Protein AF-A0A3B0Q110-F1 (afdb_monomer)

pLDDT: mean 79.8, std 17.05, range [29.5, 98.0]

Secondary structure (DSSP, 8-state):
--EEEE-SS-EEETTEEESEEEE-SSTT--EEEE-HHHHS-EEESS---B-TTS-B--SEEESSSS-EEHHHHHHHHHHHHHHHHHHHHHT-TT--S-S--BTTBS-GGGGTT-EEEEE--PPP--TT-TTSPPEEES-EEEETT--HHHHHHHHHH-GGGTT--GGGEEEEEEEEEEEEPPBTTBSS-EEEEEEE-TT---EEEEEEESTT--HHHHHHHHHHHHHHHTT---BBTB-SGGGGTT-EEEEEE-TT--EEEESSHHHHHHH-HHHHT-SSHHHHHHHEEEEEEEEEEEEE-SSEEEEEEEEEEE-TTS-EEEEEEEEEEEEGGGTT--TTHHHHHHHTT------EEEEEEPPP-TT-B-TTSPBP-GGGGSEEEEEEESSTTHHHHHHHH-GGGSEEEEEEEEEEEE-TTSBEEEEEEEEEEEE--TT-EEEHHHHHHHHSTT-----HHHHHHHHHHHHIIIIIIHHHH----TT-EEE-SPPBTTTB--GGGEEEHHHHHHHHHHH-SEEEEEE-TTS-B-TT-SEEEEEEEEE-TTS-EEEEEEPPTTT--

Mean predicted aligned error: 15.16 Å

Sequence (565 aa):
MDSFRLVPGVEQNGNAITLGSHSTLHKEVSEIKFFPDAFFGSLPIHSTIAGPGNEVDSLTYSVFSNETSKKDLDQFLKNIPLTSALKNDIQREGNSDSTVGFGEIYRASKLVNKTFKIAIGSPTTDQQNRNAPPVYRSPIIVNENFTQTDLDELKTQYPVLNSQTLDLFKTYQIKSVKVTAPTQNNTEPALDLTVAEPGSETTLNLNVDLNSLNNSRYVSYKTLLSAYQDNISNYLNFYDMDSYLNNEFYLYQDDNKLNHFYNLFVEAINENPDLKALSSLEEQQARVKKYKVVSFEKTNNAQEYSLKVNLQEVLENLQEGASSSLEFVANKANDYSPEGFDDFLEAINYQGGIDPVSLFYTPTDNQARDEQGNPLTGLDSRSYQLYVSVYNNLIKKVVKKYPHLLRQLDGPNVQRTVDSNGVFQYQVVEGPFKGFTPSDRIGLPTVLAALVPGFDGLPIDFLKYVATHEYGHHYTLDQGQAFIDRDNPVIVGGLSTRNGASEASFFSYRALINYLDARSNLEVVRVNANNQITPSGKFIRFRFGILDENGNVLRYETEPLEDIW

Structure (mmCIF, N/CA/C/O backbone):
data_AF-A0A3B0Q110-F1
#
_entry.id   AF-A0A3B0Q110-F1
#
loop_
_atom_site.group_PDB
_atom_site.id
_atom_site.type_symbol
_atom_site.label_atom_id
_atom_site.label_alt_id
_atom_site.label_comp_id
_atom_site.label_asym_id
_atom_site.label_entity_id
_atom_site.label_seq_id
_atom_site.pdbx_PDB_ins_code
_atom_site.Cartn_x
_atom_site.Cartn_y
_atom_site.Cartn_z
_atom_site.occupancy
_atom_site.B_iso_or_equiv
_atom_site.auth_seq_id
_atom_site.auth_comp_id
_atom_site.auth_asym_id
_atom_site.auth_atom_id
_atom_site.pdbx_PDB_model_num
ATOM 1 N N . MET A 1 1 ? 27.718 -12.818 -47.121 1.00 38.34 1 MET A N 1
ATOM 2 C CA . MET A 1 1 ? 26.928 -12.408 -45.941 1.00 38.34 1 MET A CA 1
ATOM 3 C C . MET A 1 1 ? 25.680 -11.823 -46.537 1.00 38.34 1 MET A C 1
ATOM 5 O O . MET A 1 1 ? 25.740 -10.728 -47.081 1.00 38.34 1 MET A O 1
ATOM 9 N N . ASP A 1 2 ? 24.626 -12.627 -46.590 1.00 32.34 2 ASP A N 1
ATOM 10 C CA . ASP A 1 2 ? 23.620 -12.436 -47.639 1.00 32.34 2 ASP A CA 1
ATOM 11 C C . ASP A 1 2 ? 22.364 -11.748 -47.095 1.00 32.34 2 ASP A C 1
ATOM 13 O O . ASP A 1 2 ? 21.588 -11.190 -47.863 1.00 32.34 2 ASP A O 1
ATOM 17 N N . SER A 1 3 ? 22.203 -11.692 -45.765 1.00 39.00 3 SER A N 1
ATOM 18 C CA . SER A 1 3 ? 21.250 -10.792 -45.111 1.00 39.00 3 SER A CA 1
ATOM 19 C C . SER A 1 3 ? 21.588 -10.550 -43.632 1.00 39.00 3 SER A C 1
ATOM 21 O O . SER A 1 3 ? 22.091 -11.432 -42.934 1.00 39.00 3 SER A O 1
ATOM 23 N N . PHE A 1 4 ? 21.303 -9.334 -43.162 1.00 39.47 4 PHE A N 1
ATOM 24 C CA . PHE A 1 4 ? 21.243 -8.953 -41.749 1.00 39.47 4 PHE A CA 1
ATOM 25 C C . PHE A 1 4 ? 19.795 -8.573 -41.446 1.00 39.47 4 PHE A C 1
ATOM 27 O O . PHE A 1 4 ? 19.209 -7.785 -42.196 1.00 39.47 4 PHE A O 1
ATOM 34 N N . ARG A 1 5 ? 19.207 -9.128 -40.381 1.00 42.12 5 ARG A N 1
ATOM 35 C CA . ARG A 1 5 ? 17.801 -8.880 -40.050 1.00 42.12 5 ARG A CA 1
ATOM 36 C C . ARG A 1 5 ? 17.628 -8.555 -38.571 1.00 42.12 5 ARG A C 1
ATOM 38 O O . ARG A 1 5 ? 17.983 -9.341 -37.697 1.00 42.12 5 ARG A O 1
ATOM 45 N N . LEU A 1 6 ? 17.027 -7.395 -38.315 1.00 43.53 6 LEU A N 1
ATOM 46 C CA . LEU A 1 6 ? 16.483 -7.033 -37.009 1.00 43.53 6 LEU A CA 1
ATOM 47 C C . LEU A 1 6 ? 15.138 -7.743 -36.849 1.00 43.53 6 LEU A C 1
ATOM 49 O O . LEU A 1 6 ? 14.261 -7.594 -37.707 1.00 43.53 6 LEU A O 1
ATOM 53 N N . VAL A 1 7 ? 14.987 -8.533 -35.790 1.00 44.44 7 VAL A N 1
ATOM 54 C CA . VAL A 1 7 ? 13.765 -9.303 -35.530 1.00 44.44 7 VAL A CA 1
ATOM 55 C C . VAL A 1 7 ? 13.169 -8.837 -34.197 1.00 44.44 7 VAL A C 1
ATOM 57 O O . VAL A 1 7 ? 13.902 -8.792 -33.212 1.00 44.44 7 VAL A O 1
ATOM 60 N N . PRO A 1 8 ? 11.875 -8.467 -34.144 1.00 35.56 8 PRO A N 1
ATOM 61 C CA . PRO A 1 8 ? 11.211 -8.139 -32.882 1.00 35.56 8 PRO A CA 1
ATOM 62 C C . PRO A 1 8 ? 11.037 -9.389 -32.000 1.00 35.56 8 PRO A C 1
ATOM 64 O O . PRO A 1 8 ? 10.719 -10.465 -32.515 1.00 35.56 8 PRO A O 1
ATOM 67 N N . GLY A 1 9 ? 11.197 -9.241 -30.681 1.00 41.88 9 GLY A N 1
ATOM 68 C CA . GLY A 1 9 ? 11.061 -10.313 -29.686 1.00 41.88 9 GLY A CA 1
ATOM 69 C C . GLY A 1 9 ? 12.387 -10.927 -29.214 1.00 41.88 9 GLY A C 1
ATOM 70 O O . GLY A 1 9 ? 13.456 -10.355 -29.403 1.00 41.88 9 GLY A O 1
ATOM 71 N N . VAL A 1 10 ? 12.314 -12.098 -28.571 1.00 42.78 10 VAL A N 1
ATOM 72 C CA . VAL A 1 10 ? 13.470 -12.876 -28.086 1.00 42.78 10 VAL A CA 1
ATOM 73 C C . VAL A 1 10 ? 13.273 -14.364 -28.387 1.00 42.78 10 VAL A C 1
ATOM 75 O O . VAL A 1 10 ? 12.163 -14.876 -28.249 1.00 42.78 10 VAL A O 1
ATOM 78 N N . GLU A 1 11 ? 14.332 -15.075 -28.782 1.00 41.97 11 GLU A N 1
ATOM 79 C CA . GLU A 1 11 ? 14.301 -16.536 -28.937 1.00 41.97 11 GLU A CA 1
ATOM 80 C C . GLU A 1 11 ? 14.795 -17.178 -27.628 1.00 41.97 11 GLU A C 1
ATOM 82 O O . GLU A 1 11 ? 15.939 -16.977 -27.205 1.00 41.97 11 GLU A O 1
ATOM 87 N N . GLN A 1 12 ? 13.900 -17.891 -26.938 1.00 36.50 12 GLN A N 1
ATOM 88 C CA . GLN A 1 12 ? 14.179 -18.536 -25.652 1.00 36.50 12 GLN A CA 1
ATOM 89 C C . GLN A 1 12 ? 14.374 -20.037 -25.834 1.00 36.50 12 GLN A C 1
ATOM 91 O O . GLN A 1 12 ? 13.547 -20.709 -26.449 1.00 36.50 12 GLN A O 1
ATOM 96 N N . ASN A 1 13 ? 15.440 -20.566 -25.236 1.00 37.16 13 ASN A N 1
ATOM 97 C CA . ASN A 1 13 ? 15.672 -22.003 -25.131 1.00 37.16 13 ASN A CA 1
ATOM 98 C C . ASN A 1 13 ? 16.018 -22.335 -23.670 1.00 37.16 13 ASN A C 1
ATOM 100 O O . ASN A 1 13 ? 17.176 -22.292 -23.252 1.00 37.16 13 ASN A O 1
ATOM 104 N N . GLY A 1 14 ? 14.988 -22.574 -22.853 1.00 42.09 14 GLY A N 1
ATOM 105 C CA . GLY A 1 14 ? 15.144 -22.694 -21.399 1.00 42.09 14 GLY A CA 1
ATOM 106 C C . GLY A 1 14 ? 15.610 -21.379 -20.754 1.00 42.09 14 GLY A C 1
ATOM 107 O O . GLY A 1 14 ? 14.970 -20.348 -20.933 1.00 42.09 14 GLY A O 1
ATOM 108 N N . ASN A 1 15 ? 16.729 -21.414 -20.021 1.00 32.69 15 ASN A N 1
ATOM 109 C CA . ASN A 1 15 ? 17.283 -20.278 -19.259 1.00 32.69 15 ASN A CA 1
ATOM 110 C C . ASN A 1 15 ? 18.146 -19.309 -20.091 1.00 32.69 15 ASN A C 1
ATOM 112 O O . ASN A 1 15 ? 18.667 -18.336 -19.551 1.00 32.69 15 ASN A O 1
ATOM 116 N N . ALA A 1 16 ? 18.343 -19.581 -21.381 1.00 29.50 16 ALA A N 1
ATOM 117 C CA . ALA A 1 16 ? 19.149 -18.742 -22.255 1.00 29.50 16 ALA A CA 1
ATOM 118 C C . ALA A 1 16 ? 18.245 -17.865 -23.128 1.00 29.50 16 ALA A C 1
ATOM 120 O O . ALA A 1 16 ? 17.445 -18.368 -23.924 1.00 29.50 16 ALA A O 1
ATOM 121 N N . ILE A 1 17 ? 18.397 -16.546 -22.987 1.00 35.81 17 ILE A N 1
ATOM 122 C CA . ILE A 1 17 ? 17.924 -15.586 -23.983 1.00 35.81 17 ILE A CA 1
ATOM 123 C C . ILE A 1 17 ? 18.993 -15.545 -25.065 1.00 35.81 17 ILE A C 1
ATOM 125 O O . ILE A 1 17 ? 20.139 -15.188 -24.801 1.00 35.81 17 ILE A O 1
ATOM 129 N N . THR A 1 18 ? 18.630 -15.955 -26.273 1.00 41.66 18 THR A N 1
ATOM 130 C CA . THR A 1 18 ? 19.571 -15.944 -27.388 1.00 41.66 18 THR A CA 1
ATOM 131 C C . THR A 1 18 ? 19.655 -14.519 -27.925 1.00 41.66 18 THR A C 1
ATOM 133 O O . THR A 1 18 ? 18.689 -14.004 -28.479 1.00 41.66 18 THR A O 1
ATOM 136 N N . LEU A 1 19 ? 20.799 -13.870 -27.696 1.00 38.00 19 LEU A N 1
ATOM 137 C CA . LEU A 1 19 ? 21.075 -12.468 -28.053 1.00 38.00 19 LEU A CA 1
ATOM 138 C C . LEU A 1 19 ? 21.273 -12.281 -29.569 1.00 38.00 19 LEU A C 1
ATOM 140 O O . LEU A 1 19 ? 20.959 -11.231 -30.135 1.00 38.00 19 LEU A O 1
ATOM 144 N N . GLY A 1 20 ? 21.693 -13.361 -30.227 1.00 42.28 20 GLY A N 1
ATOM 145 C CA . GLY A 1 20 ? 21.667 -13.573 -31.663 1.00 42.28 20 GLY A CA 1
ATOM 146 C C . GLY A 1 20 ? 21.909 -15.048 -31.975 1.00 42.28 20 GLY A C 1
ATOM 147 O O . GLY A 1 20 ? 22.571 -15.747 -31.207 1.00 42.28 20 GLY A O 1
ATOM 148 N N . SER A 1 21 ? 21.326 -15.561 -33.060 1.00 40.88 21 SER A N 1
ATOM 149 C CA . SER A 1 21 ? 21.500 -16.959 -33.474 1.00 40.88 21 SER A CA 1
ATOM 150 C C . SER A 1 21 ? 22.111 -17.055 -34.868 1.00 40.88 21 SER A C 1
ATOM 152 O O . SER A 1 21 ? 21.729 -16.334 -35.792 1.00 40.88 21 SER A O 1
ATOM 154 N N . HIS A 1 22 ? 23.070 -17.972 -35.015 1.00 41.34 22 HIS A N 1
ATOM 155 C CA . HIS A 1 22 ? 23.606 -18.393 -36.304 1.00 41.34 22 HIS A CA 1
ATOM 156 C C . HIS A 1 22 ? 22.912 -19.691 -36.715 1.00 41.34 22 HIS A C 1
ATOM 158 O O . HIS A 1 22 ? 23.216 -20.765 -36.199 1.00 41.34 22 HIS A O 1
ATOM 164 N N . SER A 1 23 ? 21.979 -19.607 -37.661 1.00 40.62 23 SER A N 1
ATOM 165 C CA . SER A 1 23 ? 21.396 -20.791 -38.293 1.00 40.62 23 SER A CA 1
ATOM 166 C C . SER A 1 23 ? 22.113 -21.063 -39.609 1.00 40.62 23 SER A C 1
ATOM 168 O O . SER A 1 23 ? 21.885 -20.375 -40.601 1.00 40.62 23 SER A O 1
ATOM 170 N N . THR A 1 24 ? 22.940 -22.104 -39.642 1.00 40.69 24 THR A N 1
ATOM 171 C CA . THR A 1 24 ? 23.527 -22.658 -40.871 1.00 40.69 24 THR A CA 1
ATOM 172 C C . THR A 1 24 ? 22.772 -23.916 -41.292 1.00 40.69 24 THR A C 1
ATOM 174 O O . THR A 1 24 ? 23.362 -24.966 -41.540 1.00 40.69 24 THR A O 1
ATOM 177 N N . LEU A 1 25 ? 21.436 -23.846 -41.364 1.00 39.69 25 LEU A N 1
ATOM 178 C CA . LEU A 1 25 ? 20.650 -25.017 -41.760 1.00 39.69 25 LEU A CA 1
ATOM 179 C C . LEU A 1 25 ? 20.989 -25.465 -43.192 1.00 39.69 25 LEU A C 1
ATOM 181 O O . LEU A 1 25 ? 20.862 -26.643 -43.508 1.00 39.69 25 LEU A O 1
ATOM 185 N N . HIS A 1 26 ? 21.400 -24.543 -44.069 1.00 35.72 26 HIS A N 1
ATOM 186 C CA . HIS A 1 26 ? 21.893 -24.820 -45.420 1.00 35.72 26 HIS A CA 1
ATOM 187 C C . HIS A 1 26 ? 23.204 -24.044 -45.601 1.00 35.72 26 HIS A C 1
ATOM 189 O O . HIS A 1 26 ? 23.242 -22.837 -45.379 1.00 35.72 26 HIS A O 1
ATOM 195 N N . LYS A 1 27 ? 24.283 -24.741 -45.977 1.00 36.38 27 LYS A N 1
ATOM 196 C CA . LYS A 1 27 ? 25.689 -24.276 -45.998 1.00 36.38 27 LYS A CA 1
ATOM 197 C C . LYS A 1 27 ? 25.999 -23.061 -46.898 1.00 36.38 27 LYS A C 1
ATOM 199 O O . LYS A 1 27 ? 27.166 -22.730 -47.068 1.00 36.38 27 LYS A O 1
ATOM 204 N N . GLU A 1 28 ? 24.989 -22.409 -47.462 1.00 33.91 28 GLU A N 1
ATOM 205 C CA . GLU A 1 28 ? 25.131 -21.305 -48.416 1.00 33.91 28 GLU A CA 1
ATOM 206 C C . GLU A 1 28 ? 24.454 -20.006 -47.957 1.00 33.91 28 GLU A C 1
ATOM 208 O O . GLU A 1 28 ? 24.601 -18.995 -48.629 1.00 33.91 28 GLU A O 1
ATOM 213 N N . VAL A 1 29 ? 23.766 -19.981 -46.805 1.00 35.56 29 VAL A N 1
ATOM 214 C CA . VAL A 1 29 ? 23.141 -18.753 -46.283 1.00 35.56 29 VAL A CA 1
ATOM 215 C C . VAL A 1 29 ? 23.544 -18.535 -44.826 1.00 35.56 29 VAL A C 1
ATOM 217 O O . VAL A 1 29 ? 23.170 -19.306 -43.945 1.00 35.56 29 VAL A O 1
ATOM 220 N N . SER A 1 30 ? 24.299 -17.464 -44.575 1.00 38.00 30 SER A N 1
ATOM 221 C CA . SER A 1 30 ? 24.587 -16.967 -43.224 1.00 38.00 30 SER A CA 1
ATOM 222 C C . SER A 1 30 ? 23.619 -15.832 -42.891 1.00 38.00 30 SER A C 1
ATOM 224 O O . SER A 1 30 ? 23.738 -14.747 -43.465 1.00 38.00 30 SER A O 1
ATOM 226 N N . GLU A 1 31 ? 22.681 -16.075 -41.974 1.00 43.25 31 GLU A N 1
ATOM 227 C CA . GLU A 1 31 ? 21.799 -15.055 -41.388 1.00 43.25 31 GLU A CA 1
ATOM 228 C C . GLU A 1 31 ? 22.266 -14.754 -39.956 1.00 43.25 31 GLU A C 1
ATOM 230 O O . GLU A 1 31 ? 22.486 -15.678 -39.170 1.00 43.25 31 GLU A O 1
ATOM 235 N N . ILE A 1 32 ? 22.427 -13.467 -39.630 1.00 45.69 32 ILE A N 1
ATOM 236 C CA . ILE A 1 32 ? 22.568 -12.991 -38.248 1.00 45.69 32 ILE A CA 1
ATOM 237 C C . ILE A 1 32 ? 21.232 -12.372 -37.855 1.00 45.69 32 ILE A C 1
ATOM 239 O O . ILE A 1 32 ? 20.818 -11.362 -38.437 1.00 45.69 32 ILE A O 1
ATOM 243 N N . LYS A 1 33 ? 20.568 -12.986 -36.875 1.00 47.91 33 LYS A N 1
ATOM 244 C CA . LYS A 1 33 ? 19.373 -12.432 -36.238 1.00 47.91 33 LYS A CA 1
ATOM 245 C C . LYS A 1 33 ? 19.798 -11.673 -34.996 1.00 47.91 33 LYS A C 1
ATOM 247 O O . LYS A 1 33 ? 20.457 -12.248 -34.138 1.00 47.91 33 LYS A O 1
ATOM 252 N N . PHE A 1 34 ? 19.427 -10.403 -34.919 1.00 51.66 34 PHE A N 1
ATOM 253 C CA . PHE A 1 34 ? 19.678 -9.565 -33.751 1.00 51.66 34 PHE A CA 1
ATOM 254 C C . PHE A 1 34 ? 18.354 -9.264 -33.051 1.00 51.66 34 PHE A C 1
ATOM 256 O O . PHE A 1 34 ? 17.400 -8.830 -33.708 1.00 51.66 34 PHE A O 1
ATOM 263 N N . PHE A 1 35 ? 18.316 -9.494 -31.736 1.00 50.50 35 PHE A N 1
ATOM 264 C CA . PHE A 1 35 ? 17.151 -9.286 -30.875 1.00 50.50 35 PHE A CA 1
ATOM 265 C C . PHE A 1 35 ? 17.385 -8.055 -29.984 1.00 50.50 35 PHE A C 1
ATOM 267 O O . PHE A 1 35 ? 17.817 -8.198 -28.839 1.00 50.50 35 PHE A O 1
ATOM 274 N N . PRO A 1 36 ? 17.144 -6.828 -30.482 1.00 46.72 36 PRO A N 1
ATOM 275 C CA . PRO A 1 36 ? 17.393 -5.604 -29.717 1.00 46.72 36 PRO A CA 1
ATOM 276 C C . PRO A 1 36 ? 16.626 -5.585 -28.383 1.00 46.72 36 PRO A C 1
ATOM 278 O O . PRO A 1 36 ? 17.144 -5.090 -27.387 1.00 46.72 36 PRO A O 1
ATOM 281 N N . ASP A 1 37 ? 15.451 -6.216 -28.326 1.00 43.53 37 ASP A N 1
ATOM 282 C CA . ASP A 1 37 ? 14.613 -6.310 -27.124 1.00 43.53 37 ASP A CA 1
ATOM 283 C C . ASP A 1 37 ? 15.270 -7.114 -25.982 1.00 43.53 37 ASP A C 1
ATOM 285 O O . ASP A 1 37 ? 14.963 -6.887 -24.811 1.00 43.53 37 ASP A O 1
ATOM 289 N N . ALA A 1 38 ? 16.210 -8.017 -26.294 1.00 46.50 38 ALA A N 1
ATOM 290 C CA . ALA A 1 38 ? 16.980 -8.761 -25.296 1.00 46.50 38 ALA A CA 1
ATOM 291 C C . ALA A 1 38 ? 18.017 -7.886 -24.568 1.00 46.50 38 ALA A C 1
ATOM 293 O O . ALA A 1 38 ? 18.334 -8.154 -23.411 1.00 46.50 38 ALA A O 1
ATOM 294 N N . PHE A 1 39 ? 18.520 -6.832 -25.224 1.00 49.47 39 PHE A N 1
ATOM 295 C CA . PHE A 1 39 ? 19.547 -5.936 -24.675 1.00 49.47 39 PHE A CA 1
ATOM 296 C C . PHE A 1 39 ? 19.005 -4.921 -23.690 1.00 49.47 39 PHE A C 1
ATOM 298 O O . PHE A 1 39 ? 19.709 -4.500 -22.775 1.00 49.47 39 PHE A O 1
ATOM 305 N N . PHE A 1 40 ? 17.762 -4.502 -23.889 1.00 56.25 40 PHE A N 1
ATOM 306 C CA . PHE A 1 40 ? 17.166 -3.462 -23.064 1.00 56.25 40 PHE A CA 1
ATOM 307 C C . PHE A 1 40 ? 16.648 -3.992 -21.732 1.00 56.25 40 PHE A C 1
ATOM 309 O O . PHE A 1 40 ? 16.362 -3.199 -20.844 1.00 56.25 40 PHE A O 1
ATOM 316 N N . GLY A 1 41 ? 16.569 -5.313 -21.572 1.00 62.19 41 GLY A N 1
ATOM 317 C CA . GLY A 1 41 ? 15.997 -5.938 -20.392 1.00 62.19 41 GLY A CA 1
ATOM 318 C C . GLY A 1 41 ? 14.472 -5.822 -20.372 1.00 62.19 41 GLY A C 1
ATOM 319 O O . GLY A 1 41 ? 13.854 -4.872 -20.860 1.00 62.19 41 GLY A O 1
ATOM 320 N N . SER A 1 42 ? 13.836 -6.831 -19.793 1.00 72.44 42 SER A N 1
ATOM 321 C CA . SER A 1 42 ? 12.411 -6.792 -19.487 1.00 72.44 42 SER A CA 1
ATOM 322 C C . SER A 1 42 ? 12.214 -7.268 -18.063 1.00 72.44 42 SER A C 1
ATOM 324 O O . SER A 1 42 ? 12.743 -8.309 -17.668 1.00 72.44 42 SER A O 1
ATOM 326 N N . LEU A 1 43 ? 11.445 -6.499 -17.309 1.00 80.94 43 LEU A N 1
ATOM 327 C CA . LEU A 1 43 ? 11.136 -6.781 -15.922 1.00 80.94 43 LEU A CA 1
ATOM 328 C C . LEU A 1 43 ? 9.945 -7.746 -15.908 1.00 80.94 43 LEU A C 1
ATOM 330 O O . LEU A 1 43 ? 8.886 -7.411 -16.454 1.00 80.94 43 LEU A O 1
ATOM 334 N N . PRO A 1 44 ? 10.106 -8.974 -15.393 1.00 84.62 44 PRO A N 1
ATOM 335 C CA . PRO A 1 44 ? 9.004 -9.916 -15.327 1.00 84.62 44 PRO A CA 1
ATOM 336 C C . PRO A 1 44 ? 7.974 -9.458 -14.295 1.00 84.62 44 PRO A C 1
ATOM 338 O O . PRO A 1 44 ? 8.321 -8.867 -13.272 1.00 84.62 44 PRO A O 1
ATOM 341 N N . ILE A 1 45 ? 6.696 -9.747 -14.556 1.00 88.12 45 ILE A N 1
ATOM 342 C CA . ILE A 1 45 ? 5.640 -9.556 -13.559 1.00 88.12 45 ILE A CA 1
ATOM 343 C C . ILE A 1 45 ? 5.988 -10.390 -12.333 1.00 88.12 45 ILE A C 1
ATOM 345 O O . ILE A 1 45 ? 6.058 -9.833 -11.242 1.00 88.12 45 ILE A O 1
ATOM 349 N N . HIS A 1 46 ? 6.296 -11.674 -12.518 1.00 88.12 46 HIS A N 1
ATOM 350 C CA . HIS A 1 46 ? 6.878 -12.515 -11.485 1.00 88.12 46 HIS A CA 1
ATOM 351 C C . HIS A 1 46 ? 8.017 -13.393 -12.020 1.00 88.12 46 HIS A C 1
ATOM 353 O O . HIS A 1 46 ? 7.944 -13.940 -13.119 1.00 88.12 46 HIS A O 1
ATOM 359 N N . SER A 1 47 ? 9.062 -13.564 -11.215 1.00 81.25 47 SER A N 1
ATOM 360 C CA . SER A 1 47 ? 10.143 -14.522 -11.449 1.00 81.25 47 SER A CA 1
ATOM 361 C C . SER A 1 47 ? 10.683 -15.008 -10.109 1.00 81.25 47 SER A C 1
ATOM 363 O O . SER A 1 47 ? 10.678 -14.264 -9.136 1.00 81.25 47 SER A O 1
ATOM 365 N N . THR A 1 48 ? 11.165 -16.247 -10.063 1.00 72.81 48 THR A N 1
ATOM 366 C CA . THR A 1 48 ? 11.981 -16.787 -8.959 1.00 72.81 48 THR A CA 1
ATOM 367 C C . THR A 1 48 ? 13.450 -16.941 -9.361 1.00 72.81 48 THR A C 1
ATOM 369 O O . THR A 1 48 ? 14.280 -17.380 -8.568 1.00 72.81 48 THR A O 1
ATOM 372 N N . ILE A 1 49 ? 13.778 -16.592 -10.608 1.00 66.00 49 ILE A N 1
ATOM 373 C CA . ILE A 1 49 ? 15.117 -16.696 -11.177 1.00 66.00 49 ILE A CA 1
ATOM 374 C C . ILE A 1 49 ? 15.896 -15.441 -10.780 1.00 66.00 49 ILE A C 1
ATOM 376 O O . ILE A 1 49 ? 15.511 -14.330 -11.147 1.00 66.00 49 ILE A O 1
ATOM 380 N N . ALA A 1 50 ? 16.988 -15.632 -10.042 1.00 57.03 50 ALA A N 1
ATOM 381 C CA . ALA A 1 50 ? 17.903 -14.561 -9.674 1.00 57.03 50 ALA A CA 1
ATOM 382 C C . ALA A 1 50 ? 18.875 -14.235 -10.820 1.00 57.03 50 ALA A C 1
ATOM 384 O O . ALA A 1 50 ? 19.356 -15.133 -11.517 1.00 57.03 50 ALA A O 1
ATOM 385 N N . GLY A 1 51 ? 19.159 -12.946 -11.016 1.00 53.78 51 GLY A N 1
ATOM 386 C CA . GLY A 1 51 ? 20.164 -12.487 -11.977 1.00 53.78 51 GLY A CA 1
ATOM 387 C C . GLY A 1 51 ? 21.604 -12.702 -11.480 1.00 53.78 51 GLY A C 1
ATOM 388 O O . GLY A 1 51 ? 21.812 -13.195 -10.373 1.00 53.78 51 GLY A O 1
ATOM 389 N N . PRO A 1 52 ? 22.630 -12.272 -12.240 1.00 41.03 52 PRO A N 1
ATOM 390 C CA . PRO A 1 52 ? 24.044 -12.365 -11.839 1.00 41.03 52 PRO A CA 1
ATOM 391 C C . PRO A 1 52 ? 24.384 -11.670 -10.507 1.00 41.03 52 PRO A C 1
ATOM 393 O O . PRO A 1 52 ? 25.412 -11.968 -9.905 1.00 41.03 52 PRO A O 1
ATOM 396 N N . GLY A 1 53 ? 23.526 -10.753 -10.043 1.00 48.06 53 GLY A N 1
ATOM 397 C CA . GLY A 1 53 ? 23.607 -10.118 -8.724 1.00 48.06 53 GLY A CA 1
ATOM 398 C C . GLY A 1 53 ? 22.995 -10.931 -7.575 1.00 48.06 53 GLY A C 1
ATOM 399 O O . GLY A 1 53 ? 22.971 -10.437 -6.457 1.00 48.06 53 GLY A O 1
ATOM 400 N N . ASN A 1 54 ? 22.499 -12.147 -7.834 1.00 50.69 54 ASN A N 1
ATOM 401 C CA . ASN A 1 54 ? 21.792 -13.033 -6.896 1.00 50.69 54 ASN A CA 1
ATOM 402 C C . ASN A 1 54 ? 20.487 -12.479 -6.293 1.00 50.69 54 ASN A C 1
ATOM 404 O O . ASN A 1 54 ? 19.900 -13.132 -5.435 1.00 50.69 54 ASN A O 1
ATOM 408 N N . GLU A 1 55 ? 19.993 -11.342 -6.780 1.00 55.34 55 GLU A N 1
ATOM 409 C CA . GLU A 1 55 ? 18.662 -10.832 -6.453 1.00 55.34 55 GLU A CA 1
ATOM 410 C C . GLU A 1 55 ? 17.636 -11.301 -7.489 1.00 55.34 55 GLU A C 1
ATOM 412 O O . GLU A 1 55 ? 17.924 -11.398 -8.691 1.00 55.34 55 GLU A O 1
ATOM 417 N N . VAL A 1 56 ? 16.436 -11.619 -7.008 1.00 63.09 56 VAL A N 1
ATOM 418 C CA . VAL A 1 56 ? 15.296 -11.993 -7.848 1.00 63.09 56 VAL A CA 1
ATOM 419 C C . VAL A 1 56 ? 14.738 -10.727 -8.491 1.00 63.09 56 VAL A C 1
ATOM 421 O O . VAL A 1 56 ? 14.266 -9.833 -7.796 1.00 63.09 56 VAL A O 1
ATOM 424 N N . ASP A 1 57 ? 14.784 -10.650 -9.819 1.00 69.69 57 ASP A N 1
ATOM 425 C CA . ASP A 1 57 ? 14.226 -9.519 -10.564 1.00 69.69 57 ASP A CA 1
ATOM 426 C C . ASP A 1 57 ? 12.730 -9.760 -10.804 1.00 69.69 57 ASP A C 1
ATOM 428 O O . ASP A 1 57 ? 12.359 -10.704 -11.506 1.00 69.69 57 ASP A O 1
ATOM 432 N N . SER A 1 58 ? 11.863 -8.970 -10.165 1.00 85.25 58 SER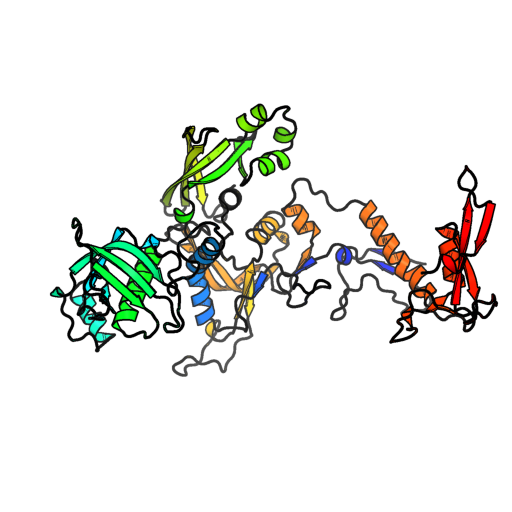 A N 1
ATOM 433 C CA . SER A 1 58 ? 10.408 -9.132 -10.224 1.00 85.25 58 SER A CA 1
ATOM 434 C C . SER A 1 58 ? 9.685 -7.821 -9.917 1.00 85.25 58 SER A C 1
ATOM 436 O O . SER A 1 58 ? 10.020 -7.123 -8.962 1.00 85.25 58 SER A O 1
ATOM 438 N N . LEU A 1 59 ? 8.642 -7.505 -10.689 1.00 89.25 59 LEU A N 1
ATOM 439 C CA . LEU A 1 59 ? 7.765 -6.359 -10.419 1.00 89.25 59 LEU A CA 1
ATOM 440 C C . LEU A 1 59 ? 6.720 -6.648 -9.333 1.00 89.25 59 LEU A C 1
ATOM 442 O O . LEU A 1 59 ? 6.083 -5.721 -8.826 1.00 89.25 59 LEU A O 1
ATOM 446 N N . THR A 1 60 ? 6.531 -7.922 -8.978 1.00 93.19 60 THR A N 1
ATOM 447 C CA . THR A 1 60 ? 5.575 -8.358 -7.956 1.00 93.19 60 THR A CA 1
ATOM 448 C C . THR A 1 60 ? 6.181 -9.331 -6.947 1.00 93.19 60 THR A C 1
ATOM 450 O O . THR A 1 60 ? 7.101 -10.092 -7.256 1.00 93.19 60 THR A O 1
ATOM 453 N N . TYR A 1 61 ? 5.628 -9.339 -5.736 1.00 90.38 61 TYR A N 1
ATOM 454 C CA . TYR A 1 61 ? 5.891 -10.358 -4.729 1.00 90.38 61 TYR A CA 1
ATOM 455 C C . TYR A 1 61 ? 4.792 -11.411 -4.739 1.00 90.38 61 TYR A C 1
ATOM 457 O O . TYR A 1 61 ? 3.605 -11.100 -4.852 1.00 90.38 61 TYR A O 1
ATOM 465 N N . SER A 1 62 ? 5.205 -12.660 -4.558 1.00 91.69 62 SER A N 1
ATOM 466 C CA . SER A 1 62 ? 4.308 -13.766 -4.248 1.00 91.69 62 SER A CA 1
ATOM 467 C C . SER A 1 62 ? 3.851 -13.643 -2.793 1.00 91.69 62 SER A C 1
ATOM 469 O O . SER A 1 62 ? 4.690 -13.617 -1.896 1.00 91.69 62 SER A O 1
ATOM 471 N N . VAL A 1 63 ? 2.541 -13.552 -2.548 1.00 92.94 63 VAL A N 1
ATOM 472 C CA . VAL A 1 63 ? 2.001 -13.354 -1.187 1.00 92.94 63 VAL A CA 1
ATOM 473 C C . VAL A 1 63 ? 2.162 -14.602 -0.320 1.00 92.94 63 VAL A C 1
ATOM 475 O O . VAL A 1 63 ? 2.548 -14.511 0.843 1.00 92.94 63 VAL A O 1
ATOM 478 N N . PHE A 1 64 ? 1.871 -15.771 -0.885 1.00 93.50 64 PHE A N 1
ATOM 479 C CA . PHE A 1 64 ? 1.962 -17.057 -0.194 1.00 93.50 64 PHE A CA 1
ATOM 480 C C . PHE A 1 64 ? 3.219 -17.818 -0.622 1.00 93.50 64 PHE A C 1
ATOM 482 O O . PHE A 1 64 ? 3.699 -17.651 -1.747 1.00 93.50 64 PHE A O 1
ATOM 489 N N . SER A 1 65 ? 3.742 -18.662 0.269 1.00 89.38 65 SER A N 1
ATOM 490 C CA . SER A 1 65 ? 4.879 -19.541 -0.030 1.00 89.38 65 SER A CA 1
ATOM 491 C C . SER A 1 65 ? 4.509 -20.692 -0.968 1.00 89.38 65 SER A C 1
ATOM 493 O O . SER A 1 65 ? 5.350 -21.123 -1.748 1.00 89.38 65 SER A O 1
ATOM 495 N N . ASN A 1 66 ? 3.261 -21.160 -0.898 1.00 91.50 66 ASN A N 1
ATOM 496 C CA . ASN A 1 66 ? 2.660 -22.159 -1.780 1.00 91.50 66 ASN A CA 1
ATOM 497 C C . ASN A 1 66 ? 1.237 -21.721 -2.142 1.00 91.50 66 ASN A C 1
ATOM 499 O O . ASN A 1 66 ? 0.664 -20.876 -1.445 1.00 91.50 66 ASN A O 1
ATOM 503 N N . GLU A 1 67 ? 0.649 -22.342 -3.170 1.00 94.44 67 GLU A N 1
ATOM 504 C CA . GLU A 1 67 ? -0.733 -22.049 -3.544 1.00 94.44 67 GLU A CA 1
ATOM 505 C C . GLU A 1 67 ? -1.683 -22.325 -2.370 1.00 94.44 67 GLU A C 1
ATOM 507 O O . GLU A 1 67 ? -1.538 -23.307 -1.638 1.00 94.44 67 GLU A O 1
ATOM 512 N N . THR A 1 68 ? -2.670 -21.452 -2.196 1.00 95.12 68 THR A N 1
ATOM 513 C CA . THR A 1 68 ? -3.570 -21.458 -1.044 1.00 95.12 68 THR A CA 1
ATOM 514 C C . THR A 1 68 ? -5.028 -21.660 -1.443 1.00 95.12 68 THR A C 1
ATOM 516 O O . THR A 1 68 ? -5.395 -21.520 -2.612 1.00 95.12 68 THR A O 1
ATOM 519 N N . SER A 1 69 ? -5.878 -21.984 -0.471 1.00 94.62 69 SER A N 1
ATOM 520 C CA . SER A 1 69 ? -7.318 -22.119 -0.687 1.00 94.62 69 SER A CA 1
ATOM 521 C C . SER A 1 69 ? -7.971 -20.760 -0.966 1.00 94.62 69 SER A C 1
ATOM 523 O O . SER A 1 69 ? -7.483 -19.712 -0.536 1.00 94.62 69 SER A O 1
ATOM 525 N N . LYS A 1 70 ? -9.135 -20.754 -1.628 1.00 94.62 70 LYS A N 1
ATOM 526 C CA . LYS A 1 70 ? -9.903 -19.512 -1.809 1.00 94.62 70 LYS A CA 1
ATOM 527 C C . LYS A 1 70 ? -10.280 -18.855 -0.476 1.00 94.62 70 LYS A C 1
ATOM 529 O O . LYS A 1 70 ? -10.253 -17.635 -0.383 1.00 94.62 70 LYS A O 1
ATOM 534 N N . LYS A 1 71 ? -10.595 -19.645 0.557 1.00 93.31 71 LYS A N 1
ATOM 535 C CA . LYS A 1 71 ? -10.934 -19.143 1.900 1.00 93.31 71 LYS A CA 1
ATOM 536 C C . LYS A 1 71 ? -9.801 -18.292 2.478 1.00 93.31 71 LYS A C 1
ATOM 538 O O . LYS A 1 71 ? -10.050 -17.190 2.961 1.00 93.31 71 LYS A O 1
ATOM 543 N N . ASP A 1 72 ? -8.570 -18.787 2.389 1.00 94.06 72 ASP A N 1
ATOM 544 C CA . ASP A 1 72 ? -7.392 -18.091 2.914 1.00 94.06 72 ASP A CA 1
ATOM 545 C C . ASP A 1 72 ? -7.030 -16.869 2.059 1.00 94.06 72 ASP A C 1
ATOM 547 O O . ASP A 1 72 ? -6.676 -15.817 2.594 1.00 94.06 72 ASP A O 1
ATOM 551 N N . LEU A 1 73 ? -7.178 -16.974 0.732 1.00 96.69 73 LEU A N 1
ATOM 552 C CA . LEU A 1 73 ? -7.018 -15.840 -0.177 1.00 96.69 73 LEU A CA 1
ATOM 553 C C . LEU A 1 73 ? -8.044 -14.735 0.114 1.00 96.69 73 LEU A C 1
ATOM 555 O O . LEU A 1 73 ? -7.656 -13.583 0.278 1.00 96.69 73 LEU A O 1
ATOM 559 N N . ASP A 1 74 ? -9.330 -15.066 0.231 1.00 95.88 74 ASP A N 1
ATOM 560 C CA . ASP A 1 74 ? -10.394 -14.107 0.551 1.00 95.88 74 ASP A CA 1
ATOM 561 C C . ASP A 1 74 ? -10.148 -13.447 1.920 1.00 95.88 74 ASP A C 1
ATOM 563 O O . ASP A 1 74 ? -10.355 -12.242 2.082 1.00 95.88 74 ASP A O 1
ATOM 567 N N . GLN A 1 75 ? -9.648 -14.208 2.902 1.00 93.88 75 GLN A N 1
ATOM 568 C CA . GLN A 1 75 ? -9.243 -13.663 4.197 1.00 93.88 75 GLN A CA 1
ATOM 569 C C . GLN A 1 75 ? -8.084 -12.666 4.061 1.00 93.88 75 GLN A C 1
ATOM 571 O O . GLN A 1 75 ? -8.129 -11.598 4.674 1.00 93.88 75 GLN A O 1
ATOM 576 N N . PHE A 1 76 ? -7.065 -12.978 3.255 1.00 95.12 76 PHE A N 1
ATOM 577 C CA . PHE A 1 76 ? -5.974 -12.045 2.973 1.00 95.12 76 PHE A CA 1
ATOM 578 C C . PHE A 1 76 ? -6.477 -10.781 2.262 1.00 95.12 76 PHE A C 1
ATOM 580 O O . PHE A 1 76 ? -6.179 -9.676 2.710 1.00 95.12 76 PHE A O 1
ATOM 587 N N . LEU A 1 77 ? -7.282 -10.929 1.203 1.00 95.94 77 LEU A N 1
ATOM 588 C CA . LEU A 1 77 ? -7.837 -9.811 0.431 1.00 95.94 77 LEU A CA 1
ATOM 589 C C . LEU A 1 77 ? -8.661 -8.865 1.314 1.00 95.94 77 LEU A C 1
ATOM 591 O O . LEU A 1 77 ? -8.506 -7.648 1.225 1.00 95.94 77 LEU A O 1
ATOM 595 N N . LYS A 1 78 ? -9.471 -9.415 2.226 1.00 93.00 78 LYS A N 1
ATOM 596 C CA . LYS A 1 78 ? -10.231 -8.636 3.214 1.00 93.00 78 LYS A CA 1
ATOM 597 C C . LYS A 1 78 ? -9.329 -7.867 4.188 1.00 93.00 78 LYS A C 1
ATOM 599 O O . LYS A 1 78 ? -9.707 -6.797 4.659 1.00 93.00 78 LYS A O 1
ATOM 604 N N . ASN A 1 79 ? -8.146 -8.398 4.484 1.00 90.19 79 ASN A N 1
ATOM 605 C CA . ASN A 1 79 ? -7.188 -7.799 5.410 1.00 90.19 79 ASN A CA 1
ATOM 606 C C . ASN A 1 79 ? -6.218 -6.808 4.745 1.00 90.19 79 ASN A C 1
ATOM 608 O O . ASN A 1 79 ? -5.468 -6.151 5.468 1.00 90.19 79 ASN A O 1
ATOM 612 N N . ILE A 1 80 ? -6.256 -6.632 3.415 1.00 92.50 80 ILE A N 1
ATOM 613 C CA . ILE A 1 80 ? -5.397 -5.680 2.686 1.00 92.50 80 ILE A CA 1
ATOM 614 C C . ILE A 1 80 ? -5.351 -4.287 3.337 1.00 92.50 80 ILE A C 1
ATOM 616 O O . ILE A 1 80 ? -4.236 -3.783 3.494 1.00 92.50 80 ILE A O 1
ATOM 620 N N . PRO A 1 81 ? -6.470 -3.659 3.763 1.00 90.00 81 PRO A N 1
ATOM 621 C CA . PRO A 1 81 ? -6.419 -2.355 4.425 1.00 90.00 81 PRO A CA 1
ATOM 622 C C . PRO A 1 81 ? -5.528 -2.346 5.673 1.00 90.00 81 PRO A C 1
ATOM 624 O O . PRO A 1 81 ? -4.658 -1.488 5.819 1.00 90.00 81 PRO A O 1
ATOM 627 N N . LEU A 1 82 ? -5.690 -3.346 6.544 1.00 84.88 82 LEU A N 1
ATOM 628 C CA . LEU A 1 82 ? -4.917 -3.475 7.778 1.00 84.88 82 LEU A CA 1
ATOM 629 C C . LEU A 1 82 ? -3.446 -3.793 7.490 1.00 84.88 82 LEU A C 1
ATOM 631 O O . LEU A 1 82 ? -2.558 -3.155 8.047 1.00 84.88 82 LEU A O 1
ATOM 635 N N . THR A 1 83 ? -3.172 -4.753 6.605 1.00 85.81 83 THR A N 1
ATOM 636 C CA . THR A 1 83 ? -1.800 -5.138 6.243 1.00 85.81 83 THR A CA 1
ATOM 637 C C . THR A 1 83 ? -1.061 -3.999 5.535 1.00 85.81 83 THR A C 1
ATOM 639 O O . THR A 1 83 ? 0.139 -3.812 5.733 1.00 85.81 83 THR A O 1
ATOM 642 N N . SER A 1 84 ? -1.771 -3.182 4.758 1.00 89.56 84 SER A N 1
ATOM 643 C CA . SER A 1 84 ? -1.213 -1.980 4.136 1.00 89.56 84 SER A CA 1
ATOM 644 C C . SER A 1 84 ? -0.881 -0.909 5.168 1.00 89.56 84 SER A C 1
ATOM 646 O O . SER A 1 84 ? 0.201 -0.327 5.118 1.00 89.56 84 SER A O 1
ATOM 648 N N . ALA A 1 85 ? -1.780 -0.659 6.120 1.00 85.69 85 ALA A N 1
ATOM 649 C CA . ALA A 1 85 ? -1.531 0.279 7.208 1.00 85.69 85 ALA A CA 1
ATOM 650 C C . ALA A 1 85 ? -0.331 -0.159 8.076 1.00 85.69 85 ALA A C 1
ATOM 652 O O . ALA A 1 85 ? 0.521 0.662 8.407 1.00 85.69 85 ALA A O 1
ATOM 653 N N . LEU A 1 86 ? -0.204 -1.464 8.342 1.00 80.12 86 LEU A N 1
ATOM 654 C CA . LEU A 1 86 ? 0.955 -2.096 8.987 1.00 80.12 86 LEU A CA 1
ATOM 655 C C . LEU A 1 86 ? 2.267 -1.838 8.234 1.00 80.12 86 LEU A C 1
ATOM 657 O O . LEU A 1 86 ? 3.235 -1.352 8.817 1.00 80.12 86 LEU A O 1
ATOM 661 N N . LYS A 1 87 ? 2.293 -2.152 6.930 1.00 83.88 87 LYS A N 1
ATOM 662 C CA . LYS A 1 87 ? 3.457 -1.947 6.050 1.00 83.88 87 LYS A CA 1
ATOM 663 C C . LYS A 1 87 ? 3.962 -0.504 6.128 1.00 83.88 87 LYS A C 1
ATOM 665 O O . LYS A 1 87 ? 5.164 -0.271 6.204 1.00 83.88 87 LYS A O 1
ATOM 670 N N . ASN A 1 88 ? 3.033 0.445 6.096 1.00 85.19 88 ASN A N 1
ATOM 671 C CA . ASN A 1 88 ? 3.315 1.875 6.101 1.00 85.19 88 ASN A CA 1
ATOM 672 C C . ASN A 1 88 ? 3.785 2.403 7.463 1.00 85.19 88 ASN A C 1
ATOM 674 O O . ASN A 1 88 ? 4.536 3.372 7.520 1.00 85.19 88 ASN A O 1
ATOM 678 N N . ASP A 1 89 ? 3.365 1.772 8.556 1.00 76.25 89 ASP A N 1
ATOM 679 C CA . ASP A 1 89 ? 3.783 2.159 9.898 1.00 76.25 89 ASP A CA 1
ATOM 680 C C . ASP A 1 89 ? 5.213 1.723 10.224 1.00 76.25 89 ASP A C 1
ATOM 682 O O . ASP A 1 89 ? 6.025 2.541 10.647 1.00 76.25 89 ASP A O 1
ATOM 686 N N . ILE A 1 90 ? 5.544 0.454 9.961 1.00 62.88 90 ILE A N 1
ATOM 687 C CA . ILE A 1 90 ? 6.862 -0.132 10.272 1.00 62.88 90 ILE A CA 1
ATOM 688 C C . ILE A 1 90 ? 8.009 0.663 9.628 1.00 62.88 90 ILE A C 1
ATOM 690 O O . ILE A 1 90 ? 9.098 0.749 10.188 1.00 62.88 90 ILE A O 1
ATOM 694 N N . GLN A 1 91 ? 7.764 1.244 8.455 1.00 59.31 91 GLN A N 1
ATOM 695 C CA . GLN A 1 91 ? 8.756 1.992 7.680 1.00 59.31 91 GLN A CA 1
ATOM 696 C C . GLN A 1 91 ? 8.936 3.446 8.143 1.00 59.31 91 GLN A C 1
ATOM 698 O O . GLN A 1 91 ? 9.769 4.165 7.597 1.00 59.31 91 GLN A O 1
ATOM 703 N N . ARG A 1 92 ? 8.162 3.916 9.127 1.00 66.00 92 ARG A N 1
ATOM 704 C CA . ARG A 1 92 ? 8.208 5.309 9.562 1.00 66.00 92 ARG A CA 1
ATOM 705 C C . ARG A 1 92 ? 9.196 5.491 10.716 1.00 66.00 92 ARG A C 1
ATOM 707 O O . ARG A 1 92 ? 8.894 5.170 11.865 1.00 66.00 92 ARG A O 1
ATOM 714 N N . GLU A 1 93 ? 10.381 6.015 10.406 1.00 45.72 93 GLU A N 1
ATOM 715 C CA . GLU A 1 93 ? 11.426 6.319 11.392 1.00 45.72 93 GLU A CA 1
ATOM 716 C C . GLU A 1 93 ? 10.929 7.283 12.490 1.00 45.72 93 GLU A C 1
ATOM 718 O O . GLU A 1 93 ? 10.209 8.245 12.221 1.00 45.72 93 GLU A O 1
ATOM 723 N N . GLY A 1 94 ? 11.336 7.041 13.744 1.00 49.03 94 GLY A N 1
ATOM 724 C CA . GLY A 1 94 ? 11.186 8.001 14.850 1.00 49.03 94 GLY A CA 1
ATOM 725 C C . GLY A 1 94 ? 10.110 7.701 15.899 1.00 49.03 94 GLY A C 1
ATOM 726 O O . GLY A 1 94 ? 10.047 8.412 16.902 1.00 49.03 94 GLY A O 1
ATOM 727 N N . ASN A 1 95 ? 9.308 6.644 15.749 1.00 48.84 95 ASN A N 1
ATOM 728 C CA . ASN A 1 95 ? 8.363 6.249 16.796 1.00 48.84 95 ASN A CA 1
ATOM 729 C C . ASN A 1 95 ? 9.029 5.330 17.834 1.00 48.84 95 ASN A C 1
ATOM 731 O O . ASN A 1 95 ? 9.437 4.210 17.546 1.00 48.84 95 ASN A O 1
ATOM 735 N N . SER A 1 96 ? 9.130 5.829 19.067 1.00 43.97 96 SER A N 1
ATOM 736 C CA . SER A 1 96 ? 9.592 5.102 20.257 1.00 43.97 96 SER A CA 1
ATOM 737 C C . SER A 1 96 ? 8.538 4.156 20.849 1.00 43.97 96 SER A C 1
ATOM 739 O O . SER A 1 96 ? 8.851 3.408 21.779 1.00 43.97 96 SER A O 1
ATOM 741 N N . ASP A 1 97 ? 7.317 4.153 20.299 1.00 49.00 97 ASP A N 1
ATOM 742 C CA . ASP A 1 97 ? 6.377 3.041 20.443 1.00 49.00 97 ASP A CA 1
ATOM 743 C C . ASP A 1 97 ? 7.020 1.847 19.736 1.00 49.00 97 ASP A C 1
ATOM 745 O O . ASP A 1 97 ? 7.060 1.784 18.512 1.00 49.00 97 ASP A O 1
ATOM 749 N N . SER A 1 98 ? 7.640 0.983 20.542 1.00 47.59 98 SER A N 1
ATOM 750 C CA . SER A 1 98 ? 8.467 -0.157 20.153 1.00 47.59 98 SER A CA 1
ATOM 751 C C . SER A 1 98 ? 8.077 -0.773 18.811 1.00 47.59 98 SER A C 1
ATOM 753 O O . SER A 1 98 ? 6.910 -1.088 18.599 1.00 47.59 98 SER A O 1
ATOM 755 N N . THR A 1 99 ? 9.076 -1.119 17.997 1.00 55.31 99 THR A N 1
ATOM 756 C CA . THR A 1 99 ? 9.002 -2.001 16.809 1.00 55.31 99 THR A CA 1
ATOM 757 C C . THR A 1 99 ? 8.362 -3.382 17.061 1.00 55.31 99 THR A C 1
ATOM 759 O O . THR A 1 99 ? 8.382 -4.262 16.205 1.00 55.31 99 THR A O 1
ATOM 762 N N . VAL A 1 100 ? 7.810 -3.590 18.254 1.00 64.19 100 VAL A N 1
ATOM 763 C CA . VAL A 1 100 ? 7.144 -4.779 18.746 1.00 64.19 100 VAL A CA 1
ATOM 764 C C . VAL A 1 100 ? 5.652 -4.464 18.848 1.00 64.19 100 VAL A C 1
ATOM 766 O O . VAL A 1 100 ? 5.227 -3.732 19.740 1.00 64.19 100 VAL A O 1
ATOM 769 N N . GLY A 1 101 ? 4.858 -5.008 17.926 1.00 71.94 101 GLY A N 1
ATOM 770 C CA . GLY A 1 101 ? 3.397 -4.976 18.016 1.00 71.94 101 GLY A CA 1
ATOM 771 C C . GLY A 1 101 ? 2.867 -5.940 19.081 1.00 71.94 101 GLY A C 1
ATOM 772 O O . GLY A 1 101 ? 3.549 -6.881 19.474 1.00 71.94 101 GLY A O 1
ATOM 773 N N . PHE A 1 102 ? 1.638 -5.723 19.543 1.00 80.75 102 PHE A N 1
ATOM 774 C CA . PHE A 1 102 ? 0.889 -6.651 20.389 1.00 80.75 102 PHE A CA 1
ATOM 775 C C . PHE A 1 102 ? -0.130 -7.415 19.531 1.00 80.75 102 PHE A C 1
ATOM 777 O O . PHE A 1 102 ? -1.226 -6.919 19.262 1.00 80.75 102 PHE A O 1
ATOM 784 N N . GLY A 1 103 ? 0.246 -8.607 19.057 1.00 79.81 103 GLY A N 1
ATOM 785 C CA . GLY A 1 103 ? -0.525 -9.319 18.034 1.00 79.81 103 GLY A CA 1
ATOM 786 C C . GLY A 1 103 ? -0.664 -8.469 16.764 1.00 79.81 103 GLY A C 1
ATOM 787 O O . GLY A 1 103 ? 0.328 -7.982 16.229 1.00 79.81 103 GLY A O 1
ATOM 788 N N . GLU A 1 104 ? -1.896 -8.239 16.313 1.00 78.69 104 GLU A N 1
ATOM 789 C CA . GLU A 1 104 ? -2.234 -7.383 15.165 1.00 78.69 104 GLU A CA 1
ATOM 790 C C . GLU A 1 104 ? -2.380 -5.887 15.534 1.00 78.69 104 GLU A C 1
ATOM 792 O O . GLU A 1 104 ? -2.746 -5.073 14.685 1.00 78.69 104 GLU A O 1
ATOM 797 N N . ILE A 1 105 ? -2.090 -5.497 16.785 1.00 82.44 105 ILE A N 1
ATOM 798 C CA . ILE A 1 105 ? -2.106 -4.102 17.256 1.00 82.44 105 ILE A CA 1
ATOM 799 C C . ILE A 1 105 ? -0.676 -3.566 17.300 1.00 82.44 105 ILE A C 1
ATOM 801 O O . ILE A 1 105 ? 0.070 -3.787 18.250 1.00 82.44 105 ILE A O 1
ATOM 805 N N . TYR A 1 106 ? -0.296 -2.818 16.277 1.00 75.00 106 TYR A N 1
ATOM 806 C CA . TYR A 1 106 ? 1.074 -2.341 16.086 1.00 75.00 106 TYR A CA 1
ATOM 807 C C . TYR A 1 106 ? 1.272 -0.881 16.523 1.00 75.00 106 TYR A C 1
ATOM 809 O O . TYR A 1 106 ? 2.365 -0.501 16.925 1.00 75.00 106 TYR A O 1
ATOM 817 N N . ARG A 1 107 ? 0.189 -0.091 16.568 1.00 76.88 107 ARG A N 1
ATOM 818 C CA . ARG A 1 107 ? 0.166 1.280 17.107 1.00 76.88 107 ARG A CA 1
ATOM 819 C C . ARG A 1 107 ? -0.785 1.409 18.282 1.00 76.88 107 ARG A C 1
ATOM 821 O O . ARG A 1 107 ? -1.870 1.985 18.197 1.00 76.88 107 ARG A O 1
ATOM 828 N N . ALA A 1 108 ? -0.380 0.836 19.403 1.00 82.12 108 ALA A N 1
ATOM 829 C CA . ALA A 1 108 ? -1.231 0.748 20.578 1.00 82.12 108 ALA A CA 1
ATOM 830 C C . ALA A 1 108 ? -1.660 2.117 21.146 1.00 82.12 108 ALA A C 1
ATOM 832 O O . ALA A 1 108 ? -2.723 2.221 21.755 1.00 82.12 108 ALA A O 1
ATOM 833 N N . SER A 1 109 ? -0.903 3.185 20.875 1.00 80.19 109 SER A N 1
ATOM 834 C CA . SER A 1 109 ? -1.269 4.569 21.199 1.00 80.19 109 SER A CA 1
ATOM 835 C C . SER A 1 109 ? -2.606 5.018 20.591 1.00 80.19 109 SER A C 1
ATOM 837 O O . SER A 1 109 ? -3.270 5.884 21.156 1.00 80.19 109 SER A O 1
ATOM 839 N N . LYS A 1 110 ? -3.097 4.379 19.521 1.00 81.75 110 LYS A N 1
ATOM 840 C CA . LYS A 1 110 ? -4.437 4.645 18.959 1.00 81.75 110 LYS A CA 1
ATOM 841 C C . LYS A 1 110 ? -5.603 4.227 19.851 1.00 81.75 110 LYS A C 1
ATOM 843 O O . LYS A 1 110 ? -6.742 4.609 19.581 1.00 81.75 110 LYS A O 1
ATOM 848 N N . LEU A 1 111 ? -5.333 3.430 20.879 1.00 88.38 111 LEU A N 1
ATOM 849 C CA . LEU A 1 111 ? -6.316 3.052 21.888 1.00 88.38 111 LEU A CA 1
ATOM 850 C C . LEU A 1 111 ? -6.461 4.128 22.976 1.00 88.38 111 LEU A C 1
ATOM 852 O O . LEU A 1 111 ? -7.409 4.076 23.756 1.00 88.38 111 LEU A O 1
ATOM 856 N N . VAL A 1 112 ? -5.556 5.111 23.042 1.00 89.50 112 VAL A N 1
ATOM 857 C CA . VAL A 1 112 ? -5.628 6.210 24.015 1.00 89.50 112 VAL A CA 1
ATOM 858 C C . VAL A 1 112 ? -6.915 7.013 23.814 1.00 89.50 112 VAL A C 1
ATOM 860 O O . VAL A 1 112 ? -7.379 7.225 22.696 1.00 89.50 112 VAL A O 1
ATOM 863 N N . ASN A 1 113 ? -7.509 7.447 24.924 1.00 90.38 113 ASN A N 1
ATOM 864 C CA . ASN A 1 113 ? -8.795 8.136 25.037 1.00 90.38 113 ASN A CA 1
ATOM 865 C C . ASN A 1 113 ? -10.036 7.310 24.673 1.00 90.38 113 ASN A C 1
ATOM 867 O O . ASN A 1 113 ? -11.147 7.809 24.870 1.00 90.38 113 ASN A O 1
ATOM 871 N N . LYS A 1 114 ? -9.889 6.061 24.209 1.00 91.81 114 LYS A N 1
ATOM 872 C CA . LYS A 1 114 ? -11.026 5.156 24.003 1.00 91.81 114 LYS A CA 1
ATOM 873 C C . LYS A 1 114 ? -11.583 4.687 25.346 1.00 91.81 114 LYS A C 1
ATOM 875 O O . LYS A 1 114 ? -10.841 4.492 26.315 1.00 91.81 114 LYS A O 1
ATOM 880 N N . THR A 1 115 ? -12.895 4.498 25.373 1.00 95.06 115 THR A N 1
ATOM 881 C CA . THR A 1 115 ? -13.645 4.070 26.551 1.00 95.06 115 THR A CA 1
ATOM 882 C C . THR A 1 115 ? -14.114 2.632 26.372 1.00 95.06 115 THR A C 1
ATOM 884 O O . THR A 1 115 ? -14.573 2.247 25.301 1.00 95.06 115 THR A O 1
ATOM 887 N N . PHE A 1 116 ? -14.002 1.838 27.431 1.00 96.38 116 PHE A N 1
ATOM 888 C CA . PHE A 1 116 ? -14.394 0.435 27.459 1.00 96.38 116 PHE A CA 1
ATOM 889 C C . PHE A 1 116 ? -15.125 0.112 28.751 1.00 96.38 116 PHE A C 1
ATOM 891 O O . PHE A 1 116 ? -14.935 0.770 29.775 1.00 96.38 116 PHE A O 1
ATOM 898 N N . LYS A 1 117 ? -15.911 -0.960 28.720 1.00 96.12 117 LYS A N 1
ATOM 899 C CA . LYS A 1 117 ? -16.386 -1.616 29.932 1.00 96.12 117 LYS A CA 1
ATOM 900 C C . LYS A 1 117 ? -15.381 -2.692 30.324 1.00 96.12 117 LYS A C 1
ATOM 902 O O . LYS A 1 117 ? -15.014 -3.535 29.509 1.00 96.12 117 LYS A O 1
ATOM 907 N N . ILE A 1 118 ? -14.907 -2.647 31.564 1.00 95.12 118 ILE A N 1
ATOM 908 C CA . ILE A 1 118 ? -13.839 -3.521 32.047 1.00 95.12 118 ILE A CA 1
ATOM 909 C C . ILE A 1 118 ? -14.290 -4.205 33.331 1.00 95.12 118 ILE A C 1
ATOM 911 O O . ILE A 1 118 ? -14.597 -3.538 34.321 1.00 95.12 118 ILE A O 1
ATOM 915 N N . ALA A 1 119 ? -14.295 -5.538 33.314 1.00 92.19 119 ALA A N 1
ATOM 916 C CA . ALA A 1 119 ? -14.358 -6.340 34.526 1.00 92.19 119 ALA A CA 1
ATOM 917 C C . ALA A 1 119 ? -12.932 -6.611 35.007 1.00 92.19 119 ALA A C 1
ATOM 919 O O . ALA A 1 119 ? -12.133 -7.284 34.344 1.00 92.19 119 ALA A O 1
ATOM 920 N N . ILE A 1 120 ? -12.606 -6.031 36.158 1.00 86.56 120 ILE A N 1
ATOM 921 C CA . ILE A 1 120 ? -11.281 -6.113 36.763 1.00 86.56 120 ILE A CA 1
ATOM 922 C C . ILE A 1 120 ? -11.274 -7.292 37.742 1.00 86.56 120 ILE A C 1
ATOM 924 O O . ILE A 1 120 ? -12.102 -7.361 38.649 1.00 86.56 120 ILE A O 1
ATOM 928 N N . GLY A 1 121 ? -10.352 -8.237 37.538 1.00 75.12 121 GLY A N 1
ATOM 929 C CA . GLY A 1 121 ? -10.127 -9.345 38.468 1.00 75.12 121 GLY A CA 1
ATOM 930 C C . GLY A 1 121 ? -9.418 -8.903 39.754 1.00 75.12 121 GLY A C 1
ATOM 931 O O . GLY A 1 121 ? -9.237 -7.719 40.023 1.00 75.12 121 GLY A O 1
ATOM 932 N N . SER A 1 122 ? -8.956 -9.859 40.556 1.00 69.19 122 SER A N 1
ATOM 933 C CA . SER A 1 122 ? -8.109 -9.544 41.712 1.00 69.19 122 SER A CA 1
ATOM 934 C C . SER A 1 122 ? -6.713 -9.084 41.257 1.00 69.19 122 SER A C 1
ATOM 936 O O . SER A 1 122 ? -6.165 -9.662 40.314 1.00 69.19 122 SER A O 1
ATOM 938 N N . PRO A 1 123 ? -6.100 -8.082 41.913 1.00 71.31 123 PRO A N 1
ATOM 939 C CA . PRO A 1 123 ? -4.746 -7.656 41.577 1.00 71.31 123 PRO A CA 1
ATOM 940 C C . PRO A 1 123 ? -3.752 -8.777 41.896 1.00 71.31 123 PRO A C 1
ATOM 942 O O . PRO A 1 123 ? -3.917 -9.503 42.880 1.00 71.31 123 PRO A O 1
ATOM 945 N N . THR A 1 124 ? -2.692 -8.919 41.098 1.00 64.81 124 THR A N 1
ATOM 946 C CA . THR A 1 124 ? -1.641 -9.889 41.424 1.00 64.81 124 THR A CA 1
ATOM 947 C C . THR A 1 124 ? -0.769 -9.349 42.548 1.00 64.81 124 THR A C 1
ATOM 949 O O . THR A 1 124 ? -0.130 -8.310 42.398 1.00 64.81 124 THR A O 1
ATOM 952 N N . THR A 1 125 ? -0.710 -10.063 43.671 1.00 54.44 125 THR A N 1
ATOM 953 C CA . THR A 1 125 ? 0.192 -9.765 44.790 1.00 54.44 125 THR A CA 1
ATOM 954 C C . THR A 1 125 ? 1.598 -10.292 44.505 1.00 54.44 125 THR A C 1
ATOM 956 O O . THR A 1 125 ? 2.064 -11.194 45.195 1.00 54.44 125 THR A O 1
ATOM 959 N N . ASP A 1 126 ? 2.288 -9.755 43.500 1.00 51.91 126 ASP A N 1
ATOM 960 C CA . ASP A 1 126 ? 3.723 -10.020 43.337 1.00 51.91 126 ASP A CA 1
ATOM 961 C C . ASP A 1 126 ? 4.503 -9.039 44.236 1.00 51.91 126 ASP A C 1
ATOM 963 O O . ASP A 1 126 ? 4.973 -7.977 43.827 1.00 51.91 126 ASP A O 1
ATOM 967 N N . GLN A 1 127 ? 4.493 -9.325 45.544 1.00 48.22 127 GLN A N 1
ATOM 968 C CA . GLN A 1 127 ? 4.963 -8.427 46.607 1.00 48.22 127 GLN A CA 1
ATOM 969 C C . GLN A 1 127 ? 6.491 -8.410 46.776 1.00 48.22 127 GLN A C 1
ATOM 971 O O . GLN A 1 127 ? 6.992 -8.573 47.889 1.00 48.22 127 GLN A O 1
ATOM 976 N N . GLN A 1 128 ? 7.259 -8.164 45.716 1.00 52.69 128 GLN A N 1
ATOM 977 C CA . GLN A 1 128 ? 8.664 -7.771 45.910 1.00 52.69 128 GLN A CA 1
ATOM 978 C C . GLN A 1 128 ? 8.817 -6.268 46.183 1.00 52.69 128 GLN A C 1
ATOM 980 O O . GLN A 1 128 ? 9.805 -5.853 46.784 1.00 52.69 128 GLN A O 1
ATOM 985 N N . ASN A 1 129 ? 7.818 -5.448 45.837 1.00 53.28 129 ASN A N 1
ATOM 986 C CA . ASN A 1 129 ? 7.859 -4.006 46.064 1.00 53.28 129 ASN A CA 1
ATOM 987 C C . ASN A 1 129 ? 6.510 -3.485 46.593 1.00 53.28 129 ASN A C 1
ATOM 989 O O . ASN A 1 129 ? 5.576 -3.260 45.830 1.00 53.28 129 ASN A O 1
ATOM 993 N N . ARG A 1 130 ? 6.395 -3.294 47.918 1.00 56.38 130 ARG A N 1
ATOM 994 C CA . ARG A 1 130 ? 5.146 -2.870 48.597 1.00 56.38 130 ARG A CA 1
ATOM 995 C C . ARG A 1 130 ? 4.641 -1.474 48.201 1.00 56.38 130 ARG A C 1
ATOM 997 O O . ARG A 1 130 ? 3.517 -1.134 48.547 1.00 56.38 130 ARG A O 1
ATOM 1004 N N . ASN A 1 131 ? 5.453 -0.698 47.485 1.00 59.28 131 ASN A N 1
ATOM 1005 C CA . ASN A 1 131 ? 5.122 0.653 47.030 1.00 59.28 131 ASN A CA 1
ATOM 1006 C C . ASN A 1 131 ? 4.753 0.720 45.536 1.00 59.28 131 ASN A C 1
ATOM 1008 O O . ASN A 1 131 ? 4.473 1.807 45.035 1.00 59.28 131 ASN A O 1
ATOM 1012 N N . ALA A 1 132 ? 4.781 -0.401 44.807 1.00 59.59 132 ALA A N 1
ATOM 1013 C CA . ALA A 1 132 ? 4.377 -0.421 43.404 1.00 59.59 132 ALA A CA 1
ATOM 1014 C C . ALA A 1 132 ? 2.836 -0.386 43.277 1.00 59.59 132 ALA A C 1
ATOM 1016 O O . ALA A 1 132 ? 2.152 -1.041 44.070 1.00 59.59 132 ALA A O 1
ATOM 1017 N N . PRO A 1 133 ? 2.272 0.341 42.292 1.00 66.25 133 PRO A N 1
ATOM 1018 C CA . PRO A 1 133 ? 0.835 0.320 42.024 1.00 66.25 133 PRO A CA 1
ATOM 1019 C C . PRO A 1 133 ? 0.338 -1.110 41.743 1.00 66.25 133 PRO A C 1
ATOM 1021 O O . PRO A 1 133 ? 1.051 -1.871 41.083 1.00 66.25 133 PRO A O 1
ATOM 1024 N N . PRO A 1 134 ? -0.875 -1.490 42.191 1.00 72.88 134 PRO A N 1
ATOM 1025 C CA . PRO A 1 134 ? -1.431 -2.805 41.893 1.00 72.88 134 PRO A CA 1
ATOM 1026 C C . PRO A 1 134 ? -1.609 -2.979 40.380 1.00 72.88 134 PRO A C 1
ATOM 1028 O O . PRO A 1 134 ? -2.168 -2.110 39.709 1.00 72.88 134 PRO A O 1
ATOM 1031 N N . VAL A 1 135 ? -1.144 -4.117 39.860 1.00 73.94 135 VAL A N 1
ATOM 1032 C CA . VAL A 1 135 ? -1.332 -4.514 38.460 1.00 73.94 135 VAL A CA 1
ATOM 1033 C C . VAL A 1 135 ? -2.395 -5.601 38.396 1.00 73.94 135 VAL A C 1
ATOM 1035 O O . VAL A 1 135 ? -2.314 -6.621 39.090 1.00 73.94 135 VAL A O 1
ATOM 1038 N N . TYR A 1 136 ? -3.392 -5.383 37.547 1.00 80.75 136 TYR A N 1
ATOM 1039 C CA . TYR A 1 136 ? -4.471 -6.331 37.315 1.00 80.75 136 TYR A CA 1
ATOM 1040 C C . TYR A 1 136 ? -4.179 -7.128 36.051 1.00 80.75 136 TYR A C 1
ATOM 1042 O O . TYR A 1 136 ? -4.171 -6.589 34.943 1.00 80.75 136 TYR A O 1
ATOM 1050 N N . ARG A 1 137 ? -3.922 -8.426 36.225 1.00 75.25 137 ARG A N 1
ATOM 1051 C CA . ARG A 1 137 ? -3.687 -9.340 35.106 1.00 75.25 137 ARG A CA 1
ATOM 1052 C C . ARG A 1 137 ? -5.004 -9.936 34.625 1.00 75.25 137 ARG A C 1
ATOM 1054 O O . ARG A 1 137 ? -5.853 -10.296 35.434 1.00 75.25 137 ARG A O 1
ATOM 1061 N N . SER A 1 138 ? -5.123 -10.121 33.313 1.00 77.56 138 SER A N 1
ATOM 1062 C CA . SER A 1 138 ? -6.294 -10.737 32.663 1.00 77.56 138 SER A CA 1
ATOM 1063 C C . SER A 1 138 ? -7.628 -10.004 32.900 1.00 77.56 138 SER A C 1
ATOM 1065 O O . SER A 1 138 ? -8.612 -10.658 33.257 1.00 77.56 138 SER A O 1
ATOM 1067 N N . PRO A 1 139 ? -7.704 -8.670 32.709 1.00 89.69 139 PRO A N 1
ATOM 1068 C CA . PRO A 1 139 ? -9.003 -7.998 32.677 1.00 89.69 139 PRO A CA 1
ATOM 1069 C C . PRO A 1 139 ? -9.867 -8.574 31.545 1.00 89.69 139 PRO A C 1
ATOM 1071 O O . PRO A 1 139 ? -9.327 -9.026 30.529 1.00 89.69 139 PRO A O 1
ATOM 1074 N N . ILE A 1 140 ? -11.193 -8.518 31.693 1.00 91.88 140 ILE A N 1
ATOM 1075 C CA . ILE A 1 140 ? -12.125 -8.733 30.577 1.00 91.88 140 ILE A CA 1
ATOM 1076 C C . ILE A 1 140 ? -12.548 -7.356 30.074 1.00 91.88 140 ILE A C 1
ATOM 1078 O O . ILE A 1 140 ? -13.237 -6.621 30.781 1.00 91.88 140 ILE A O 1
ATOM 1082 N N . ILE A 1 141 ? -12.100 -7.007 28.873 1.00 94.00 141 ILE A N 1
ATOM 1083 C CA . ILE A 1 141 ? -12.352 -5.727 28.216 1.00 94.00 141 ILE A CA 1
ATOM 1084 C C . ILE A 1 141 ? -13.380 -5.966 27.113 1.00 94.00 141 ILE A C 1
ATOM 1086 O O . ILE A 1 141 ? -13.182 -6.805 26.233 1.00 94.00 141 ILE A O 1
ATOM 1090 N N . VAL A 1 142 ? -14.475 -5.218 27.170 1.00 94.81 142 VAL A N 1
ATOM 1091 C CA . VAL A 1 142 ? -15.584 -5.265 26.211 1.00 94.81 142 VAL A CA 1
ATOM 1092 C C . VAL A 1 142 ? -15.968 -3.846 25.790 1.00 94.81 142 VAL A C 1
ATOM 1094 O O . VAL A 1 142 ? -15.570 -2.862 26.423 1.00 94.81 142 VAL A O 1
ATOM 1097 N N . ASN A 1 143 ? -16.723 -3.732 24.699 1.00 93.62 143 ASN A N 1
ATOM 1098 C CA . ASN A 1 143 ? -17.144 -2.442 24.154 1.00 93.62 143 ASN A CA 1
ATOM 1099 C C . ASN A 1 143 ? -17.920 -1.603 25.186 1.00 93.62 143 ASN A C 1
ATOM 1101 O O . ASN A 1 143 ? -18.594 -2.131 26.070 1.00 93.62 143 ASN A O 1
ATOM 1105 N N . GLU A 1 144 ? -17.855 -0.277 25.072 1.00 92.69 144 GLU A N 1
ATOM 1106 C CA . GLU A 1 144 ? -18.530 0.650 25.996 1.00 92.69 144 GLU A CA 1
ATOM 1107 C C . GLU A 1 144 ? -20.048 0.407 26.090 1.00 92.69 144 GLU A C 1
ATOM 1109 O O . GLU A 1 144 ? -20.639 0.490 27.169 1.00 92.69 144 GLU A O 1
ATOM 1114 N N . ASN A 1 145 ? -20.674 0.041 24.972 1.00 92.31 145 ASN A N 1
ATOM 1115 C CA . ASN A 1 145 ? -22.104 -0.236 24.864 1.00 92.31 145 ASN A CA 1
ATOM 1116 C C . ASN A 1 145 ? -22.512 -1.657 25.298 1.00 92.31 145 ASN A C 1
ATOM 1118 O O . ASN A 1 145 ? -23.676 -2.002 25.133 1.00 92.31 145 ASN A O 1
ATOM 1122 N N . PHE A 1 146 ? -21.605 -2.456 25.875 1.00 94.38 146 PHE A N 1
ATOM 1123 C CA . PHE A 1 146 ? -21.863 -3.846 26.269 1.00 94.38 146 PHE A CA 1
ATOM 1124 C C . PHE A 1 146 ? -23.088 -3.991 27.187 1.00 94.38 146 PHE A C 1
ATOM 1126 O O . PHE A 1 146 ? -23.217 -3.292 28.204 1.00 94.38 146 PHE A O 1
ATOM 1133 N N . THR A 1 147 ? -23.985 -4.901 26.817 1.00 94.81 147 THR A N 1
ATOM 1134 C CA . THR A 1 147 ? -25.306 -5.130 27.416 1.00 94.81 147 THR A CA 1
ATOM 1135 C C . THR A 1 147 ? -25.407 -6.499 28.098 1.00 94.81 147 THR A C 1
ATOM 1137 O O . THR A 1 147 ? -24.492 -7.318 28.042 1.00 94.81 147 THR A O 1
ATOM 1140 N N . GLN A 1 148 ? -26.543 -6.769 28.756 1.00 94.44 148 GLN A N 1
ATOM 1141 C CA . GLN A 1 148 ? -26.809 -8.091 29.335 1.00 94.44 148 GLN A CA 1
ATOM 1142 C C . GLN A 1 148 ? -26.918 -9.177 28.254 1.00 94.44 148 GLN A C 1
ATOM 1144 O O . GLN A 1 148 ? -26.404 -10.272 28.456 1.00 94.44 148 GLN A O 1
ATOM 1149 N N . THR A 1 149 ? -27.524 -8.862 27.105 1.00 94.75 149 THR A N 1
ATOM 1150 C CA . THR A 1 149 ? -27.621 -9.787 25.968 1.00 94.75 149 THR A CA 1
ATOM 1151 C C . THR A 1 149 ? -26.234 -10.184 25.470 1.00 94.75 149 THR A C 1
ATOM 1153 O O . THR A 1 149 ? -25.957 -11.372 25.334 1.00 94.75 149 THR A O 1
ATOM 1156 N N . ASP A 1 150 ? -25.332 -9.209 25.306 1.00 93.75 150 ASP A N 1
ATOM 1157 C CA . ASP A 1 150 ? -23.953 -9.471 24.872 1.00 93.75 150 ASP A CA 1
ATOM 1158 C C . ASP A 1 150 ? -23.206 -10.366 25.876 1.00 93.75 150 ASP A C 1
ATOM 1160 O O . ASP A 1 150 ? -22.434 -11.241 25.489 1.00 93.75 150 ASP A O 1
ATOM 1164 N N . LEU A 1 151 ? -23.446 -10.182 27.181 1.00 92.94 151 LEU A N 1
ATOM 1165 C CA . LEU A 1 151 ? -22.865 -11.028 28.225 1.00 92.94 151 LEU A CA 1
ATOM 1166 C C . LEU A 1 151 ? -23.375 -12.472 28.15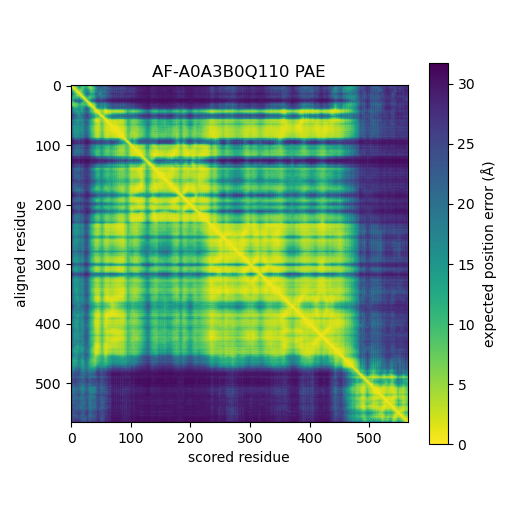4 1.00 92.94 151 LEU A C 1
ATOM 1168 O O . LEU A 1 151 ? -22.592 -13.404 28.346 1.00 92.94 151 LEU A O 1
ATOM 1172 N N . ASP A 1 152 ? -24.663 -12.671 27.889 1.00 93.38 152 ASP A N 1
ATOM 1173 C CA . ASP A 1 152 ? -25.260 -14.003 27.780 1.00 93.38 152 ASP A CA 1
ATOM 1174 C C . ASP A 1 152 ? -24.757 -14.742 26.523 1.00 93.38 152 ASP A C 1
ATOM 1176 O O . ASP A 1 152 ? -24.445 -15.939 26.578 1.00 93.38 152 ASP A O 1
ATOM 1180 N N . GLU A 1 153 ? -24.568 -14.025 25.411 1.00 93.25 153 GLU A N 1
ATOM 1181 C CA . GLU A 1 153 ? -23.910 -14.542 24.203 1.00 93.25 153 GLU A CA 1
ATOM 1182 C C . GLU A 1 153 ? -22.445 -14.906 24.470 1.00 93.25 153 GLU A C 1
ATOM 1184 O O . GLU A 1 153 ? -22.005 -16.015 24.148 1.00 93.25 153 GLU A O 1
ATOM 1189 N N . LEU A 1 154 ? -21.700 -14.023 25.142 1.00 90.50 154 LEU A N 1
ATOM 1190 C CA . LEU A 1 154 ? -20.301 -14.254 25.498 1.00 90.50 154 LEU A CA 1
ATOM 1191 C C . LEU A 1 154 ? -20.139 -15.492 26.391 1.00 90.50 154 LEU A C 1
ATOM 1193 O O . LEU A 1 154 ? -19.207 -16.270 26.206 1.00 90.50 154 LEU A O 1
ATOM 1197 N N . LYS A 1 155 ? -21.054 -15.706 27.344 1.00 91.81 155 LYS A N 1
ATOM 1198 C CA . LYS A 1 155 ? -21.091 -16.903 28.204 1.00 91.81 155 LYS A CA 1
ATOM 1199 C C . LYS A 1 155 ? -21.415 -18.172 27.428 1.00 91.81 155 LYS A C 1
ATOM 1201 O O . LYS A 1 155 ? -20.849 -19.224 27.717 1.00 91.81 155 LYS A O 1
ATOM 1206 N N . THR A 1 156 ? -22.294 -18.071 26.435 1.00 91.94 156 THR A N 1
ATOM 1207 C CA . THR A 1 156 ? -22.621 -19.188 25.543 1.00 91.94 156 THR A CA 1
ATOM 1208 C C . THR A 1 156 ? -21.403 -19.587 24.712 1.00 91.94 156 THR A C 1
ATOM 1210 O O . THR A 1 156 ? -21.091 -20.771 24.601 1.00 91.94 156 THR A O 1
ATOM 1213 N N . GLN A 1 157 ? -20.674 -18.602 24.182 1.00 90.19 157 GLN A N 1
ATOM 1214 C CA . GLN A 1 157 ? -19.451 -18.829 23.414 1.00 90.19 157 GLN A CA 1
ATOM 1215 C C . GLN A 1 157 ? -18.285 -19.307 24.297 1.00 90.19 157 GLN A C 1
ATOM 1217 O O . GLN A 1 157 ? -17.508 -20.171 23.890 1.00 90.19 157 GLN A O 1
ATOM 1222 N N . TYR A 1 158 ? -18.178 -18.780 25.520 1.00 88.38 158 TYR A N 1
ATOM 1223 C CA . TYR A 1 158 ? -17.104 -19.072 26.469 1.00 88.38 158 TYR A CA 1
ATOM 1224 C C . TYR A 1 158 ? -17.665 -19.435 27.856 1.00 88.38 158 TYR A C 1
ATOM 1226 O O . TYR A 1 158 ? -17.650 -18.603 28.769 1.00 88.38 158 TYR A O 1
ATOM 1234 N N . PRO A 1 159 ? -18.062 -20.704 28.086 1.00 84.94 159 PRO A N 1
ATOM 1235 C CA . PRO A 1 159 ? -18.694 -21.142 29.340 1.00 84.94 159 PRO A CA 1
ATOM 1236 C C . PRO A 1 159 ? -17.885 -20.868 30.619 1.00 84.94 159 PRO A C 1
ATOM 1238 O O . PRO A 1 159 ? -18.434 -20.801 31.718 1.00 84.94 159 PRO A O 1
ATOM 1241 N N . VAL A 1 160 ? -16.568 -20.670 30.499 1.00 80.81 160 VAL A N 1
ATOM 1242 C CA . VAL A 1 160 ? -15.681 -20.310 31.621 1.00 80.81 160 VAL A CA 1
ATOM 1243 C C . VAL A 1 160 ? -16.020 -18.943 32.237 1.00 80.81 160 VAL A C 1
ATOM 1245 O O . VAL A 1 160 ? -15.600 -18.656 33.355 1.00 80.81 160 VAL A O 1
ATOM 1248 N N . LEU A 1 161 ? -16.779 -18.103 31.523 1.00 83.81 161 LEU A N 1
ATOM 1249 C CA . LEU A 1 161 ? -17.194 -16.763 3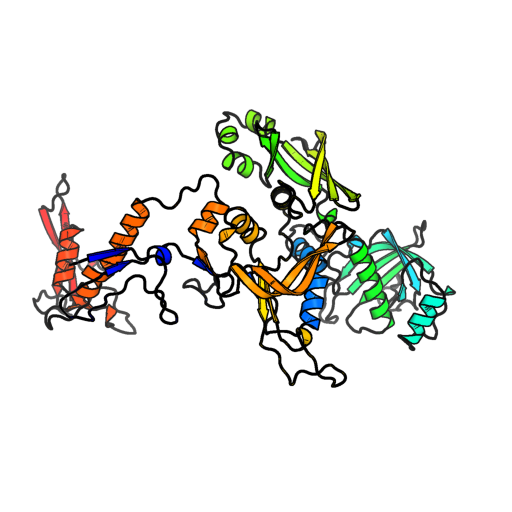1.943 1.00 83.81 161 LEU A CA 1
ATOM 1250 C C . LEU A 1 161 ? -18.554 -16.749 32.663 1.00 83.81 161 LEU A C 1
ATOM 1252 O O . LEU A 1 161 ? -19.070 -15.680 32.982 1.00 83.81 161 LEU A O 1
ATOM 1256 N N . ASN A 1 162 ? -19.143 -17.913 32.963 1.00 84.69 162 ASN A N 1
ATOM 1257 C CA . ASN A 1 162 ? -20.470 -18.017 33.584 1.00 84.69 162 ASN A CA 1
ATOM 1258 C C . ASN A 1 162 ? -20.605 -17.284 34.931 1.00 84.69 162 ASN A C 1
ATOM 1260 O O . ASN A 1 162 ? -21.701 -16.840 35.268 1.00 84.69 162 ASN A O 1
ATOM 1264 N N . SER A 1 163 ? -19.507 -17.127 35.678 1.00 85.38 163 SER A N 1
ATOM 1265 C CA . SER A 1 163 ? -19.478 -16.397 36.953 1.00 85.38 163 SER A CA 1
ATOM 1266 C C . SER A 1 163 ? -19.514 -14.872 36.811 1.00 85.38 163 SER A C 1
ATOM 1268 O O . SER A 1 163 ? -19.676 -14.184 37.814 1.00 85.38 163 SER A O 1
ATOM 1270 N N . GLN A 1 164 ? -19.355 -14.334 35.599 1.00 88.75 164 GLN A N 1
ATOM 1271 C CA . GLN A 1 164 ? -19.360 -12.893 35.360 1.00 88.75 164 GLN A CA 1
ATOM 1272 C C . GLN A 1 164 ? -20.783 -12.331 35.410 1.00 88.75 164 GLN A C 1
ATOM 1274 O O . GLN A 1 164 ? -21.725 -12.932 34.889 1.00 88.75 164 GLN A O 1
ATOM 1279 N N . THR A 1 165 ? -20.946 -11.148 35.985 1.00 91.50 165 THR A N 1
A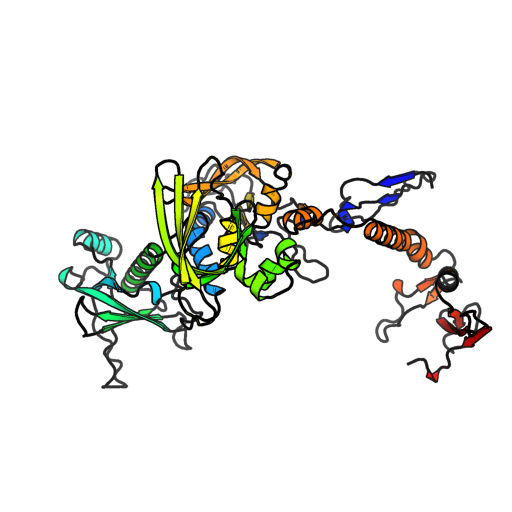TOM 1280 C CA . THR A 1 165 ? -22.211 -10.407 36.026 1.00 91.50 165 THR A CA 1
ATOM 1281 C C . THR A 1 165 ? -21.985 -8.990 35.502 1.00 91.50 165 THR A C 1
ATOM 1283 O O . THR A 1 165 ? -20.870 -8.471 35.564 1.00 91.50 165 THR A O 1
ATOM 1286 N N . LEU A 1 166 ? -23.015 -8.374 34.913 1.00 91.44 166 LEU A N 1
ATOM 1287 C CA . LEU A 1 166 ? -22.863 -7.098 34.202 1.00 91.44 166 LEU A CA 1
ATOM 1288 C C . LEU A 1 166 ? -22.406 -5.950 35.123 1.00 91.44 166 LEU A C 1
ATOM 1290 O O . LEU A 1 166 ? -21.715 -5.044 34.672 1.00 91.44 166 LEU A O 1
ATOM 1294 N N . ASP A 1 167 ? -22.732 -6.006 36.413 1.00 92.38 167 ASP A N 1
ATOM 1295 C CA . ASP A 1 167 ? -22.311 -5.053 37.447 1.00 92.38 167 ASP A CA 1
ATOM 1296 C C . ASP A 1 167 ? -20.800 -5.064 37.734 1.00 92.38 167 ASP A C 1
ATOM 1298 O O . ASP A 1 167 ? -20.267 -4.075 38.241 1.00 92.38 167 ASP A O 1
ATOM 1302 N N . LEU A 1 168 ? -20.090 -6.139 37.371 1.00 91.31 168 LEU A N 1
ATOM 1303 C CA . LEU A 1 168 ? -18.627 -6.192 37.462 1.00 91.31 168 LEU A CA 1
ATOM 1304 C C . LEU A 1 168 ? -17.946 -5.334 36.388 1.00 91.31 168 LEU A C 1
ATOM 1306 O O . LEU A 1 168 ? -16.787 -4.955 36.557 1.00 91.31 168 LEU A O 1
ATOM 1310 N N . PHE A 1 169 ? -18.647 -5.021 35.296 1.00 94.06 169 PHE A N 1
ATOM 1311 C CA . PHE A 1 169 ? -18.114 -4.252 34.179 1.00 94.06 169 PHE A CA 1
ATOM 1312 C C . PHE A 1 169 ? -18.336 -2.757 34.395 1.00 94.06 169 PHE A C 1
ATOM 1314 O O . PHE A 1 169 ? -19.435 -2.236 34.201 1.00 94.06 169 PHE A O 1
ATOM 1321 N N . LYS A 1 170 ? -17.265 -2.047 34.750 1.00 94.44 170 LYS A N 1
ATOM 1322 C CA . LYS A 1 170 ? -17.287 -0.590 34.921 1.00 94.44 170 LYS A CA 1
ATOM 1323 C C . LYS A 1 170 ? -16.667 0.116 33.727 1.00 94.44 170 LYS A C 1
ATOM 1325 O O . LYS A 1 170 ? -15.806 -0.437 33.049 1.00 94.44 170 LYS A O 1
ATOM 1330 N N . THR A 1 171 ? -17.104 1.342 33.478 1.00 96.38 171 THR A N 1
ATOM 1331 C CA . THR A 1 171 ? -16.604 2.156 32.372 1.00 96.38 171 THR A CA 1
ATOM 1332 C C . THR A 1 171 ? -15.251 2.771 32.719 1.00 96.38 171 THR A C 1
ATOM 1334 O O . THR A 1 171 ? -15.125 3.475 33.718 1.00 96.38 171 THR A O 1
ATOM 1337 N N . TYR A 1 172 ? -14.258 2.554 31.861 1.00 96.25 172 TYR A N 1
ATOM 1338 C CA . TYR A 1 172 ? -12.919 3.120 31.975 1.00 96.25 172 TYR A CA 1
ATOM 1339 C C . TYR A 1 172 ? -12.453 3.696 30.641 1.00 96.25 172 TYR A C 1
ATOM 1341 O O . TYR A 1 172 ? -12.674 3.105 29.588 1.00 96.25 172 TYR A O 1
ATOM 1349 N N . GLN A 1 173 ? -11.749 4.820 30.701 1.00 95.88 173 GLN A N 1
ATOM 1350 C CA . GLN A 1 173 ? -11.030 5.417 29.586 1.00 95.88 173 GLN A CA 1
ATOM 1351 C C . GLN A 1 173 ? -9.545 5.053 29.658 1.00 95.88 173 GLN A C 1
ATOM 1353 O O . GLN A 1 173 ? -8.923 5.172 30.717 1.00 95.88 173 GLN A O 1
ATOM 1358 N N . ILE A 1 174 ? -8.957 4.666 28.527 1.00 94.56 174 ILE A N 1
ATOM 1359 C CA . ILE A 1 174 ? -7.512 4.450 28.404 1.00 94.56 174 ILE A CA 1
ATOM 1360 C C . ILE A 1 174 ? -6.795 5.804 28.406 1.00 94.56 174 ILE A C 1
ATOM 1362 O O . ILE A 1 174 ? -7.057 6.656 27.562 1.00 94.56 174 ILE A O 1
ATOM 1366 N N . LYS A 1 175 ? -5.873 6.003 29.348 1.00 94.19 175 LYS A N 1
ATOM 1367 C CA . LYS A 1 175 ? -5.059 7.220 29.491 1.00 94.19 175 LYS A CA 1
ATOM 1368 C C . LYS A 1 175 ? -3.701 7.094 28.819 1.00 94.19 175 LYS A C 1
ATOM 1370 O O . LYS A 1 175 ? -3.225 8.048 28.216 1.00 94.19 175 LYS A O 1
ATOM 1375 N N . SER A 1 176 ? -3.089 5.921 28.901 1.00 91.62 176 SER A N 1
ATOM 1376 C CA . SER A 1 176 ? -1.854 5.615 28.189 1.00 91.62 176 SER A CA 1
ATOM 1377 C C . SER A 1 176 ? -1.765 4.125 27.903 1.00 91.62 176 SER A C 1
ATOM 1379 O O . SER A 1 176 ? -2.420 3.302 28.552 1.00 91.62 176 SER A O 1
ATOM 1381 N N . VAL A 1 177 ? -0.955 3.797 26.902 1.00 89.38 177 VAL A N 1
ATOM 1382 C CA . VAL A 1 177 ? -0.675 2.426 26.500 1.00 89.38 177 VAL A CA 1
ATOM 1383 C C . VAL A 1 177 ? 0.819 2.268 26.314 1.00 89.38 177 VAL A C 1
ATOM 1385 O O . VAL A 1 177 ? 1.477 3.163 25.790 1.00 89.38 177 VAL A O 1
ATOM 1388 N N . LYS A 1 178 ? 1.345 1.125 26.737 1.00 87.88 178 LYS A N 1
ATOM 1389 C CA . LYS A 1 178 ? 2.721 0.724 26.494 1.00 87.88 178 LYS A CA 1
ATOM 1390 C C . LYS A 1 178 ? 2.743 -0.730 26.047 1.00 87.88 178 LYS A C 1
ATOM 1392 O O . LYS A 1 178 ? 2.104 -1.576 26.666 1.00 87.88 178 LYS A O 1
ATOM 1397 N N . VAL A 1 179 ? 3.500 -1.024 24.995 1.00 85.88 179 VAL A N 1
ATOM 1398 C CA . VAL A 1 179 ? 3.810 -2.406 24.625 1.00 85.88 179 VAL A CA 1
ATOM 1399 C C . VAL A 1 179 ? 5.122 -2.799 25.295 1.00 85.88 179 VAL A C 1
ATOM 1401 O O . VAL A 1 179 ? 6.138 -2.112 25.176 1.00 85.88 179 VAL A O 1
ATOM 1404 N N . THR A 1 180 ? 5.092 -3.892 26.046 1.00 81.94 180 THR A N 1
ATOM 1405 C CA . THR A 1 180 ? 6.269 -4.486 26.674 1.00 81.94 180 THR A CA 1
ATOM 1406 C C . THR A 1 180 ? 6.735 -5.656 25.815 1.00 81.94 180 THR A C 1
ATOM 1408 O O . THR A 1 180 ? 5.990 -6.612 25.592 1.00 81.94 180 THR A O 1
ATOM 1411 N N . ALA A 1 181 ? 7.971 -5.562 25.322 1.00 76.19 181 ALA A N 1
ATOM 1412 C CA . ALA A 1 181 ? 8.572 -6.562 24.449 1.00 76.19 181 ALA A CA 1
ATOM 1413 C C . ALA A 1 181 ? 8.734 -7.936 25.137 1.00 76.19 181 ALA A C 1
ATOM 1415 O O . ALA A 1 181 ? 8.834 -7.996 26.370 1.00 76.19 181 ALA A O 1
ATOM 1416 N N . PRO A 1 182 ? 8.811 -9.032 24.355 1.00 75.00 182 PRO A N 1
ATOM 1417 C CA . PRO A 1 182 ? 9.166 -10.349 24.868 1.00 75.00 182 PRO A CA 1
ATOM 1418 C C . PRO A 1 182 ? 10.451 -10.306 25.707 1.00 75.00 182 PRO A C 1
ATOM 1420 O O . PRO A 1 182 ? 11.406 -9.596 25.390 1.00 75.00 182 PRO A O 1
ATOM 1423 N N . THR A 1 183 ? 10.491 -11.092 26.780 1.00 72.75 183 THR A N 1
ATOM 1424 C CA . THR A 1 183 ? 11.683 -11.281 27.627 1.00 72.75 183 THR A CA 1
ATOM 1425 C C . THR A 1 183 ? 12.007 -12.770 27.714 1.00 72.75 183 THR A C 1
ATOM 1427 O O . THR A 1 183 ? 11.223 -13.595 27.259 1.00 72.75 183 THR A O 1
ATOM 1430 N N . GLN A 1 184 ? 13.120 -13.166 28.342 1.00 62.75 184 GLN A N 1
ATOM 1431 C CA . GLN A 1 184 ? 13.458 -14.595 28.489 1.00 62.75 184 GLN A CA 1
ATOM 1432 C C . GLN A 1 184 ? 12.341 -15.444 29.135 1.00 62.75 184 GLN A C 1
ATOM 1434 O O . GLN A 1 184 ? 12.275 -16.641 28.877 1.00 62.75 184 GLN A O 1
ATOM 1439 N N . ASN A 1 185 ? 11.451 -14.829 29.927 1.00 64.69 185 ASN A N 1
ATOM 1440 C CA . ASN A 1 185 ? 10.330 -15.500 30.597 1.00 64.69 185 ASN A CA 1
ATOM 1441 C C . ASN A 1 185 ? 8.956 -15.252 29.934 1.00 64.69 185 ASN A C 1
ATOM 1443 O O . ASN A 1 185 ? 7.973 -15.845 30.367 1.00 64.69 185 ASN A O 1
ATOM 1447 N N . ASN A 1 186 ? 8.874 -14.379 28.923 1.00 63.53 186 ASN A N 1
ATOM 1448 C CA . ASN A 1 186 ? 7.649 -14.043 28.184 1.00 63.53 186 ASN A CA 1
ATOM 1449 C C . ASN A 1 186 ? 7.949 -14.128 26.684 1.00 63.53 186 ASN A C 1
ATOM 1451 O O . ASN A 1 186 ? 8.629 -13.252 26.157 1.00 63.53 186 ASN A O 1
ATOM 1455 N N . THR A 1 187 ? 7.436 -15.153 26.007 1.00 67.62 187 THR A N 1
ATOM 1456 C CA . THR A 1 187 ? 7.658 -15.390 24.570 1.00 67.62 187 THR A CA 1
ATOM 1457 C C . THR A 1 187 ? 6.882 -14.436 23.659 1.00 67.62 187 THR A C 1
ATOM 1459 O O . THR A 1 187 ? 7.291 -14.208 22.530 1.00 67.62 187 THR A O 1
ATOM 1462 N N . GLU A 1 188 ? 5.810 -13.838 24.171 1.00 75.38 188 GLU A N 1
ATOM 1463 C CA . GLU A 1 188 ? 4.919 -12.901 23.492 1.00 75.38 188 GLU A CA 1
ATOM 1464 C C . GLU A 1 188 ? 4.947 -11.521 24.170 1.00 75.38 188 GLU A C 1
ATOM 1466 O O . GLU A 1 188 ? 5.121 -11.442 25.399 1.00 75.38 188 GLU A O 1
ATOM 1471 N N . PRO A 1 189 ? 4.732 -10.438 23.401 1.00 80.69 189 PRO A N 1
ATOM 1472 C CA . PRO A 1 189 ? 4.586 -9.092 23.934 1.00 80.69 189 PRO A CA 1
ATOM 1473 C C . PRO A 1 189 ? 3.341 -8.963 24.819 1.00 80.69 189 PRO A C 1
ATOM 1475 O O . PRO A 1 189 ? 2.359 -9.700 24.687 1.00 80.69 189 PRO A O 1
ATOM 1478 N N . ALA A 1 190 ? 3.379 -7.992 25.728 1.00 85.00 190 ALA A N 1
ATOM 1479 C CA . ALA A 1 190 ? 2.258 -7.644 26.592 1.00 85.00 190 ALA A CA 1
ATOM 1480 C C . ALA A 1 190 ? 1.852 -6.183 26.398 1.00 85.00 190 ALA A C 1
ATOM 1482 O O . ALA A 1 190 ? 2.687 -5.321 26.135 1.00 85.00 190 ALA A O 1
ATOM 1483 N N . LEU A 1 191 ? 0.564 -5.913 26.559 1.00 88.62 191 LEU A N 1
ATOM 1484 C CA . LEU A 1 191 ? -0.031 -4.594 26.502 1.00 88.62 191 LEU A CA 1
ATOM 1485 C C . LEU A 1 191 ? -0.320 -4.097 27.919 1.00 88.62 191 LEU A C 1
ATOM 1487 O O . LEU A 1 191 ? -1.197 -4.620 28.612 1.00 88.62 191 LEU A O 1
ATOM 1491 N N . ASP A 1 192 ? 0.417 -3.076 28.334 1.00 89.62 192 ASP A N 1
ATOM 1492 C CA . ASP A 1 192 ? 0.225 -2.374 29.595 1.00 89.62 192 ASP A CA 1
ATOM 1493 C C . ASP A 1 192 ? -0.676 -1.159 29.360 1.00 89.62 192 ASP A C 1
ATOM 1495 O O . ASP A 1 192 ? -0.331 -0.238 28.616 1.00 89.62 192 ASP A O 1
ATOM 1499 N N . LEU A 1 193 ? -1.850 -1.164 29.986 1.00 92.56 193 LEU A N 1
ATOM 1500 C CA . LEU A 1 193 ? -2.851 -0.109 29.877 1.00 92.56 193 LEU A CA 1
ATOM 1501 C C . LEU A 1 193 ? -2.948 0.638 31.200 1.00 92.56 193 LEU A C 1
ATOM 1503 O O . LEU A 1 193 ? -3.221 0.033 32.237 1.00 92.56 193 LEU A O 1
ATOM 1507 N N . THR A 1 194 ? -2.822 1.959 31.161 1.00 94.00 194 THR A N 1
ATOM 1508 C CA . THR A 1 194 ? -3.238 2.810 32.276 1.00 94.00 194 THR A CA 1
ATOM 1509 C C . THR A 1 194 ? -4.631 3.335 31.973 1.00 94.00 194 THR A C 1
ATOM 1511 O O . THR A 1 194 ? -4.842 4.000 30.959 1.00 94.00 194 THR A O 1
ATOM 1514 N N . VAL A 1 195 ? -5.593 3.039 32.843 1.00 95.12 195 VAL A N 1
ATOM 1515 C CA . VAL A 1 195 ? -7.006 3.393 32.656 1.00 95.12 195 VAL A CA 1
ATOM 1516 C C . VAL A 1 195 ? -7.541 4.194 33.838 1.00 95.12 195 VAL A C 1
ATOM 1518 O O . VAL A 1 195 ? -7.039 4.056 34.949 1.00 95.12 195 VAL A O 1
ATOM 1521 N N . ALA A 1 196 ? -8.572 5.008 33.628 1.00 95.12 196 ALA A N 1
ATOM 1522 C CA . ALA A 1 196 ? -9.280 5.722 34.694 1.00 95.12 196 ALA A CA 1
ATOM 1523 C C . ALA A 1 196 ? -10.778 5.795 34.388 1.00 95.12 196 ALA A C 1
ATOM 1525 O O . ALA A 1 196 ? -11.167 5.795 33.221 1.00 95.12 196 ALA A O 1
ATOM 1526 N N . GLU A 1 197 ? -11.629 5.862 35.412 1.00 93.94 197 GLU A N 1
ATOM 1527 C CA . GLU A 1 197 ? -13.051 6.159 35.191 1.00 93.94 197 GLU A CA 1
ATOM 1528 C C . GLU A 1 197 ? -13.185 7.538 34.504 1.00 93.94 197 GLU A C 1
ATOM 1530 O O . GLU A 1 197 ? -12.379 8.434 34.787 1.00 93.94 197 GLU A O 1
ATOM 1535 N N . PRO A 1 198 ? -14.150 7.746 33.587 1.00 90.12 198 PRO A N 1
ATOM 1536 C CA . PRO A 1 198 ? -14.316 9.032 32.912 1.00 90.12 198 PRO A CA 1
ATOM 1537 C C . PRO A 1 198 ? -14.416 10.203 33.904 1.00 90.12 198 PRO A C 1
ATOM 1539 O O . PRO A 1 198 ? -15.265 10.208 34.791 1.00 90.12 198 PRO A O 1
ATOM 1542 N N . GLY A 1 199 ? -13.533 11.197 33.761 1.00 86.06 199 GLY A N 1
ATOM 1543 C CA . GLY A 1 199 ? -13.452 12.356 34.662 1.00 86.06 199 GLY A CA 1
ATOM 1544 C C . GLY A 1 199 ? -12.689 12.127 35.977 1.00 86.06 199 GLY A C 1
ATOM 1545 O O . GLY A 1 199 ? -12.601 13.051 36.781 1.00 86.06 199 GLY A O 1
ATOM 1546 N N . SER A 1 200 ? -12.124 10.937 36.202 1.00 89.69 200 SER A N 1
ATOM 1547 C CA . SER A 1 200 ? -11.286 10.628 37.366 1.00 89.69 200 SER A CA 1
ATOM 1548 C C . SER A 1 200 ? -9.792 10.764 37.055 1.00 89.69 200 SER A C 1
ATOM 1550 O O . SER A 1 200 ? -9.327 10.365 35.987 1.00 89.69 200 SER A O 1
ATOM 1552 N N . GLU A 1 201 ? -9.033 11.262 38.034 1.00 87.44 201 GLU A N 1
ATOM 1553 C CA . GLU A 1 201 ? -7.559 11.271 38.037 1.00 87.44 201 GLU A CA 1
ATOM 1554 C C . GLU A 1 201 ? -6.967 9.973 38.618 1.00 87.44 201 GLU A C 1
ATOM 1556 O O . GLU A 1 201 ? -5.766 9.721 38.526 1.00 87.44 201 GLU A O 1
ATOM 1561 N N . THR A 1 202 ? -7.795 9.130 39.247 1.00 88.88 202 THR A N 1
ATOM 1562 C CA . THR A 1 202 ? -7.326 7.867 39.833 1.00 88.88 202 THR A CA 1
ATOM 1563 C C . THR A 1 202 ? -7.162 6.826 38.738 1.00 88.88 202 THR A C 1
ATOM 1565 O O . THR A 1 202 ? -8.140 6.418 38.109 1.00 88.88 202 THR A O 1
ATOM 1568 N N . THR A 1 203 ? -5.926 6.377 38.536 1.00 91.44 203 THR A N 1
ATOM 1569 C CA . THR A 1 203 ? -5.583 5.415 37.492 1.00 91.44 203 THR A CA 1
ATOM 1570 C C . THR A 1 203 ? -5.414 3.995 38.028 1.00 91.44 203 THR A C 1
ATOM 1572 O O . THR A 1 203 ? -5.038 3.766 39.179 1.00 91.44 203 THR A O 1
ATOM 1575 N N . LEU A 1 204 ? -5.687 3.025 37.161 1.00 90.50 204 LEU A N 1
ATOM 1576 C CA . LEU A 1 204 ? -5.447 1.602 37.360 1.00 90.50 204 LEU A CA 1
ATOM 1577 C C . LEU A 1 204 ? -4.538 1.098 36.242 1.00 90.50 204 LEU A C 1
ATOM 1579 O O . LEU A 1 204 ? -4.680 1.514 35.093 1.00 90.50 204 LEU A O 1
ATOM 1583 N N . ASN A 1 205 ? -3.635 0.178 36.574 1.00 90.75 205 ASN A N 1
ATOM 1584 C CA . ASN A 1 205 ? -2.759 -0.455 35.595 1.00 90.75 205 ASN A CA 1
ATOM 1585 C C . ASN A 1 205 ? -3.255 -1.867 35.291 1.00 90.75 205 ASN A C 1
ATOM 1587 O O . ASN A 1 205 ? -3.348 -2.719 36.180 1.00 90.75 205 ASN A O 1
ATOM 1591 N N . LEU A 1 206 ? -3.576 -2.103 34.026 1.00 89.94 206 LEU A N 1
ATOM 1592 C CA . LEU A 1 206 ? -4.020 -3.384 33.504 1.00 89.94 206 LEU A CA 1
ATOM 1593 C C . LEU A 1 206 ? -2.932 -3.964 32.607 1.00 89.94 206 LEU A C 1
ATOM 1595 O O . LEU A 1 206 ? -2.268 -3.231 31.881 1.00 89.94 206 LEU A O 1
ATOM 1599 N N . ASN A 1 207 ? -2.785 -5.283 32.629 1.00 88.12 207 ASN A N 1
ATOM 1600 C CA . ASN A 1 207 ? -1.859 -5.991 31.755 1.00 88.12 207 ASN A CA 1
ATOM 1601 C C . ASN A 1 207 ? -2.611 -7.070 30.965 1.00 88.12 207 ASN A C 1
ATOM 1603 O O . ASN A 1 207 ? -3.305 -7.916 31.547 1.00 88.12 207 ASN A O 1
ATOM 1607 N N . VAL A 1 208 ? -2.475 -7.020 29.639 1.00 86.69 208 VAL A N 1
ATOM 1608 C CA . VAL A 1 208 ? -3.014 -8.006 28.696 1.00 86.69 208 VAL A CA 1
ATOM 1609 C C . VAL A 1 208 ? -1.834 -8.663 27.984 1.00 86.69 208 VAL A C 1
ATOM 1611 O O . VAL A 1 208 ? -1.077 -7.989 27.304 1.00 86.69 208 VAL A O 1
ATOM 1614 N N . ASP A 1 209 ? -1.653 -9.973 28.133 1.00 82.94 209 ASP A N 1
ATOM 1615 C CA . ASP A 1 209 ? -0.558 -10.720 27.501 1.00 82.94 209 ASP A CA 1
ATOM 1616 C C . ASP A 1 209 ? -1.090 -11.918 26.698 1.00 82.94 209 ASP A C 1
ATOM 1618 O O . ASP A 1 209 ? -2.148 -12.465 27.025 1.00 82.94 209 ASP A O 1
ATOM 1622 N N . LEU A 1 210 ? -0.360 -12.320 25.648 1.00 76.69 210 LEU A N 1
ATOM 1623 C CA . LEU A 1 210 ? -0.741 -13.437 24.766 1.00 76.69 210 LEU A CA 1
ATOM 1624 C C . LEU A 1 210 ? -0.053 -14.770 25.118 1.00 76.69 210 LEU A C 1
ATOM 1626 O O . LEU A 1 210 ? -0.440 -15.807 24.586 1.00 76.69 210 LEU A O 1
ATOM 1630 N N . ASN A 1 211 ? 0.896 -14.779 26.067 1.00 70.31 211 ASN A N 1
ATOM 1631 C CA . ASN A 1 211 ? 1.708 -15.955 26.439 1.00 70.31 211 ASN A CA 1
ATOM 1632 C C . ASN A 1 211 ? 0.889 -17.167 26.911 1.00 70.31 211 ASN A C 1
ATOM 1634 O O . ASN A 1 211 ? 1.338 -18.306 26.834 1.00 70.31 211 ASN A O 1
ATOM 1638 N N . SER A 1 212 ? -0.317 -16.928 27.425 1.00 68.06 212 SER A N 1
ATOM 1639 C CA . SER A 1 212 ? -1.308 -17.973 27.693 1.00 68.06 212 SER A CA 1
ATOM 1640 C C . SER A 1 212 ? -2.702 -17.421 27.431 1.00 68.06 212 SER A C 1
ATOM 1642 O O . SER A 1 212 ? -3.396 -16.953 28.338 1.00 68.06 212 SER A O 1
ATOM 1644 N N . LEU A 1 213 ? -3.079 -17.408 26.152 1.00 67.50 213 LEU A N 1
ATOM 1645 C CA . LEU A 1 213 ? -4.413 -17.039 25.686 1.00 67.50 213 LEU A CA 1
ATOM 1646 C C . LEU A 1 213 ? -5.471 -17.926 26.361 1.00 67.50 213 LEU A C 1
ATOM 1648 O O . LEU A 1 213 ? -5.702 -19.070 25.981 1.00 67.50 213 LEU A O 1
ATOM 1652 N N . ASN A 1 214 ? -6.107 -17.383 27.396 1.00 78.06 214 ASN A N 1
ATOM 1653 C CA . ASN A 1 214 ? -7.353 -17.897 27.951 1.00 78.06 214 ASN A CA 1
ATOM 1654 C C . ASN A 1 214 ? -8.529 -17.096 27.372 1.00 78.06 214 ASN A C 1
ATOM 1656 O O . ASN A 1 214 ? -8.329 -16.031 26.787 1.00 78.06 214 ASN A O 1
ATOM 1660 N N . ASN A 1 215 ? -9.759 -17.584 27.549 1.00 83.94 215 ASN A N 1
ATOM 1661 C CA . ASN A 1 215 ? -10.941 -16.955 26.948 1.00 83.94 215 ASN A CA 1
ATOM 1662 C C . ASN A 1 215 ? -11.079 -15.468 27.324 1.00 83.94 215 ASN A C 1
ATOM 1664 O O . ASN A 1 215 ? -11.369 -14.656 26.455 1.00 83.94 215 ASN A O 1
ATOM 1668 N N . SER A 1 216 ? -10.797 -15.086 28.575 1.00 82.19 216 SER A N 1
ATOM 1669 C CA . SER A 1 216 ? -10.830 -13.682 29.017 1.00 82.19 216 SER A CA 1
ATOM 1670 C C . SER A 1 216 ? -9.842 -12.806 28.247 1.00 82.19 216 SER A C 1
ATOM 1672 O O . SER A 1 216 ? -10.200 -11.734 27.766 1.00 82.19 216 SER A O 1
ATOM 1674 N N . ARG A 1 217 ? -8.599 -13.274 28.096 1.00 84.88 217 ARG A N 1
ATOM 1675 C CA . ARG A 1 217 ? -7.548 -12.570 27.350 1.00 84.88 217 ARG A CA 1
ATOM 1676 C C . ARG A 1 217 ? -7.858 -12.508 25.862 1.00 84.88 217 ARG A C 1
ATOM 1678 O O . ARG A 1 217 ? -7.628 -11.469 25.258 1.00 84.88 217 ARG A O 1
ATOM 1685 N N . TYR A 1 218 ? -8.411 -13.578 25.292 1.00 86.88 218 TYR A N 1
ATOM 1686 C CA . TYR A 1 218 ? -8.835 -13.602 23.894 1.00 86.88 218 TYR A CA 1
ATOM 1687 C C . TYR A 1 218 ? -9.963 -12.600 23.632 1.00 86.88 218 TYR A C 1
ATOM 1689 O O . TYR A 1 218 ? -9.875 -11.828 22.684 1.00 86.88 218 TYR A O 1
ATOM 1697 N N . VAL A 1 219 ? -10.978 -12.547 24.500 1.00 90.19 219 VAL A N 1
ATOM 1698 C CA . VAL A 1 219 ? -12.057 -11.550 24.410 1.00 90.19 219 VAL A CA 1
ATOM 1699 C C . VAL A 1 219 ? -11.482 -10.137 24.480 1.00 90.19 219 VAL A C 1
ATOM 1701 O O . VAL A 1 219 ? -11.722 -9.346 23.574 1.00 90.19 219 VAL A O 1
ATOM 1704 N N . SER A 1 220 ? -10.655 -9.841 25.486 1.00 91.81 220 SER A N 1
ATOM 1705 C CA . SER A 1 220 ? -10.005 -8.532 25.615 1.00 91.81 220 SER A CA 1
ATOM 1706 C C . SER A 1 220 ? -9.172 -8.175 24.388 1.00 91.81 220 SER A C 1
ATOM 1708 O O . SER A 1 220 ? -9.274 -7.063 23.881 1.00 91.81 220 SER A O 1
ATOM 1710 N N . TYR A 1 221 ? -8.386 -9.123 23.876 1.00 90.75 221 TYR A N 1
ATOM 1711 C CA . TYR A 1 221 ? -7.595 -8.944 22.666 1.00 90.75 221 TYR A CA 1
ATOM 1712 C C . TYR A 1 221 ? -8.467 -8.600 21.456 1.00 90.75 221 TYR A C 1
ATOM 1714 O O . TYR A 1 221 ? -8.207 -7.608 20.783 1.00 90.75 221 TYR A O 1
ATOM 1722 N N . LYS A 1 222 ? -9.530 -9.372 21.201 1.00 90.38 222 LYS A N 1
ATOM 1723 C CA . LYS A 1 222 ? -10.427 -9.148 20.059 1.00 90.38 222 LYS A CA 1
ATOM 1724 C C . LYS A 1 222 ? -11.184 -7.825 20.180 1.00 90.38 222 LYS A C 1
ATOM 1726 O O . LYS A 1 222 ? -11.311 -7.131 19.176 1.00 90.38 222 LYS A O 1
ATOM 1731 N N . THR A 1 223 ? -11.617 -7.443 21.383 1.00 92.88 223 THR A N 1
ATOM 1732 C CA . THR A 1 223 ? -12.229 -6.129 21.642 1.00 92.88 223 THR A CA 1
ATOM 1733 C C . THR A 1 223 ? -11.250 -4.998 21.337 1.00 92.88 223 THR A C 1
ATOM 1735 O O . THR A 1 223 ? -11.584 -4.075 20.597 1.00 92.88 223 THR A O 1
ATOM 1738 N N . LEU A 1 224 ? -10.029 -5.067 21.878 1.00 92.62 224 LEU A N 1
ATOM 1739 C CA . LEU A 1 224 ? -9.006 -4.044 21.655 1.00 92.62 224 LEU A CA 1
ATOM 1740 C C . LEU A 1 224 ? -8.603 -3.968 20.180 1.00 92.62 224 LEU A C 1
ATOM 1742 O O . LEU A 1 224 ? -8.451 -2.873 19.653 1.00 92.62 224 LEU A O 1
ATOM 1746 N N . LEU A 1 225 ? -8.483 -5.110 19.502 1.00 88.50 225 LEU A N 1
ATOM 1747 C CA . LEU A 1 225 ? -8.185 -5.169 18.075 1.00 88.50 225 LEU A CA 1
ATOM 1748 C C . LEU A 1 225 ? -9.307 -4.543 17.241 1.00 88.50 225 LEU A C 1
ATOM 1750 O O . LEU A 1 225 ? -9.018 -3.765 16.339 1.00 88.50 225 LEU A O 1
ATOM 1754 N N . SER A 1 226 ? -10.571 -4.834 17.560 1.00 87.81 226 SER A N 1
ATOM 1755 C CA . SER A 1 226 ? -11.716 -4.211 16.887 1.00 87.81 226 SER A CA 1
ATOM 1756 C C . SER A 1 226 ? -11.698 -2.697 17.082 1.00 87.81 226 SER A C 1
ATOM 1758 O O . SER A 1 226 ? -11.729 -1.955 16.111 1.00 87.81 226 SER A O 1
ATOM 1760 N N . ALA A 1 227 ? -11.540 -2.225 18.321 1.00 88.69 227 ALA A N 1
ATOM 1761 C CA . ALA A 1 227 ? -11.496 -0.795 18.617 1.00 88.69 227 ALA A CA 1
ATOM 176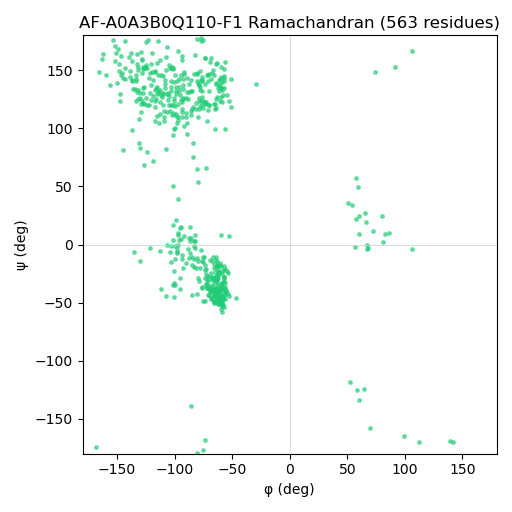2 C C . ALA A 1 227 ? -10.283 -0.084 17.990 1.00 88.69 227 ALA A C 1
ATOM 1764 O O . ALA A 1 227 ? -10.353 1.102 17.659 1.00 88.69 227 ALA A O 1
ATOM 1765 N N . TYR A 1 228 ? -9.170 -0.802 17.836 1.00 85.19 228 TYR A N 1
ATOM 1766 C CA . TYR A 1 228 ? -8.000 -0.348 17.099 1.00 85.19 228 TYR A CA 1
ATOM 1767 C C . TYR A 1 228 ? -8.309 -0.188 15.602 1.00 85.19 228 TYR A C 1
ATOM 1769 O O . TYR A 1 228 ? -8.038 0.872 15.038 1.00 85.19 228 TYR A O 1
ATOM 1777 N N . GLN A 1 229 ? -8.915 -1.206 14.983 1.00 80.25 229 GLN A N 1
ATOM 1778 C CA . GLN A 1 229 ? -9.295 -1.220 13.566 1.00 80.25 229 GLN A CA 1
ATOM 1779 C C . GLN A 1 229 ? -10.367 -0.174 13.233 1.00 80.25 229 GLN A C 1
ATOM 1781 O O . GLN A 1 229 ? -10.262 0.497 12.209 1.00 80.25 229 GLN A O 1
ATOM 1786 N N . ASP A 1 230 ? -11.336 0.040 14.127 1.00 77.44 230 ASP A N 1
ATOM 1787 C CA . ASP A 1 230 ? -12.376 1.070 13.996 1.00 77.44 230 ASP A CA 1
ATOM 1788 C C . ASP A 1 230 ? -11.797 2.496 13.990 1.00 77.44 230 ASP A C 1
ATOM 1790 O O . ASP A 1 230 ? -12.452 3.441 13.554 1.00 77.44 230 ASP A O 1
ATOM 1794 N N . ASN A 1 231 ? -10.562 2.670 14.474 1.00 74.25 231 ASN A N 1
ATOM 1795 C CA . ASN A 1 231 ? -9.852 3.948 14.493 1.00 74.25 231 ASN A CA 1
ATOM 1796 C C . ASN A 1 231 ? -8.914 4.135 13.289 1.00 74.25 231 ASN A C 1
ATOM 1798 O O . ASN A 1 231 ? -8.024 4.987 13.315 1.00 74.25 231 ASN A O 1
ATOM 1802 N N . ILE A 1 232 ? -9.057 3.303 12.257 1.00 81.06 232 ILE A N 1
ATOM 1803 C CA . ILE A 1 232 ? -8.309 3.424 11.012 1.00 81.06 232 ILE A CA 1
ATOM 1804 C C . ILE A 1 232 ? -9.209 4.111 9.984 1.00 81.06 232 ILE A C 1
ATOM 1806 O O . ILE A 1 232 ? -10.073 3.492 9.361 1.00 81.06 232 ILE A O 1
ATOM 1810 N N . SER A 1 233 ? -9.000 5.412 9.793 1.00 88.62 233 SER A N 1
ATOM 1811 C CA . SER A 1 233 ? -9.654 6.149 8.714 1.00 88.62 233 SER A CA 1
ATOM 1812 C C . SER A 1 233 ? -8.961 5.844 7.387 1.00 88.62 233 SER A C 1
ATOM 1814 O O . SER A 1 233 ? -7.757 6.040 7.254 1.00 88.62 233 SER A O 1
ATOM 1816 N N . ASN A 1 234 ? -9.725 5.365 6.405 1.00 93.19 234 ASN A N 1
ATOM 1817 C CA . ASN A 1 234 ? -9.238 5.018 5.066 1.00 93.19 234 ASN A CA 1
ATOM 1818 C C . ASN A 1 234 ? -9.952 5.845 3.986 1.00 93.19 234 ASN A C 1
ATOM 1820 O O . ASN A 1 234 ? -11.100 6.262 4.195 1.00 93.19 234 ASN A O 1
ATOM 1824 N N . TYR A 1 235 ? -9.301 6.015 2.837 1.00 95.12 235 TYR A N 1
ATOM 1825 C CA . TYR A 1 235 ? -9.879 6.522 1.588 1.00 95.12 235 TYR A CA 1
ATOM 1826 C C . TYR A 1 235 ? -9.172 5.861 0.400 1.00 95.12 235 TYR A C 1
ATOM 1828 O O . TYR A 1 235 ? -7.955 5.945 0.289 1.00 95.12 235 TYR A O 1
ATOM 1836 N N . LEU A 1 236 ? -9.908 5.195 -0.490 1.00 94.81 236 LEU A N 1
ATOM 1837 C CA . LEU A 1 236 ? -9.365 4.402 -1.600 1.00 94.81 236 LEU A CA 1
ATOM 1838 C C . LEU A 1 236 ? -8.311 3.381 -1.120 1.00 94.81 236 LEU A C 1
ATOM 1840 O O . LEU A 1 236 ? -8.643 2.495 -0.331 1.00 94.81 236 LEU A O 1
ATOM 1844 N N . ASN A 1 237 ? -7.067 3.499 -1.601 1.00 93.12 237 ASN A N 1
ATOM 1845 C CA . ASN A 1 237 ? -5.875 2.770 -1.154 1.00 93.12 237 ASN A CA 1
ATOM 1846 C C . ASN A 1 237 ? -5.024 3.556 -0.139 1.00 93.12 237 ASN A C 1
ATOM 1848 O O . ASN A 1 237 ? -3.957 3.075 0.231 1.00 93.12 237 ASN A O 1
ATOM 1852 N N . PHE A 1 238 ? -5.449 4.744 0.299 1.00 95.06 238 PHE A N 1
ATOM 1853 C CA . PHE A 1 238 ? -4.806 5.480 1.382 1.00 95.06 238 PHE A CA 1
ATOM 1854 C C . PHE A 1 238 ? -5.333 4.956 2.714 1.00 95.06 238 PHE A C 1
ATOM 1856 O O . PHE A 1 238 ? -6.350 5.407 3.253 1.00 95.06 238 PHE A O 1
ATOM 1863 N N . TYR A 1 239 ? -4.657 3.915 3.188 1.00 92.62 239 TYR A N 1
ATOM 1864 C CA . TYR A 1 239 ? -5.006 3.250 4.430 1.00 92.62 239 TYR A CA 1
ATOM 1865 C C . TYR A 1 239 ? -4.330 3.918 5.618 1.00 92.62 239 TYR A C 1
ATOM 1867 O O . TYR A 1 239 ? -3.144 4.238 5.558 1.00 92.62 239 TYR A O 1
ATOM 1875 N N . ASP A 1 240 ? -5.088 4.066 6.700 1.00 89.69 240 ASP A N 1
ATOM 1876 C CA . ASP A 1 240 ? -4.657 4.733 7.921 1.00 89.69 240 ASP A CA 1
ATOM 1877 C C . ASP A 1 240 ? -4.201 6.188 7.726 1.00 89.69 240 ASP A C 1
ATOM 1879 O O . ASP A 1 240 ? -3.086 6.579 8.064 1.00 89.69 240 ASP A O 1
ATOM 1883 N N . MET A 1 241 ? -5.087 7.010 7.174 1.00 91.88 241 MET A N 1
ATOM 1884 C CA . MET A 1 241 ? -4.774 8.389 6.801 1.00 91.88 241 MET A CA 1
ATOM 1885 C C . MET A 1 241 ? -4.368 9.255 7.992 1.00 91.88 241 MET A C 1
ATOM 1887 O O . MET A 1 241 ? -3.432 10.041 7.887 1.00 91.88 241 MET A O 1
ATOM 1891 N N . ASP A 1 242 ? -5.022 9.087 9.144 1.00 88.62 242 ASP A N 1
ATOM 1892 C CA . ASP A 1 242 ? -4.781 9.913 10.338 1.00 88.62 242 ASP A CA 1
ATOM 1893 C C . ASP A 1 242 ? -3.359 9.745 10.890 1.00 88.62 242 ASP A C 1
ATOM 1895 O O . ASP A 1 242 ? -2.842 10.604 11.605 1.00 88.62 242 ASP A O 1
ATOM 1899 N N . SER A 1 243 ? -2.682 8.660 10.518 1.00 85.69 243 SER A N 1
ATOM 1900 C CA . SER A 1 243 ? -1.263 8.489 10.796 1.00 85.69 243 SER A CA 1
ATOM 1901 C C . SER A 1 243 ? -0.389 9.542 10.114 1.00 85.69 243 SER A C 1
ATOM 1903 O O . SER A 1 243 ? 0.701 9.800 10.607 1.00 85.69 243 SER A O 1
ATOM 1905 N N . TYR A 1 244 ? -0.847 10.167 9.035 1.00 90.44 244 TYR A N 1
ATOM 1906 C CA . TYR A 1 244 ? -0.091 11.129 8.230 1.00 90.44 244 TYR A CA 1
ATOM 1907 C C . TYR A 1 244 ? -0.384 12.591 8.586 1.00 90.44 244 TYR A C 1
ATOM 1909 O O . TYR A 1 244 ? 0.049 13.507 7.886 1.00 90.44 244 TYR A O 1
ATOM 1917 N N . LEU A 1 245 ? -1.109 12.835 9.679 1.00 90.75 245 LEU A N 1
ATOM 1918 C CA . LEU A 1 245 ? -1.254 14.181 10.221 1.00 90.75 245 LEU A CA 1
ATOM 1919 C C . LEU A 1 245 ? 0.113 14.740 10.632 1.00 90.75 245 LEU A C 1
ATOM 1921 O O . LEU A 1 245 ? 0.946 14.035 11.197 1.00 90.75 245 LEU A O 1
ATOM 1925 N N . ASN A 1 246 ? 0.309 16.032 10.389 1.00 91.62 246 ASN A N 1
ATOM 1926 C CA . ASN A 1 246 ? 1.556 16.781 10.558 1.00 91.62 246 ASN A CA 1
ATOM 1927 C C . ASN A 1 246 ? 2.701 16.395 9.615 1.00 91.62 246 ASN A C 1
ATOM 1929 O O . ASN A 1 246 ? 3.749 17.036 9.693 1.00 91.62 246 ASN A O 1
ATOM 1933 N N . ASN A 1 247 ? 2.525 15.424 8.710 1.00 92.62 247 ASN A N 1
ATOM 1934 C CA . ASN A 1 247 ? 3.524 15.189 7.673 1.00 92.62 247 ASN A CA 1
ATOM 1935 C C . ASN A 1 247 ? 3.651 16.435 6.797 1.00 92.62 247 ASN A C 1
ATOM 1937 O O . ASN A 1 247 ? 2.652 17.063 6.424 1.00 92.62 247 ASN A O 1
ATOM 1941 N N . GLU A 1 248 ? 4.896 16.783 6.500 1.00 94.75 248 GLU A N 1
ATOM 1942 C CA . GLU A 1 248 ? 5.249 17.933 5.686 1.00 94.75 248 GLU A CA 1
ATOM 1943 C C . GLU A 1 248 ? 5.551 17.495 4.254 1.00 94.75 248 GLU A C 1
ATOM 1945 O O . GLU A 1 248 ? 6.096 16.416 4.037 1.00 94.75 248 GLU A O 1
ATOM 1950 N N . PHE A 1 249 ? 5.212 18.343 3.291 1.00 96.50 249 PHE A N 1
ATOM 1951 C CA . PHE A 1 249 ? 5.506 18.146 1.875 1.00 96.50 249 PHE A CA 1
ATOM 1952 C C . PHE A 1 249 ? 5.625 19.502 1.172 1.00 96.50 249 PHE A C 1
ATOM 1954 O O . PHE A 1 249 ? 5.302 20.552 1.740 1.00 96.50 249 PHE A O 1
ATOM 1961 N N . TYR A 1 250 ? 6.079 19.485 -0.074 1.00 96.94 250 TYR A N 1
ATOM 1962 C CA . TYR A 1 250 ? 6.210 20.660 -0.923 1.00 96.94 250 TYR A CA 1
ATOM 1963 C C . TYR A 1 250 ? 5.159 20.638 -2.032 1.00 96.94 250 TYR A C 1
ATOM 1965 O O . TYR A 1 250 ? 4.940 19.620 -2.685 1.00 96.94 250 TYR A O 1
ATOM 1973 N N . LEU A 1 251 ? 4.512 21.782 -2.240 1.00 96.25 251 LEU A N 1
ATOM 1974 C CA . LEU A 1 251 ? 3.519 22.010 -3.280 1.00 96.25 251 LEU A CA 1
ATOM 1975 C C . LEU A 1 251 ? 4.041 23.067 -4.247 1.00 96.25 251 LEU A C 1
ATOM 1977 O O . LEU A 1 251 ? 4.357 24.192 -3.847 1.00 96.25 251 LEU A O 1
ATOM 1981 N N . TYR A 1 252 ? 4.073 22.706 -5.522 1.00 95.00 252 TYR A N 1
ATOM 1982 C CA . TYR A 1 252 ? 4.299 23.617 -6.631 1.00 95.00 252 TYR A CA 1
ATOM 1983 C C . TYR A 1 252 ? 3.037 23.677 -7.490 1.00 95.00 252 TYR A C 1
ATOM 1985 O O . TYR A 1 252 ? 2.473 22.642 -7.834 1.00 95.00 252 TYR A O 1
ATOM 1993 N N . GLN A 1 253 ? 2.586 24.881 -7.831 1.00 91.69 253 GLN A N 1
ATOM 1994 C CA . GLN A 1 253 ? 1.502 25.068 -8.787 1.00 91.69 253 GLN A CA 1
ATOM 1995 C C . GLN A 1 253 ? 2.069 25.670 -10.070 1.00 91.69 253 GLN A C 1
ATOM 1997 O O . GLN A 1 253 ? 2.651 26.758 -10.039 1.00 91.69 253 GLN A O 1
ATOM 2002 N N . ASP A 1 254 ? 1.898 24.956 -11.179 1.00 88.25 254 ASP A N 1
ATOM 2003 C CA . ASP A 1 254 ? 2.396 25.408 -12.474 1.00 88.25 254 ASP A CA 1
ATOM 2004 C C . ASP A 1 254 ? 1.533 26.527 -13.078 1.00 88.25 254 ASP A C 1
ATOM 2006 O O . ASP A 1 254 ? 0.482 26.914 -12.553 1.00 88.25 254 ASP A O 1
ATOM 2010 N N . ASP A 1 255 ? 1.969 27.052 -14.223 1.00 86.62 255 ASP A N 1
ATOM 2011 C CA . ASP A 1 255 ? 1.274 28.134 -14.928 1.00 86.62 255 ASP A CA 1
ATOM 2012 C C . ASP A 1 255 ? -0.141 27.733 -15.401 1.00 86.62 255 ASP A C 1
ATOM 2014 O O . ASP A 1 255 ? -1.004 28.595 -15.595 1.00 86.62 255 ASP A O 1
ATOM 2018 N N . ASN A 1 256 ? -0.411 26.428 -15.538 1.00 87.19 256 ASN A N 1
ATOM 2019 C CA . ASN A 1 256 ? -1.729 25.872 -15.860 1.00 87.19 256 ASN A CA 1
ATOM 2020 C C . ASN A 1 256 ? -2.600 25.646 -14.617 1.00 87.19 256 ASN A C 1
ATOM 2022 O O . ASN A 1 256 ? -3.730 25.168 -14.738 1.00 87.19 256 ASN A O 1
ATOM 2026 N N . LYS A 1 257 ? -2.110 26.030 -13.434 1.00 86.62 257 LYS A N 1
ATOM 2027 C CA . LYS A 1 257 ? -2.738 25.815 -12.128 1.00 86.62 257 LYS A CA 1
ATOM 2028 C C . LYS A 1 257 ? -2.835 24.344 -11.719 1.00 86.62 257 LYS A C 1
ATOM 2030 O O . LYS A 1 257 ? -3.626 24.021 -10.830 1.00 86.62 257 LYS A O 1
ATOM 2035 N N . LEU A 1 258 ? -2.039 23.466 -12.325 1.00 89.56 258 LEU A N 1
ATOM 2036 C CA . LEU A 1 258 ? -1.932 22.079 -11.890 1.00 89.56 258 LEU A CA 1
ATOM 2037 C C . LEU A 1 258 ? -1.028 22.002 -10.665 1.00 89.56 258 LEU A C 1
ATOM 2039 O O . LEU A 1 258 ? 0.001 22.674 -10.583 1.00 89.56 258 LEU A O 1
ATOM 2043 N N . ASN A 1 259 ? -1.455 21.196 -9.700 1.00 93.69 259 ASN A N 1
ATOM 2044 C CA . ASN A 1 259 ? -0.717 20.967 -8.471 1.00 93.69 259 ASN A CA 1
ATOM 2045 C C . ASN A 1 259 ? 0.276 19.826 -8.674 1.00 93.69 259 ASN A C 1
ATOM 2047 O O . ASN A 1 259 ? -0.104 18.745 -9.119 1.00 93.69 259 ASN A O 1
ATOM 2051 N N . HIS A 1 260 ? 1.514 20.067 -8.270 1.00 94.12 260 HIS A N 1
ATOM 2052 C CA . HIS A 1 260 ? 2.605 19.108 -8.271 1.00 94.12 260 HIS A CA 1
ATOM 2053 C C . HIS A 1 260 ? 3.130 18.953 -6.845 1.00 94.12 260 HIS A C 1
ATOM 2055 O O . HIS A 1 260 ? 3.379 19.948 -6.155 1.00 94.12 260 HIS A O 1
ATOM 2061 N N . PHE A 1 261 ? 3.270 17.711 -6.395 1.00 96.12 261 PHE A N 1
ATOM 2062 C CA . PHE A 1 261 ? 3.566 17.373 -5.006 1.00 96.12 261 PHE A CA 1
ATOM 2063 C C . PHE A 1 261 ? 4.935 16.713 -4.905 1.00 96.12 261 PHE A C 1
ATOM 2065 O O . PHE A 1 261 ? 5.241 15.825 -5.692 1.00 96.12 261 PHE A O 1
ATOM 2072 N N . TYR A 1 262 ? 5.732 17.127 -3.921 1.00 95.56 262 TYR A N 1
ATOM 2073 C CA . TYR A 1 262 ? 7.093 16.630 -3.731 1.00 95.56 262 TYR A CA 1
ATOM 2074 C C . TYR A 1 262 ? 7.382 16.392 -2.257 1.00 95.56 262 TYR A C 1
ATOM 2076 O O . TYR A 1 262 ? 6.953 17.162 -1.394 1.00 95.56 262 TYR A O 1
ATOM 2084 N N . ASN A 1 263 ? 8.157 15.354 -1.963 1.00 94.31 263 ASN A N 1
ATOM 2085 C CA . ASN A 1 263 ? 8.626 15.096 -0.604 1.00 94.31 263 ASN A CA 1
ATOM 2086 C C . ASN A 1 263 ? 9.763 16.059 -0.238 1.00 94.31 263 ASN A C 1
ATOM 2088 O O . ASN A 1 263 ? 9.844 16.577 0.876 1.00 94.31 263 ASN A O 1
ATOM 2092 N N . LEU A 1 264 ? 10.629 16.355 -1.212 1.00 94.00 264 LEU A N 1
ATOM 2093 C CA . LEU A 1 264 ? 11.794 17.207 -1.022 1.00 94.00 264 LEU A CA 1
ATOM 2094 C C . LEU A 1 264 ? 11.732 18.447 -1.911 1.00 94.00 264 LEU A C 1
ATOM 2096 O O . LEU A 1 264 ? 11.403 18.382 -3.090 1.00 94.00 264 LEU A O 1
ATOM 2100 N N . PHE A 1 265 ? 12.170 19.585 -1.374 1.00 94.00 265 PHE A N 1
ATOM 2101 C CA . PHE A 1 265 ? 12.282 20.821 -2.151 1.00 94.00 265 PHE A CA 1
ATOM 2102 C C . PHE A 1 265 ? 13.164 20.647 -3.397 1.00 94.00 265 PHE A C 1
ATOM 2104 O O . PHE A 1 265 ? 12.815 21.103 -4.478 1.00 94.00 265 PHE A O 1
ATOM 2111 N N . VAL A 1 266 ? 14.300 19.954 -3.262 1.00 92.38 266 VAL A N 1
ATOM 2112 C CA . VAL A 1 266 ? 15.254 19.745 -4.366 1.00 92.38 266 VAL A CA 1
ATOM 2113 C C . VAL A 1 266 ? 14.667 18.909 -5.507 1.00 92.38 266 VAL A C 1
ATOM 2115 O O . VAL A 1 266 ? 15.031 19.113 -6.662 1.00 92.38 266 VAL A O 1
ATOM 2118 N N . GLU A 1 267 ? 13.749 17.995 -5.192 1.00 92.38 267 GLU A N 1
ATOM 2119 C CA . GLU A 1 267 ? 13.020 17.186 -6.171 1.00 92.38 267 GLU A CA 1
ATOM 2120 C C . GLU A 1 267 ? 12.138 18.092 -7.034 1.00 92.38 267 GLU A C 1
ATOM 2122 O O . GLU A 1 267 ? 12.291 18.104 -8.255 1.00 92.38 267 GLU A O 1
ATOM 2127 N N . ALA A 1 268 ? 11.359 18.977 -6.395 1.00 93.12 268 ALA A N 1
ATOM 2128 C CA . ALA A 1 268 ? 10.554 19.983 -7.085 1.00 93.12 268 ALA A CA 1
ATOM 2129 C C . ALA A 1 268 ? 11.395 20.829 -8.057 1.00 93.12 268 ALA A C 1
ATOM 2131 O O . ALA A 1 268 ? 10.989 21.066 -9.191 1.00 93.12 268 ALA A O 1
ATOM 2132 N N . ILE A 1 269 ? 12.597 21.256 -7.660 1.00 92.56 269 ILE A N 1
ATOM 2133 C CA . ILE A 1 269 ? 13.465 22.048 -8.546 1.00 92.56 269 ILE A CA 1
ATOM 2134 C C . ILE A 1 269 ? 14.012 21.214 -9.710 1.00 92.56 269 ILE A C 1
ATOM 2136 O O . ILE A 1 269 ? 14.094 21.703 -10.835 1.00 92.56 269 ILE A O 1
ATOM 2140 N N . ASN A 1 270 ? 14.413 19.968 -9.463 1.00 89.44 270 ASN A N 1
ATOM 2141 C CA . ASN A 1 270 ? 15.045 19.132 -10.482 1.00 89.44 270 ASN A CA 1
ATOM 2142 C C . ASN A 1 270 ? 14.071 18.664 -11.565 1.00 89.44 270 ASN A C 1
ATOM 2144 O O . ASN A 1 270 ? 14.480 18.551 -12.723 1.00 89.44 270 ASN A O 1
ATOM 2148 N N . GLU A 1 271 ? 12.819 18.405 -11.196 1.00 88.06 271 GLU A N 1
ATOM 2149 C CA . GLU A 1 271 ? 11.801 17.872 -12.105 1.00 88.06 271 GLU A CA 1
ATOM 2150 C C . GLU A 1 271 ? 11.086 18.950 -12.926 1.00 88.06 271 GLU A C 1
ATOM 2152 O O . GLU A 1 271 ? 10.520 18.641 -13.974 1.00 88.06 271 GLU A O 1
ATOM 2157 N N . ASN A 1 272 ? 11.167 20.221 -12.516 1.00 89.94 272 ASN A N 1
ATOM 2158 C CA . ASN A 1 272 ? 10.489 21.337 -13.180 1.00 89.94 272 ASN A CA 1
ATOM 2159 C C . ASN A 1 272 ? 11.511 22.294 -13.818 1.00 89.94 272 ASN A C 1
ATOM 2161 O O . ASN A 1 272 ? 12.162 23.076 -13.113 1.00 89.94 272 ASN A O 1
ATOM 2165 N N . PRO A 1 273 ? 11.677 22.271 -15.157 1.00 87.81 273 PRO A N 1
ATOM 2166 C CA . PRO A 1 273 ? 12.678 23.083 -15.850 1.00 87.81 273 PRO A CA 1
ATOM 2167 C C . PRO A 1 273 ? 12.544 24.590 -15.611 1.00 87.81 273 PRO A C 1
ATOM 2169 O O . PRO A 1 273 ? 13.546 25.302 -15.594 1.00 87.81 273 PRO A O 1
ATOM 2172 N N . ASP A 1 274 ? 11.323 25.081 -15.428 1.00 89.56 274 ASP A N 1
ATOM 2173 C CA . ASP A 1 274 ? 11.033 26.488 -15.180 1.00 89.56 274 ASP A CA 1
ATOM 2174 C C . ASP A 1 274 ? 11.443 26.927 -13.766 1.00 89.56 274 ASP A C 1
ATOM 2176 O O . ASP A 1 274 ? 11.962 28.029 -13.610 1.00 89.56 274 ASP A O 1
ATOM 2180 N N . LEU A 1 275 ? 11.318 26.056 -12.758 1.00 91.62 275 LEU A N 1
ATOM 2181 C CA . LEU A 1 275 ? 11.877 26.292 -11.421 1.00 91.62 275 LEU A CA 1
ATOM 2182 C C . LEU A 1 275 ? 13.408 26.254 -11.432 1.00 91.62 275 LEU A C 1
ATOM 2184 O O . LEU A 1 275 ? 14.064 27.081 -10.795 1.00 91.62 275 LEU A O 1
ATOM 2188 N N . LYS A 1 276 ? 13.987 25.324 -12.196 1.00 89.12 276 LYS A N 1
ATOM 2189 C CA . LYS A 1 276 ? 15.440 25.195 -12.363 1.00 89.12 276 LYS A CA 1
ATOM 2190 C C . LYS A 1 276 ? 16.076 26.395 -13.069 1.00 89.12 276 LYS A C 1
ATOM 2192 O O . LYS A 1 276 ? 17.246 26.684 -12.838 1.00 89.12 276 LYS A O 1
ATOM 2197 N N . ALA A 1 277 ? 15.322 27.071 -13.934 1.00 90.38 277 ALA A N 1
ATOM 2198 C CA . ALA A 1 277 ? 15.771 28.256 -14.660 1.00 90.38 277 ALA A CA 1
ATOM 2199 C C . ALA A 1 277 ? 15.801 29.533 -13.799 1.00 90.38 277 ALA A C 1
ATOM 2201 O O . ALA A 1 277 ? 16.392 30.528 -14.224 1.00 90.38 277 ALA A O 1
ATOM 2202 N N . LEU A 1 278 ? 15.176 29.523 -12.615 1.00 91.31 278 LEU A N 1
ATOM 2203 C CA . LEU A 1 278 ? 15.190 30.655 -11.687 1.00 91.31 278 LEU A CA 1
ATOM 2204 C C . LEU A 1 278 ? 16.591 30.893 -11.119 1.00 91.31 278 LEU A C 1
ATOM 2206 O O . LEU A 1 278 ? 17.382 29.967 -10.938 1.00 91.31 278 LEU A O 1
ATOM 2210 N N . SER A 1 279 ? 16.895 32.160 -10.847 1.00 86.75 279 SER A N 1
ATOM 2211 C CA . SER A 1 279 ? 18.263 32.614 -10.584 1.00 86.75 279 SER A CA 1
ATOM 2212 C C . SER A 1 279 ? 18.642 32.609 -9.103 1.00 86.75 279 SER A C 1
ATOM 2214 O O . SER A 1 279 ? 19.831 32.582 -8.775 1.00 86.75 279 SER A O 1
ATOM 2216 N N . SER A 1 280 ? 17.651 32.605 -8.208 1.00 90.94 280 SER A N 1
ATOM 2217 C CA . SER A 1 280 ? 17.853 32.618 -6.760 1.00 90.94 280 SER A CA 1
ATOM 2218 C C . SER A 1 280 ? 16.991 31.581 -6.035 1.00 90.94 280 SER A C 1
ATOM 2220 O O . SER A 1 280 ? 15.925 31.176 -6.503 1.00 90.94 280 SER A O 1
ATOM 2222 N N . LEU A 1 281 ? 17.449 31.176 -4.847 1.00 87.31 281 LEU A N 1
ATOM 2223 C CA . LEU A 1 281 ? 16.688 30.304 -3.949 1.00 87.31 281 LEU A CA 1
ATOM 2224 C C . LEU A 1 281 ? 15.380 30.970 -3.491 1.00 87.31 281 LEU A C 1
ATOM 2226 O O . LEU A 1 281 ? 14.359 30.301 -3.384 1.00 87.31 281 LEU A O 1
ATOM 2230 N N . GLU A 1 282 ? 15.395 32.287 -3.284 1.00 88.38 282 GLU A N 1
ATOM 2231 C CA . GLU A 1 282 ? 14.226 33.070 -2.866 1.00 88.38 282 GLU A CA 1
ATOM 2232 C C . GLU A 1 282 ? 13.111 33.025 -3.926 1.00 88.38 282 GLU A C 1
ATOM 2234 O O . GLU A 1 282 ? 11.942 32.836 -3.592 1.00 88.38 282 GLU A O 1
ATOM 2239 N N . GLU A 1 283 ? 13.464 33.126 -5.215 1.00 89.69 283 GLU A N 1
ATOM 2240 C CA . GLU A 1 283 ? 12.517 32.982 -6.330 1.00 89.69 283 GLU A CA 1
ATOM 2241 C C . GLU A 1 283 ? 11.910 31.572 -6.373 1.00 89.69 283 GLU A C 1
ATOM 2243 O O . GLU A 1 283 ? 10.710 31.411 -6.606 1.00 89.69 283 GLU A O 1
ATOM 2248 N N . GLN A 1 284 ? 12.724 30.547 -6.111 1.00 90.88 284 GLN A N 1
ATOM 2249 C CA . GLN A 1 284 ? 12.280 29.154 -6.069 1.00 90.88 284 GLN A CA 1
ATOM 2250 C C . GLN A 1 284 ? 11.346 28.890 -4.878 1.00 90.88 284 GLN A C 1
ATOM 2252 O O . GLN A 1 284 ? 10.268 28.323 -5.053 1.00 90.88 284 GLN A O 1
ATOM 2257 N N . GLN A 1 285 ? 11.709 29.355 -3.679 1.00 88.44 285 GLN A N 1
ATOM 2258 C CA . GLN A 1 285 ? 10.896 29.240 -2.462 1.00 88.44 285 GLN A CA 1
ATOM 2259 C C . GLN A 1 285 ? 9.583 30.030 -2.553 1.00 88.44 285 GLN A C 1
ATOM 2261 O O . GLN A 1 285 ? 8.585 29.642 -1.951 1.00 88.44 285 GLN A O 1
ATOM 2266 N N . ALA A 1 286 ? 9.541 31.114 -3.334 1.00 88.50 286 ALA A N 1
ATOM 2267 C CA . ALA A 1 286 ? 8.301 31.846 -3.581 1.00 88.50 286 ALA A CA 1
ATOM 2268 C C . ALA A 1 286 ? 7.285 31.039 -4.413 1.00 88.50 286 ALA A C 1
ATOM 2270 O O . ALA A 1 286 ? 6.077 31.249 -4.271 1.00 88.50 286 ALA A O 1
ATOM 2271 N N . ARG A 1 287 ? 7.754 30.122 -5.273 1.00 91.88 287 ARG A N 1
ATOM 2272 C CA . ARG A 1 287 ? 6.901 29.269 -6.122 1.00 91.88 287 ARG A CA 1
ATOM 2273 C C . ARG A 1 287 ? 6.621 27.894 -5.523 1.00 91.88 287 ARG A C 1
ATOM 2275 O O . ARG A 1 287 ? 5.564 27.331 -5.797 1.00 91.88 287 ARG A O 1
ATOM 2282 N N . VAL A 1 288 ? 7.535 27.366 -4.713 1.00 94.75 288 VAL A N 1
ATOM 2283 C CA . VAL A 1 288 ? 7.401 26.058 -4.063 1.00 94.75 288 VAL A CA 1
ATOM 2284 C C . VAL A 1 288 ? 7.175 26.253 -2.573 1.00 94.75 288 VAL A C 1
ATOM 2286 O O . VAL A 1 288 ? 8.080 26.630 -1.830 1.00 94.75 288 VAL A O 1
ATOM 2289 N N . LYS A 1 289 ? 5.957 25.961 -2.126 1.00 93.69 289 LYS A N 1
ATOM 2290 C CA . LYS A 1 289 ? 5.535 26.185 -0.743 1.00 93.69 289 LYS A CA 1
ATOM 2291 C C . LYS A 1 289 ? 5.568 24.897 0.057 1.00 93.69 289 LYS A C 1
ATOM 2293 O O . LYS A 1 289 ? 5.137 23.853 -0.424 1.00 93.69 289 LYS A O 1
ATOM 2298 N N . LYS A 1 290 ? 6.027 24.985 1.303 1.00 95.31 290 LYS A N 1
ATOM 2299 C CA . LYS A 1 290 ? 5.993 23.871 2.251 1.00 95.31 290 LYS A CA 1
ATOM 2300 C C . LYS A 1 290 ? 4.675 23.876 3.020 1.00 95.31 290 LYS A C 1
ATOM 2302 O O . LYS A 1 290 ? 4.284 24.903 3.574 1.00 95.31 290 LYS A O 1
ATOM 2307 N N . TYR A 1 291 ? 4.015 22.730 3.092 1.00 96.19 291 TYR A N 1
ATOM 2308 C CA . TYR A 1 291 ? 2.771 22.540 3.832 1.00 96.19 291 TYR A CA 1
ATOM 2309 C C . TYR A 1 291 ? 2.894 21.378 4.806 1.00 96.19 291 TYR A C 1
ATOM 2311 O O . TYR A 1 291 ? 3.616 20.424 4.539 1.00 96.19 291 TYR A O 1
ATOM 2319 N N . LYS A 1 292 ? 2.137 21.442 5.903 1.00 95.50 292 LYS A N 1
ATOM 2320 C CA . LYS A 1 292 ? 1.839 20.298 6.768 1.00 95.50 292 LYS A CA 1
ATOM 2321 C C . LYS A 1 292 ? 0.363 19.926 6.682 1.00 95.50 292 LYS A C 1
ATOM 2323 O O . LYS A 1 292 ? -0.497 20.803 6.550 1.00 95.50 292 LYS A O 1
ATOM 2328 N N . VAL A 1 293 ? 0.068 18.636 6.792 1.00 96.69 293 VAL A N 1
ATOM 2329 C CA . VAL A 1 293 ? -1.308 18.126 6.843 1.00 96.69 293 VAL A CA 1
ATOM 2330 C C . VAL A 1 293 ? -1.915 18.369 8.228 1.00 96.69 293 VAL A C 1
ATOM 2332 O O . VAL A 1 293 ? -1.342 17.960 9.233 1.00 96.69 293 VAL A O 1
ATOM 2335 N N . VAL A 1 294 ? -3.084 19.009 8.294 1.00 96.50 294 VAL A N 1
ATOM 2336 C CA . VAL A 1 294 ? -3.772 19.340 9.558 1.00 96.50 294 VAL A CA 1
ATOM 2337 C C . VAL A 1 294 ? -4.896 18.363 9.869 1.00 96.50 294 VAL A C 1
ATOM 2339 O O . VAL A 1 294 ? -5.036 17.927 11.010 1.00 96.50 294 VAL A O 1
ATOM 2342 N N . SER A 1 295 ? -5.721 18.042 8.875 1.00 96.12 295 SER A N 1
ATOM 2343 C CA . SER A 1 295 ? -6.843 17.119 9.034 1.00 96.12 295 SER A CA 1
ATOM 2344 C C . SER A 1 295 ? -7.342 16.592 7.692 1.00 96.12 295 SER A C 1
ATOM 2346 O O . SER A 1 295 ? -7.065 17.164 6.634 1.00 96.12 295 SER A O 1
ATOM 2348 N N . PHE A 1 296 ? -8.117 15.512 7.767 1.00 96.31 296 PHE A N 1
ATOM 2349 C CA . PHE A 1 296 ? -8.806 14.893 6.644 1.00 96.31 296 PHE A CA 1
ATOM 2350 C C . PHE A 1 296 ? -10.319 14.957 6.858 1.00 96.31 296 PHE A C 1
ATOM 2352 O O . PHE A 1 296 ? -10.821 14.594 7.921 1.00 96.31 296 PHE A O 1
ATOM 2359 N N . GLU A 1 297 ? -11.055 15.378 5.835 1.00 95.62 297 GLU A N 1
ATOM 2360 C CA . GLU A 1 297 ? -12.517 15.418 5.825 1.00 95.62 297 GLU A CA 1
ATOM 2361 C C . GLU A 1 297 ? -13.030 14.572 4.658 1.00 95.62 297 GLU A C 1
ATOM 2363 O O . GLU A 1 297 ? -12.720 14.842 3.498 1.00 95.62 297 GLU A O 1
ATOM 2368 N N . LYS A 1 298 ? -13.821 13.538 4.959 1.00 93.94 298 LYS A N 1
ATOM 2369 C CA . LYS A 1 298 ? -14.452 12.692 3.941 1.00 93.94 298 LYS A CA 1
ATOM 2370 C C . LYS A 1 298 ? -15.890 13.119 3.708 1.00 93.94 298 LYS A C 1
ATOM 2372 O O . LYS A 1 298 ? -16.658 13.240 4.661 1.00 93.94 298 LYS A O 1
ATOM 2377 N N . THR A 1 299 ? -16.262 13.262 2.443 1.00 93.00 299 THR A N 1
ATOM 2378 C CA . THR A 1 299 ? -17.650 13.478 2.031 1.00 93.00 299 THR A CA 1
ATOM 2379 C C . THR A 1 299 ? -18.042 12.404 1.033 1.00 93.00 299 THR A C 1
ATOM 2381 O O . THR A 1 299 ? -17.443 12.297 -0.034 1.00 93.00 299 THR A O 1
ATOM 2384 N N . ASN A 1 300 ? -19.066 11.623 1.372 1.00 89.25 300 ASN A N 1
ATOM 2385 C CA . ASN A 1 300 ? -19.546 10.531 0.532 1.00 89.25 300 ASN A CA 1
ATOM 2386 C C . ASN A 1 300 ? -20.949 10.856 0.028 1.00 89.25 300 ASN A C 1
ATOM 2388 O O . ASN A 1 300 ? -21.842 11.186 0.812 1.00 89.25 300 ASN A O 1
ATOM 2392 N N . ASN A 1 301 ? -21.154 10.720 -1.277 1.00 83.94 301 ASN A N 1
ATOM 2393 C CA . ASN A 1 301 ? -22.473 10.699 -1.892 1.00 83.94 301 ASN A CA 1
ATOM 2394 C C . ASN A 1 301 ? -22.643 9.383 -2.683 1.00 83.94 301 ASN A C 1
ATOM 2396 O O . ASN A 1 301 ? -21.733 8.560 -2.745 1.00 83.94 301 ASN A O 1
ATOM 2400 N N . ALA A 1 302 ? -23.823 9.128 -3.255 1.00 78.38 302 ALA A N 1
ATOM 2401 C CA . ALA A 1 302 ? -24.122 7.834 -3.882 1.00 78.38 302 ALA A CA 1
ATOM 2402 C C . ALA A 1 302 ? -23.256 7.491 -5.118 1.00 78.38 302 ALA A C 1
ATOM 2404 O O . ALA A 1 302 ? -23.305 6.354 -5.584 1.00 78.38 302 ALA A O 1
ATOM 2405 N N . GLN A 1 303 ? -22.521 8.453 -5.688 1.00 84.31 303 GLN A N 1
ATOM 2406 C CA . GLN A 1 303 ? -21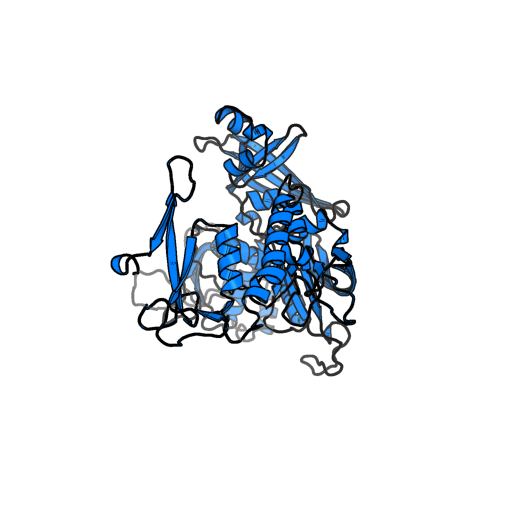.756 8.277 -6.932 1.00 84.31 303 GLN A CA 1
ATOM 2407 C C . GLN A 1 303 ? -20.297 8.742 -6.836 1.00 84.31 303 GLN A C 1
ATOM 2409 O O . GLN A 1 303 ? -19.493 8.401 -7.708 1.00 84.31 303 GLN A O 1
ATOM 2414 N N . GLU A 1 304 ? -19.954 9.495 -5.797 1.00 92.94 304 GLU A N 1
ATOM 2415 C CA . GLU A 1 304 ? -18.677 10.170 -5.634 1.00 92.94 304 GLU A CA 1
ATOM 2416 C C . GLU A 1 304 ? -18.236 10.142 -4.173 1.00 92.94 304 GLU A C 1
ATOM 2418 O O . GLU A 1 304 ? -19.026 10.308 -3.237 1.00 92.94 304 GLU A O 1
ATOM 2423 N N . TYR A 1 305 ? -16.933 9.980 -4.007 1.00 95.38 305 TYR A N 1
ATOM 2424 C CA . TYR A 1 305 ? -16.253 10.001 -2.726 1.00 95.38 305 TYR A CA 1
ATOM 2425 C C . TYR A 1 305 ? -15.232 11.128 -2.792 1.00 95.38 305 TYR A C 1
ATOM 2427 O O . TYR A 1 305 ? -14.431 11.166 -3.721 1.00 95.38 305 TYR A O 1
ATOM 2435 N N . SER A 1 306 ? -15.287 12.067 -1.855 1.00 95.62 306 SER A N 1
ATOM 2436 C CA . SER A 1 306 ? -14.358 13.193 -1.788 1.00 95.62 306 SER A CA 1
ATOM 2437 C C . SER A 1 306 ? -13.535 13.110 -0.511 1.00 95.62 306 SER A C 1
ATOM 2439 O O . SER A 1 306 ? -14.075 12.876 0.576 1.00 95.62 306 SER A O 1
ATOM 2441 N N . LEU A 1 307 ? -12.228 13.317 -0.654 1.00 97.25 307 LEU A N 1
ATOM 2442 C CA . LEU A 1 307 ? -11.304 13.551 0.444 1.00 97.25 307 LEU A CA 1
ATOM 2443 C C . LEU A 1 307 ? -10.793 14.985 0.353 1.00 97.25 307 LEU A C 1
ATOM 2445 O O . LEU A 1 307 ? -10.018 15.322 -0.546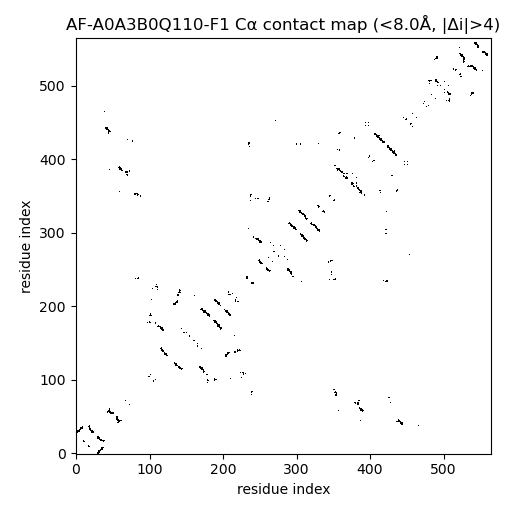 1.00 97.25 307 LEU A O 1
ATOM 2449 N N . LYS A 1 308 ? -11.180 15.808 1.323 1.00 97.44 308 LYS A N 1
ATOM 2450 C CA . LYS A 1 308 ? -10.604 17.129 1.526 1.00 97.44 308 LYS A CA 1
ATOM 2451 C C . LYS A 1 308 ? -9.461 17.035 2.532 1.00 97.44 308 LYS A C 1
ATOM 2453 O O . LYS A 1 308 ? -9.629 16.528 3.640 1.00 97.44 308 LYS A O 1
ATOM 2458 N N . VAL A 1 309 ? -8.298 17.536 2.137 1.00 98.00 309 VAL A N 1
ATOM 2459 C CA . VAL A 1 309 ? -7.092 17.599 2.963 1.00 98.00 309 VAL A CA 1
ATOM 2460 C C . VAL A 1 309 ? -6.889 19.046 3.379 1.00 98.00 309 VAL A C 1
ATOM 2462 O O . VAL A 1 309 ? -6.637 19.901 2.531 1.00 98.00 309 VAL A O 1
ATOM 2465 N N . ASN A 1 310 ? -7.007 19.335 4.671 1.00 97.94 310 ASN A N 1
ATOM 2466 C CA . ASN A 1 310 ? -6.746 20.671 5.197 1.00 97.94 310 ASN A CA 1
ATOM 2467 C C . ASN A 1 310 ? -5.253 20.827 5.489 1.00 97.94 310 ASN A C 1
ATOM 2469 O O . ASN A 1 310 ? -4.634 19.964 6.116 1.00 97.94 310 ASN A O 1
ATOM 2473 N N . LEU A 1 311 ? -4.683 21.938 5.036 1.00 97.38 311 LEU A N 1
ATOM 2474 C CA . LEU A 1 311 ? -3.251 22.195 5.032 1.00 97.38 311 LEU A CA 1
ATOM 2475 C C . LEU A 1 311 ? -2.917 23.479 5.778 1.00 97.38 311 LEU A C 1
ATOM 2477 O O . LEU A 1 311 ? -3.686 24.442 5.768 1.00 97.38 311 LEU A O 1
ATOM 2481 N N . GLN A 1 312 ? -1.712 23.512 6.332 1.00 96.62 312 GLN A N 1
ATOM 2482 C CA . GLN A 1 312 ? -1.135 24.694 6.955 1.00 96.62 312 GLN A CA 1
ATOM 2483 C C . GLN A 1 312 ? 0.252 24.953 6.370 1.00 96.62 312 GLN A C 1
ATOM 2485 O O . GLN A 1 312 ? 1.105 24.068 6.392 1.00 96.62 312 GLN A O 1
ATOM 2490 N N . GLU A 1 313 ? 0.474 26.143 5.813 1.00 95.06 313 GLU A N 1
ATOM 2491 C CA . GLU A 1 313 ? 1.788 26.536 5.288 1.00 95.06 313 GLU A CA 1
ATOM 2492 C C . GLU A 1 313 ? 2.817 26.592 6.429 1.00 95.06 313 GLU A C 1
ATOM 2494 O O . GLU A 1 313 ? 2.508 27.075 7.525 1.00 95.06 313 GLU A O 1
ATOM 2499 N N . VAL A 1 314 ? 4.029 26.098 6.167 1.00 92.62 314 VAL A N 1
ATOM 2500 C CA . VAL A 1 314 ? 5.157 26.071 7.109 1.00 92.62 314 VAL A CA 1
ATOM 2501 C C . VAL A 1 314 ? 6.205 27.083 6.652 1.00 92.62 314 VAL A C 1
ATOM 2503 O O . VAL A 1 314 ? 6.805 26.926 5.590 1.00 92.62 314 VAL A O 1
ATOM 2506 N N . LEU A 1 315 ? 6.431 28.120 7.459 1.00 87.81 315 LEU A N 1
ATOM 2507 C CA . LEU A 1 315 ? 7.398 29.186 7.175 1.00 87.81 315 LEU A CA 1
ATOM 2508 C C . LEU A 1 315 ? 8.771 28.885 7.810 1.00 87.81 315 LEU A C 1
ATOM 2510 O O . LEU A 1 315 ? 8.864 28.100 8.752 1.00 87.81 315 LEU A O 1
ATOM 2514 N N . GLU A 1 316 ? 9.834 29.557 7.348 1.00 74.12 316 GLU A N 1
ATOM 2515 C CA . GLU A 1 316 ? 11.240 29.297 7.740 1.00 74.12 316 GLU A CA 1
ATOM 2516 C C . GLU A 1 316 ? 11.520 29.337 9.258 1.00 74.12 316 GLU A C 1
ATOM 2518 O O . GLU A 1 316 ? 12.450 28.691 9.731 1.00 74.12 316 GLU A O 1
ATOM 2523 N N . ASN A 1 317 ? 10.684 30.023 10.045 1.00 74.38 317 ASN A N 1
ATOM 2524 C CA . ASN A 1 317 ? 10.807 30.119 11.506 1.00 74.38 317 ASN A CA 1
ATOM 2525 C C . ASN A 1 317 ? 9.889 29.151 12.277 1.00 74.38 317 ASN A C 1
ATOM 2527 O O . ASN A 1 317 ? 9.552 29.428 13.429 1.00 74.38 317 ASN A O 1
ATOM 2531 N N . LEU A 1 318 ? 9.423 28.067 11.644 1.00 70.12 318 LEU A N 1
ATOM 2532 C CA . LEU A 1 318 ? 8.415 27.143 12.200 1.00 70.12 318 LEU A CA 1
ATOM 2533 C C . LEU A 1 318 ? 7.096 27.845 12.579 1.00 70.12 318 LEU A C 1
ATOM 2535 O O . LEU A 1 318 ? 6.327 27.364 13.410 1.00 70.12 318 LEU A O 1
ATOM 2539 N N . GLN A 1 319 ? 6.846 29.007 11.976 1.00 76.19 319 GLN A N 1
ATOM 2540 C CA . GLN A 1 319 ? 5.597 29.746 12.108 1.00 76.19 319 GLN A CA 1
ATOM 2541 C C . GLN A 1 319 ? 4.573 29.180 11.123 1.00 76.19 319 GLN A C 1
ATOM 2543 O O . GLN A 1 319 ? 4.918 28.755 10.018 1.00 76.19 319 GLN A O 1
ATOM 2548 N N . GLU A 1 320 ? 3.308 29.204 11.525 1.00 85.62 320 GLU A N 1
ATOM 2549 C CA . GLU A 1 320 ? 2.192 28.791 10.682 1.00 85.62 320 GLU A CA 1
ATOM 2550 C C . GLU A 1 320 ? 1.797 29.942 9.743 1.00 85.62 320 GLU A C 1
ATOM 2552 O O . GLU A 1 320 ? 1.512 31.051 10.193 1.00 85.62 320 GLU A O 1
ATOM 2557 N N . GLY A 1 321 ? 1.836 29.684 8.432 1.00 86.81 321 GLY A N 1
ATOM 2558 C CA . GLY A 1 321 ? 1.440 30.624 7.378 1.00 86.81 321 GLY A CA 1
ATOM 2559 C C . GLY A 1 321 ? -0.060 30.601 7.061 1.00 86.81 321 GLY A C 1
ATOM 2560 O O . GLY A 1 321 ? -0.903 30.521 7.954 1.00 86.81 321 GLY A O 1
ATOM 2561 N N . ALA A 1 322 ? -0.432 30.675 5.782 1.00 90.69 322 ALA A N 1
ATOM 2562 C CA . ALA A 1 322 ? -1.838 30.599 5.386 1.00 90.69 322 ALA A CA 1
ATOM 2563 C C . ALA A 1 322 ? -2.377 29.157 5.446 1.00 90.69 322 ALA A C 1
ATOM 2565 O O . ALA A 1 322 ? -1.696 28.202 5.056 1.00 90.69 322 ALA A O 1
ATOM 2566 N N . SER A 1 323 ? -3.628 28.999 5.881 1.00 94.50 323 SER A N 1
ATOM 2567 C CA . SER A 1 323 ? -4.352 27.735 5.734 1.00 94.50 323 SER A CA 1
ATOM 2568 C C . SER A 1 323 ? -4.832 27.560 4.290 1.00 94.50 323 SER A C 1
ATOM 2570 O O . SER A 1 323 ? -5.215 28.525 3.626 1.00 94.50 323 SER A O 1
ATOM 2572 N N . SER A 1 324 ? -4.820 26.323 3.804 1.00 94.81 324 SER A N 1
ATOM 2573 C CA . SER A 1 324 ? -5.260 25.946 2.456 1.00 94.81 324 SER A CA 1
ATOM 2574 C C . SER A 1 324 ? -5.965 24.588 2.493 1.00 94.81 324 SER A C 1
ATOM 2576 O O . SER A 1 324 ? -6.008 23.932 3.535 1.00 94.81 324 SER A O 1
ATOM 2578 N N . SER A 1 325 ? -6.523 24.143 1.369 1.00 96.06 325 SER A N 1
ATOM 2579 C CA . SER A 1 325 ? -7.071 22.792 1.251 1.00 96.06 325 SER A CA 1
ATOM 2580 C C . SER A 1 325 ? -6.910 22.216 -0.149 1.00 96.06 325 SER A C 1
ATOM 2582 O O . SER A 1 325 ? -7.037 22.941 -1.134 1.00 96.06 325 SER A O 1
ATOM 2584 N N . LEU A 1 326 ? -6.707 20.903 -0.218 1.00 96.62 326 LEU A N 1
ATOM 2585 C CA . LEU A 1 326 ? -6.776 20.104 -1.442 1.00 96.62 326 LEU A CA 1
ATOM 2586 C C . LEU A 1 326 ? -8.049 19.264 -1.418 1.00 96.62 326 LEU A C 1
ATOM 2588 O O . LEU A 1 326 ? -8.495 18.863 -0.344 1.00 96.62 326 LEU A O 1
ATOM 2592 N N . GLU A 1 327 ? -8.609 18.969 -2.585 1.00 96.56 327 GLU A N 1
ATOM 2593 C CA . GLU A 1 327 ? -9.765 18.085 -2.706 1.00 96.56 327 GLU A CA 1
ATOM 2594 C C . GLU A 1 327 ? -9.506 17.020 -3.773 1.00 96.56 327 GLU A C 1
ATOM 2596 O O . GLU A 1 327 ? -9.179 17.338 -4.916 1.00 96.56 327 GLU A O 1
ATOM 2601 N N . PHE A 1 328 ? -9.662 15.753 -3.390 1.00 96.94 328 PHE A N 1
ATOM 2602 C CA . PHE A 1 328 ? -9.507 14.601 -4.271 1.00 96.94 328 PHE A CA 1
ATOM 2603 C C . PHE A 1 328 ? -10.847 13.889 -4.410 1.00 96.94 328 PHE A C 1
ATOM 2605 O O . PHE A 1 328 ? -11.308 13.257 -3.461 1.00 96.94 328 PHE A O 1
ATOM 2612 N N . VAL A 1 329 ? -11.453 13.954 -5.597 1.00 96.12 329 VAL A N 1
ATOM 2613 C CA . VAL A 1 329 ? -12.771 13.360 -5.875 1.00 96.12 329 VAL A CA 1
ATOM 2614 C C . VAL A 1 329 ? -12.622 12.086 -6.700 1.00 96.12 329 VAL A C 1
ATOM 2616 O O . VAL A 1 329 ? -12.112 12.111 -7.820 1.00 96.12 329 VAL A O 1
ATOM 2619 N N . ALA A 1 330 ? -13.084 10.963 -6.158 1.00 96.06 330 ALA A N 1
ATOM 2620 C CA . ALA A 1 330 ? -13.077 9.653 -6.792 1.00 96.06 330 ALA A CA 1
ATOM 2621 C C . ALA A 1 330 ? -14.481 9.251 -7.241 1.00 96.06 330 ALA A C 1
ATOM 2623 O O . ALA A 1 330 ? -15.434 9.270 -6.459 1.00 96.06 330 ALA A O 1
ATOM 2624 N N . ASN A 1 331 ? -14.605 8.844 -8.501 1.00 95.25 331 ASN A N 1
ATOM 2625 C CA . ASN A 1 331 ? -15.864 8.390 -9.071 1.00 95.25 331 ASN A CA 1
ATOM 2626 C C . ASN A 1 331 ? -15.619 7.412 -10.226 1.00 95.25 331 ASN A C 1
ATOM 2628 O O . ASN A 1 331 ? -14.494 7.155 -10.649 1.00 95.25 331 ASN A O 1
ATOM 2632 N N . LYS A 1 332 ? -16.698 6.862 -10.783 1.00 92.81 332 LYS A N 1
ATOM 2633 C CA . LYS A 1 332 ? -16.586 5.912 -11.895 1.00 92.81 332 LYS A CA 1
ATOM 2634 C C . LYS A 1 332 ? -15.969 6.529 -13.162 1.00 92.81 332 LYS A C 1
ATOM 2636 O O . LYS A 1 332 ? -15.383 5.800 -13.955 1.00 92.81 332 LYS A O 1
ATOM 2641 N N . ALA A 1 333 ? -16.101 7.842 -13.374 1.00 92.38 333 ALA A N 1
ATOM 2642 C CA . ALA A 1 333 ? -15.599 8.505 -14.579 1.00 92.38 333 ALA A CA 1
ATOM 2643 C C . ALA A 1 333 ? -14.065 8.581 -14.612 1.00 92.38 333 ALA A C 1
ATOM 2645 O O . ALA A 1 333 ? -13.484 8.509 -15.692 1.00 92.38 333 ALA A O 1
ATOM 2646 N N . ASN A 1 334 ? -13.418 8.671 -13.446 1.00 91.62 334 ASN A N 1
ATOM 2647 C CA . ASN A 1 334 ? -11.961 8.638 -13.317 1.00 91.62 334 ASN A CA 1
ATOM 2648 C C . ASN A 1 334 ? -11.411 7.278 -12.856 1.00 91.62 334 ASN A C 1
ATOM 2650 O O . ASN A 1 334 ? -10.272 7.214 -12.398 1.00 91.62 334 ASN A O 1
ATOM 2654 N N . ASP A 1 335 ? -12.210 6.208 -12.959 1.00 90.75 335 ASP A N 1
ATOM 2655 C CA . ASP A 1 335 ? -11.873 4.865 -12.458 1.00 90.75 335 ASP A CA 1
ATOM 2656 C C . ASP A 1 335 ? -11.397 4.878 -10.991 1.00 90.75 335 ASP A C 1
ATOM 2658 O O . ASP A 1 335 ? -10.492 4.147 -10.590 1.00 90.75 335 ASP A O 1
ATOM 2662 N N . TYR A 1 336 ? -11.993 5.766 -10.188 1.00 93.31 336 TYR A N 1
ATOM 2663 C CA . TYR A 1 336 ? -11.633 5.998 -8.792 1.00 93.31 336 TYR A CA 1
ATOM 2664 C C . TYR A 1 336 ? -10.143 6.319 -8.593 1.00 93.31 336 TYR A C 1
ATOM 2666 O O . TYR A 1 336 ? -9.545 5.950 -7.584 1.00 93.31 336 TYR A O 1
ATOM 2674 N N . SER A 1 337 ? -9.537 7.018 -9.555 1.00 91.50 337 SER A N 1
ATOM 2675 C CA . SER A 1 337 ? -8.150 7.478 -9.510 1.00 91.50 337 SER A CA 1
ATOM 2676 C C . SER A 1 337 ? -8.104 9.000 -9.697 1.00 91.50 337 SER A C 1
ATOM 2678 O O . SER A 1 337 ? -7.830 9.465 -10.808 1.00 91.50 337 SER A O 1
ATOM 2680 N N . PRO A 1 338 ? -8.376 9.788 -8.637 1.00 93.75 338 PRO A N 1
ATOM 2681 C CA . PRO A 1 338 ? -8.326 11.246 -8.703 1.00 93.75 338 PRO A CA 1
ATOM 2682 C C . PRO A 1 338 ? -6.951 11.740 -9.169 1.00 93.75 338 PRO A C 1
ATOM 2684 O O . PRO A 1 338 ? -5.920 11.141 -8.856 1.00 93.75 338 PRO A O 1
ATOM 2687 N N . GLU A 1 339 ? -6.932 12.832 -9.928 1.00 91.25 339 GLU A N 1
ATOM 2688 C CA . GLU A 1 339 ? -5.694 13.431 -10.429 1.00 91.25 339 GLU A CA 1
ATOM 2689 C C . GLU A 1 339 ? -4.822 13.955 -9.276 1.00 91.25 339 GLU A C 1
ATOM 2691 O O . GLU A 1 339 ? -5.335 14.511 -8.306 1.00 91.25 339 GLU A O 1
ATOM 2696 N N . GLY A 1 340 ? -3.507 13.724 -9.356 1.00 91.31 340 GLY A N 1
ATOM 2697 C CA . GLY A 1 340 ? -2.529 14.144 -8.346 1.00 91.31 340 GLY A CA 1
ATOM 2698 C C . GLY A 1 340 ? -2.619 13.430 -6.991 1.00 91.31 340 GLY A C 1
ATOM 2699 O O . GLY A 1 340 ? -1.794 13.691 -6.124 1.00 91.31 340 GLY A O 1
ATOM 2700 N N . PHE A 1 341 ? -3.587 12.528 -6.779 1.00 95.12 341 PHE A N 1
ATOM 2701 C CA . PHE A 1 341 ? -3.763 11.854 -5.488 1.00 95.12 341 PHE A CA 1
ATOM 2702 C C . PHE A 1 341 ? -2.586 10.938 -5.145 1.00 95.12 341 PHE A C 1
ATOM 2704 O O . PHE A 1 341 ? -2.031 11.040 -4.057 1.00 95.12 341 PHE A O 1
ATOM 2711 N N . ASP A 1 342 ? -2.173 10.083 -6.084 1.00 92.50 342 ASP A N 1
ATOM 2712 C CA . ASP A 1 342 ? -1.036 9.175 -5.886 1.00 92.50 342 ASP A CA 1
ATOM 2713 C C . ASP A 1 342 ? 0.269 9.948 -5.618 1.00 92.50 342 ASP A C 1
ATOM 2715 O O . ASP A 1 342 ? 1.048 9.538 -4.760 1.00 92.50 342 ASP A O 1
ATOM 2719 N N . ASP A 1 343 ? 0.473 11.079 -6.303 1.00 91.81 343 ASP A N 1
ATOM 2720 C CA . ASP A 1 343 ? 1.658 11.931 -6.145 1.00 91.81 343 ASP A CA 1
ATOM 2721 C C . ASP A 1 343 ? 1.630 12.673 -4.796 1.00 91.81 343 ASP A C 1
ATOM 2723 O O . ASP A 1 343 ? 2.646 12.775 -4.114 1.00 91.81 343 ASP A O 1
ATOM 2727 N N . PHE A 1 344 ? 0.451 13.118 -4.342 1.00 96.25 344 PHE A N 1
ATOM 2728 C CA . PHE A 1 344 ? 0.271 13.653 -2.989 1.00 96.25 344 PHE A CA 1
ATOM 2729 C C . PHE A 1 344 ? 0.609 12.614 -1.912 1.00 96.25 344 PHE A C 1
ATOM 2731 O O . PHE A 1 344 ? 1.311 12.939 -0.954 1.00 96.25 344 PHE A O 1
ATOM 2738 N N . LEU A 1 345 ? 0.133 11.371 -2.060 1.00 95.06 345 LEU A N 1
ATOM 2739 C CA . LEU A 1 345 ? 0.444 10.291 -1.121 1.00 95.06 345 LEU A CA 1
ATOM 2740 C C . LEU A 1 345 ? 1.956 10.031 -1.054 1.00 95.06 345 LEU A C 1
ATOM 2742 O O . LEU A 1 345 ? 2.518 9.929 0.036 1.00 95.06 345 LEU A O 1
ATOM 2746 N N . GLU A 1 346 ? 2.619 9.965 -2.207 1.00 92.12 346 GLU A N 1
ATOM 2747 C CA . GLU A 1 346 ? 4.073 9.808 -2.305 1.00 92.12 346 GLU A CA 1
ATOM 2748 C C . GLU A 1 346 ? 4.812 10.969 -1.609 1.00 92.12 346 GLU A C 1
ATOM 2750 O O . GLU A 1 346 ? 5.695 10.733 -0.781 1.00 92.12 346 GLU A O 1
ATOM 2755 N N . ALA A 1 347 ? 4.367 12.212 -1.826 1.00 94.94 347 ALA A N 1
ATOM 2756 C CA . ALA A 1 347 ? 4.947 13.412 -1.224 1.00 94.94 347 ALA A CA 1
ATOM 2757 C C . ALA A 1 347 ? 4.848 13.455 0.312 1.00 94.94 347 ALA A C 1
ATOM 2759 O O . ALA A 1 347 ? 5.749 13.972 0.968 1.00 94.94 347 ALA A O 1
ATOM 2760 N N . ILE A 1 348 ? 3.796 12.880 0.910 1.00 94.12 348 ILE A N 1
ATOM 2761 C CA . ILE A 1 348 ? 3.668 12.749 2.375 1.00 94.12 348 ILE A CA 1
ATOM 2762 C C . ILE A 1 348 ? 4.332 11.477 2.928 1.00 94.12 348 ILE A C 1
ATOM 2764 O O . ILE A 1 348 ? 4.078 11.110 4.078 1.00 94.12 348 ILE A O 1
ATOM 2768 N N . ASN A 1 349 ? 5.189 10.809 2.148 1.00 90.69 349 ASN A N 1
ATOM 2769 C CA . ASN A 1 349 ? 5.892 9.568 2.495 1.00 90.69 349 ASN A CA 1
ATOM 2770 C C . ASN A 1 349 ? 4.983 8.335 2.687 1.00 90.69 349 ASN A C 1
ATOM 2772 O O . ASN A 1 349 ? 5.330 7.406 3.426 1.00 90.69 349 ASN A O 1
ATOM 2776 N N . TYR A 1 350 ? 3.819 8.285 2.032 1.00 92.19 350 TYR A N 1
ATOM 2777 C CA . TYR A 1 350 ? 3.008 7.065 1.970 1.00 92.19 350 TYR A CA 1
ATOM 2778 C C . TYR A 1 350 ? 3.667 6.037 1.036 1.00 92.19 350 TYR A C 1
ATOM 2780 O O . TYR A 1 350 ? 3.841 6.276 -0.155 1.00 92.19 350 TYR A O 1
ATOM 2788 N N . GLN A 1 351 ? 3.986 4.850 1.554 1.00 87.62 351 GLN A N 1
ATOM 2789 C CA . GLN A 1 351 ? 4.658 3.764 0.821 1.00 87.62 351 GLN A CA 1
ATOM 2790 C C . GLN A 1 351 ? 3.698 2.919 -0.033 1.00 87.62 351 GLN A C 1
ATOM 2792 O O . GLN A 1 351 ? 4.099 1.908 -0.623 1.00 87.62 351 GLN A O 1
ATOM 2797 N N . GLY A 1 352 ? 2.415 3.281 -0.074 1.00 89.94 352 GLY A N 1
ATOM 2798 C CA . GLY A 1 352 ? 1.409 2.600 -0.880 1.00 89.94 352 GLY A CA 1
ATOM 2799 C C . GLY A 1 352 ? 0.670 1.475 -0.173 1.00 89.94 352 GLY A C 1
ATOM 2800 O O . GLY A 1 352 ? 1.208 0.801 0.713 1.00 89.94 352 GLY A O 1
ATOM 2801 N N . GLY A 1 353 ? -0.557 1.239 -0.634 1.00 91.06 353 GLY A N 1
ATOM 2802 C CA . GLY A 1 353 ? -1.334 0.056 -0.288 1.00 91.06 353 GLY A CA 1
ATOM 2803 C C . GLY A 1 353 ? -0.817 -1.200 -0.991 1.00 91.06 353 GLY A C 1
ATOM 2804 O O . GLY A 1 353 ? -0.112 -1.127 -1.997 1.00 91.06 353 GLY A O 1
ATOM 2805 N N . ILE A 1 354 ? -1.165 -2.369 -0.459 1.00 92.44 354 ILE A N 1
ATOM 2806 C CA . ILE A 1 354 ? -0.983 -3.639 -1.166 1.00 92.44 354 ILE A CA 1
ATOM 2807 C C . ILE A 1 354 ? -1.909 -3.634 -2.383 1.00 92.44 354 ILE A C 1
ATOM 2809 O O . ILE A 1 354 ? -3.124 -3.508 -2.238 1.00 92.44 354 ILE A O 1
ATOM 2813 N N . ASP A 1 355 ? -1.317 -3.779 -3.566 1.00 92.88 355 ASP A N 1
ATOM 2814 C CA . ASP A 1 355 ? -2.011 -3.711 -4.852 1.00 92.88 355 ASP A CA 1
ATOM 2815 C C . ASP A 1 355 ? -1.909 -5.063 -5.578 1.00 92.88 355 ASP A C 1
ATOM 2817 O O . ASP A 1 355 ? -0.817 -5.429 -6.030 1.00 92.88 355 ASP A O 1
ATOM 2821 N N . PRO A 1 356 ? -3.000 -5.850 -5.644 1.00 95.25 356 PRO A N 1
ATOM 2822 C CA . PRO A 1 356 ? -3.089 -7.060 -6.458 1.00 95.25 356 PRO A CA 1
ATOM 2823 C C . PRO A 1 356 ? -2.856 -6.789 -7.950 1.00 95.25 356 PRO A C 1
ATOM 2825 O O . PRO A 1 356 ? -3.593 -6.035 -8.577 1.00 95.25 356 PRO A O 1
ATOM 2828 N N . VAL A 1 357 ? -1.866 -7.462 -8.538 1.00 95.19 357 VAL A N 1
ATOM 2829 C CA . VAL A 1 357 ? -1.478 -7.288 -9.952 1.00 95.19 357 VAL A CA 1
ATOM 2830 C C . VAL A 1 357 ? -1.895 -8.484 -10.800 1.00 95.19 357 VAL A C 1
ATOM 2832 O O . VAL A 1 357 ? -2.384 -8.320 -11.918 1.00 95.19 357 VAL A O 1
ATOM 2835 N N . SER A 1 358 ? -1.671 -9.697 -10.293 1.00 94.81 358 SER A N 1
ATOM 2836 C CA . SER A 1 358 ? -1.977 -10.933 -11.014 1.00 94.81 358 SER A CA 1
ATOM 2837 C C . SER A 1 358 ? -2.369 -12.053 -10.059 1.00 94.81 358 SER A C 1
ATOM 2839 O O . SER A 1 358 ? -1.981 -12.071 -8.889 1.00 94.81 358 SER A O 1
ATOM 2841 N N . LEU A 1 359 ? -3.132 -13.004 -10.587 1.00 96.38 359 LEU A N 1
ATOM 2842 C CA . LEU A 1 359 ? -3.593 -14.189 -9.884 1.00 96.38 359 LEU A CA 1
ATOM 2843 C C . LEU A 1 359 ? -3.277 -15.420 -10.733 1.00 96.38 359 LEU A C 1
ATOM 2845 O O . LEU A 1 359 ? -3.748 -15.542 -11.863 1.00 96.38 359 LEU A O 1
ATOM 2849 N N . PHE A 1 360 ? -2.500 -16.340 -10.174 1.00 95.19 360 PHE A N 1
ATOM 2850 C CA . PHE A 1 360 ? -2.400 -17.701 -10.684 1.00 95.19 360 PHE A CA 1
ATOM 2851 C C . PHE A 1 360 ? -3.426 -18.586 -9.981 1.00 95.19 360 PHE A C 1
ATOM 2853 O O . PHE A 1 360 ? -3.725 -18.390 -8.802 1.00 95.19 360 PHE A O 1
ATOM 2860 N N . TYR A 1 361 ? -3.954 -19.567 -10.704 1.00 95.06 361 TYR A N 1
ATOM 2861 C CA . TYR A 1 361 ? -4.917 -20.521 -10.180 1.00 95.06 361 TYR A CA 1
ATOM 2862 C C . TYR A 1 361 ? -4.721 -21.896 -10.818 1.00 95.06 361 TYR A C 1
ATOM 2864 O O . TYR A 1 361 ? -4.365 -22.014 -11.993 1.00 95.06 361 TYR A O 1
ATOM 2872 N N . THR A 1 362 ? -5.000 -22.947 -10.055 1.00 94.25 362 THR A N 1
ATOM 2873 C CA . THR A 1 362 ? -4.972 -24.322 -10.558 1.00 94.25 362 THR A CA 1
ATOM 2874 C C . THR A 1 362 ? -6.276 -24.680 -11.290 1.00 94.25 362 THR A C 1
ATOM 2876 O O . THR A 1 362 ? -7.305 -23.994 -11.162 1.00 94.25 362 THR A O 1
ATOM 2879 N N . PRO A 1 363 ? -6.281 -25.753 -12.103 1.00 92.94 363 PRO A N 1
ATOM 2880 C CA . PRO A 1 363 ? -7.523 -26.369 -12.560 1.00 92.94 363 PRO A CA 1
ATOM 2881 C C . PRO A 1 363 ? -8.414 -26.779 -11.378 1.00 92.94 363 PRO A C 1
ATOM 2883 O O . PRO A 1 363 ? -7.929 -26.993 -10.272 1.00 92.94 363 PRO A O 1
ATOM 2886 N N . THR A 1 364 ? -9.719 -26.916 -11.614 1.00 91.81 364 THR A N 1
ATOM 2887 C CA . THR A 1 364 ? -10.664 -27.399 -10.594 1.00 91.81 364 THR A CA 1
ATOM 2888 C C . THR A 1 364 ? -10.294 -28.804 -10.118 1.00 91.81 364 THR A C 1
ATOM 2890 O O . THR A 1 364 ? -10.191 -29.720 -10.940 1.00 91.81 364 THR A O 1
ATOM 2893 N N . ASP A 1 365 ? -10.155 -28.987 -8.806 1.00 90.94 365 ASP A N 1
ATOM 2894 C CA . ASP A 1 365 ? -9.926 -30.288 -8.187 1.00 90.94 365 ASP A CA 1
ATOM 2895 C C . ASP A 1 365 ? -11.252 -30.934 -7.753 1.00 90.94 365 ASP A C 1
ATOM 2897 O O . ASP A 1 365 ? -11.896 -30.537 -6.783 1.00 90.94 365 ASP A O 1
ATOM 2901 N N . ASN A 1 366 ? -11.644 -31.999 -8.453 1.00 88.19 366 ASN A N 1
ATOM 2902 C CA . ASN A 1 366 ? -12.867 -32.753 -8.160 1.00 88.19 366 ASN A CA 1
ATOM 2903 C C . ASN A 1 366 ? -12.793 -33.548 -6.836 1.00 88.19 366 ASN A C 1
ATOM 2905 O O . ASN A 1 366 ? -13.810 -34.063 -6.350 1.00 88.19 366 ASN A O 1
ATOM 2909 N N . GLN A 1 367 ? -11.600 -33.694 -6.253 1.00 88.88 367 GLN A N 1
ATOM 2910 C CA . GLN A 1 367 ? -11.381 -34.345 -4.962 1.00 88.88 367 GLN A CA 1
ATOM 2911 C C . GLN A 1 367 ? -11.371 -33.362 -3.788 1.00 88.88 367 GLN A C 1
ATOM 2913 O O . GLN A 1 367 ? -11.449 -33.818 -2.649 1.00 88.88 367 GLN A O 1
ATOM 2918 N N . ALA A 1 368 ? -11.377 -32.049 -4.036 1.00 87.81 368 ALA A N 1
ATOM 2919 C CA . ALA A 1 368 ? -11.407 -31.039 -2.985 1.00 87.81 368 ALA A CA 1
ATOM 2920 C C . ALA A 1 368 ? -12.663 -31.181 -2.104 1.00 87.81 368 ALA A C 1
ATOM 2922 O O . ALA A 1 368 ? -13.780 -31.387 -2.602 1.00 87.81 368 ALA A O 1
ATOM 2923 N N . ARG A 1 369 ? -12.477 -31.110 -0.781 1.00 88.94 369 ARG A N 1
ATOM 2924 C CA . ARG A 1 369 ? -13.537 -31.217 0.233 1.00 88.94 369 ARG A CA 1
ATOM 2925 C C . ARG A 1 369 ? -13.422 -30.091 1.261 1.00 88.94 369 ARG A C 1
ATOM 2927 O O . ARG A 1 369 ? -12.316 -29.631 1.526 1.00 88.94 369 ARG A O 1
ATOM 2934 N N . ASP A 1 370 ? -14.549 -29.672 1.831 1.00 87.44 370 ASP A N 1
ATOM 2935 C CA . ASP A 1 370 ? -14.584 -28.743 2.967 1.00 87.44 370 ASP A CA 1
ATOM 2936 C C . ASP A 1 370 ? -14.237 -29.436 4.304 1.00 87.44 370 ASP A C 1
ATOM 2938 O O . ASP A 1 370 ? -14.022 -30.650 4.369 1.00 87.44 370 ASP A O 1
ATOM 2942 N N . GLU A 1 371 ? -14.198 -28.659 5.393 1.00 85.69 371 GLU A N 1
ATOM 2943 C CA . GLU A 1 371 ? -13.925 -29.143 6.759 1.00 85.69 371 GLU A CA 1
ATOM 2944 C C . GLU A 1 371 ? -14.966 -30.166 7.261 1.00 85.69 371 GLU A C 1
ATOM 2946 O O . GLU A 1 371 ? -14.706 -30.909 8.207 1.00 85.69 371 GLU A O 1
ATOM 2951 N N . GLN A 1 372 ? -16.142 -30.223 6.631 1.00 87.06 372 GLN A N 1
ATOM 2952 C CA . GLN A 1 372 ? -17.243 -31.133 6.944 1.00 87.06 372 GLN A CA 1
ATOM 2953 C C . GLN A 1 372 ? -17.288 -32.351 5.998 1.00 87.06 372 GLN A C 1
ATOM 2955 O O . GLN A 1 372 ? -18.128 -33.235 6.177 1.00 87.06 372 GLN A O 1
ATOM 2960 N N . GLY A 1 373 ? -16.374 -32.436 5.025 1.00 87.44 373 GLY A N 1
ATOM 2961 C CA . GLY A 1 373 ? -16.265 -33.525 4.056 1.00 87.44 373 GLY A CA 1
ATOM 2962 C C . GLY A 1 373 ? -17.137 -33.383 2.801 1.00 87.44 373 GLY A C 1
ATOM 2963 O O . GLY A 1 373 ? -17.219 -34.337 2.022 1.00 87.44 373 GLY A O 1
ATOM 2964 N N . ASN A 1 374 ? -17.776 -32.234 2.562 1.00 90.69 374 ASN A N 1
ATOM 2965 C CA . ASN A 1 374 ? -18.578 -31.990 1.360 1.00 90.69 374 ASN A CA 1
ATOM 2966 C C . ASN A 1 374 ? -17.695 -31.610 0.160 1.00 90.69 374 ASN A C 1
ATOM 2968 O O . ASN A 1 374 ? -16.678 -30.944 0.339 1.00 90.69 374 ASN A O 1
ATOM 2972 N N . PRO A 1 375 ? -18.062 -31.996 -1.077 1.00 89.69 375 PRO A N 1
ATOM 2973 C CA . PRO A 1 375 ? -17.336 -31.609 -2.287 1.00 89.69 375 PRO A CA 1
ATOM 2974 C C . PRO A 1 375 ? -17.357 -30.098 -2.528 1.00 89.69 375 PRO A C 1
ATOM 2976 O O . PRO A 1 375 ? -18.423 -29.490 -2.607 1.00 89.69 375 PRO A O 1
ATOM 2979 N N . LEU A 1 376 ? -16.168 -29.522 -2.713 1.00 91.12 376 LEU A N 1
ATOM 2980 C CA . LEU A 1 376 ? -16.002 -28.149 -3.185 1.00 91.12 376 LEU A CA 1
ATOM 2981 C C . LEU A 1 376 ? -16.167 -28.103 -4.710 1.00 91.12 376 LEU A C 1
ATOM 2983 O O . LEU A 1 376 ? -15.829 -29.056 -5.412 1.00 91.12 376 LEU A O 1
ATOM 2987 N N . THR A 1 377 ? -16.697 -26.996 -5.237 1.00 90.56 377 THR A N 1
ATOM 2988 C CA . THR A 1 377 ? -16.926 -26.812 -6.682 1.00 90.56 377 THR A CA 1
ATOM 2989 C C . THR A 1 377 ? -16.566 -25.396 -7.125 1.00 90.56 377 THR A C 1
ATOM 2991 O O . THR A 1 377 ? -16.455 -24.486 -6.305 1.00 90.56 377 THR A O 1
ATOM 2994 N N . GLY A 1 378 ? -16.360 -25.201 -8.432 1.00 91.00 378 GLY A N 1
ATOM 2995 C CA . GLY A 1 378 ? -16.076 -23.883 -9.005 1.00 91.00 378 GLY A CA 1
ATOM 2996 C C . GLY A 1 378 ? -14.807 -23.257 -8.424 1.00 91.00 378 GLY A C 1
ATOM 2997 O O . GLY A 1 378 ? -13.782 -23.930 -8.297 1.00 91.00 378 GLY A O 1
ATOM 2998 N N . LEU A 1 379 ? -14.880 -21.976 -8.060 1.00 94.38 379 LEU A N 1
ATOM 2999 C CA . LEU A 1 379 ? -13.752 -21.233 -7.493 1.00 94.38 379 LEU A CA 1
ATOM 3000 C C . LEU A 1 379 ? -13.216 -21.853 -6.194 1.00 94.38 379 LEU A C 1
ATOM 3002 O O . LEU A 1 379 ? -12.010 -21.826 -5.968 1.00 94.38 379 LEU A O 1
ATOM 3006 N N . ASP A 1 380 ? -14.072 -22.447 -5.363 1.00 94.25 380 ASP A N 1
ATOM 3007 C CA . ASP A 1 380 ? -13.646 -23.010 -4.076 1.00 94.25 380 ASP A CA 1
ATOM 3008 C C . ASP A 1 380 ? -12.893 -24.346 -4.237 1.00 94.25 380 ASP A C 1
ATOM 3010 O O . ASP A 1 380 ? -12.212 -24.783 -3.317 1.00 94.25 380 ASP A O 1
ATOM 3014 N N . SER A 1 381 ? -12.971 -24.984 -5.413 1.00 94.38 381 SER A N 1
ATOM 3015 C CA . SER A 1 381 ? -12.249 -26.231 -5.733 1.00 94.38 381 SER A CA 1
ATOM 3016 C C . SER A 1 381 ? -10.836 -26.023 -6.294 1.00 94.38 381 SER A C 1
ATOM 3018 O O . SER A 1 381 ? -10.208 -26.977 -6.745 1.00 94.38 381 SER A O 1
ATOM 3020 N N . ARG A 1 382 ? -10.350 -24.780 -6.339 1.00 95.06 382 ARG A N 1
ATOM 3021 C CA . ARG A 1 382 ? -9.043 -24.420 -6.906 1.00 95.06 382 ARG A CA 1
ATOM 3022 C C . ARG A 1 382 ? -8.099 -23.925 -5.813 1.00 95.06 382 ARG A C 1
ATOM 3024 O O . ARG A 1 382 ? -8.543 -23.424 -4.779 1.00 95.06 382 ARG A O 1
ATOM 3031 N N . SER A 1 383 ? -6.808 -23.993 -6.106 1.00 95.56 383 SER A N 1
ATOM 3032 C CA . SER A 1 383 ? -5.756 -23.332 -5.335 1.00 95.56 383 SER A CA 1
ATOM 3033 C C . SER A 1 383 ? -5.270 -22.092 -6.076 1.00 95.56 383 SER A C 1
ATOM 3035 O O . SER A 1 383 ? -5.333 -22.034 -7.306 1.00 95.56 383 SER A O 1
ATOM 3037 N N . TYR A 1 384 ? -4.781 -21.105 -5.331 1.00 97.31 384 TYR A N 1
ATOM 3038 C CA . TYR A 1 384 ? -4.467 -19.777 -5.843 1.00 97.31 384 TYR A CA 1
ATOM 3039 C C . TYR A 1 384 ? -3.109 -19.281 -5.368 1.00 97.31 384 TYR A C 1
ATOM 3041 O O . TYR A 1 384 ? -2.731 -19.493 -4.220 1.00 97.31 384 TYR A O 1
ATOM 3049 N N . GLN A 1 385 ? -2.426 -18.529 -6.226 1.00 97.12 385 GLN A N 1
ATOM 3050 C CA . GLN A 1 385 ? -1.243 -17.763 -5.858 1.00 97.12 385 GLN A CA 1
ATOM 3051 C C . GLN A 1 385 ? -1.435 -16.303 -6.266 1.00 97.12 385 GLN A C 1
ATOM 3053 O O . GLN A 1 385 ? -1.659 -15.996 -7.439 1.00 97.12 385 GLN A O 1
ATOM 3058 N N . LEU A 1 386 ? -1.369 -15.404 -5.284 1.00 97.38 386 LEU A N 1
ATOM 3059 C CA . LEU A 1 386 ? -1.561 -13.971 -5.482 1.00 97.38 386 LEU A CA 1
ATOM 3060 C C . LEU A 1 386 ? -0.215 -13.262 -5.643 1.00 97.38 386 LEU A C 1
ATOM 3062 O O . LEU A 1 386 ? 0.708 -13.491 -4.855 1.00 97.38 386 LEU A O 1
ATOM 3066 N N . TYR A 1 387 ? -0.150 -12.359 -6.619 1.00 96.31 387 TYR A N 1
ATOM 3067 C CA . TYR A 1 387 ? 1.003 -11.510 -6.888 1.00 96.31 387 TYR A CA 1
ATOM 3068 C C . TYR A 1 387 ? 0.641 -10.039 -6.696 1.00 96.31 387 TYR A C 1
ATOM 3070 O O . TYR A 1 387 ? -0.292 -9.535 -7.329 1.00 96.31 387 TYR A O 1
ATOM 3078 N N . VAL A 1 388 ? 1.377 -9.353 -5.822 1.00 95.19 388 VAL A N 1
ATOM 3079 C CA . VAL A 1 388 ? 1.137 -7.947 -5.448 1.00 95.19 388 VAL A CA 1
ATOM 3080 C C . VAL A 1 388 ? 2.318 -7.068 -5.839 1.00 95.19 388 VAL A C 1
ATOM 3082 O O . VAL A 1 388 ? 3.453 -7.539 -5.841 1.00 95.19 388 VAL A O 1
ATOM 3085 N N . SER A 1 389 ? 2.076 -5.800 -6.172 1.00 93.12 389 SER A N 1
ATOM 3086 C CA . SER A 1 389 ? 3.133 -4.895 -6.646 1.00 93.12 389 SER A CA 1
ATOM 3087 C C . SER A 1 389 ? 4.262 -4.723 -5.620 1.00 93.12 389 SER A C 1
ATOM 3089 O O . SER A 1 389 ? 4.008 -4.472 -4.440 1.00 93.12 389 SER A O 1
ATOM 3091 N N . VAL A 1 390 ? 5.514 -4.822 -6.081 1.00 88.44 390 VAL A N 1
ATOM 3092 C CA . VAL A 1 390 ? 6.722 -4.526 -5.283 1.00 88.44 390 VAL A CA 1
ATOM 3093 C C . VAL A 1 390 ? 6.862 -3.021 -5.088 1.00 88.44 390 VAL A C 1
ATOM 3095 O O . VAL A 1 390 ? 7.058 -2.536 -3.975 1.00 88.44 390 VAL A O 1
ATOM 3098 N N . TYR A 1 391 ? 6.730 -2.287 -6.190 1.00 87.25 391 TYR A N 1
ATOM 3099 C CA . TYR A 1 391 ? 6.896 -0.844 -6.244 1.00 87.25 391 TYR A CA 1
ATOM 3100 C C . TYR A 1 391 ? 5.525 -0.181 -6.239 1.00 87.25 391 TYR A C 1
ATOM 3102 O O . TYR A 1 391 ? 4.664 -0.503 -7.067 1.00 87.25 391 TYR A O 1
ATOM 3110 N N . ASN A 1 392 ? 5.308 0.742 -5.305 1.00 83.88 392 ASN A N 1
ATOM 3111 C CA . ASN A 1 392 ? 4.043 1.456 -5.221 1.00 83.88 392 ASN A CA 1
ATOM 3112 C C . ASN A 1 392 ? 3.765 2.213 -6.526 1.00 83.88 392 ASN A C 1
ATOM 3114 O O . ASN A 1 392 ? 4.657 2.861 -7.067 1.00 83.88 392 ASN A O 1
ATOM 3118 N N . ASN A 1 393 ? 2.536 2.121 -7.035 1.00 85.69 393 ASN A N 1
ATOM 3119 C CA . ASN A 1 393 ? 2.050 2.827 -8.225 1.00 85.69 393 ASN A CA 1
ATOM 3120 C C . ASN A 1 393 ? 2.827 2.611 -9.542 1.00 85.69 393 ASN A C 1
ATOM 3122 O O . ASN A 1 393 ? 2.379 3.101 -10.576 1.00 85.69 393 ASN A O 1
ATOM 3126 N N . LEU A 1 394 ? 3.923 1.845 -9.569 1.00 90.12 394 LEU A N 1
ATOM 3127 C CA . LEU A 1 394 ? 4.757 1.652 -10.759 1.00 90.12 394 LEU A CA 1
ATOM 3128 C C . LEU A 1 394 ? 3.967 1.063 -11.931 1.00 90.12 394 LEU A C 1
ATOM 3130 O O . LEU A 1 394 ? 3.868 1.665 -13.001 1.00 90.12 394 LEU A O 1
ATOM 3134 N N . ILE A 1 395 ? 3.371 -0.112 -11.720 1.00 92.44 395 ILE A N 1
ATOM 3135 C CA . ILE A 1 395 ? 2.598 -0.812 -12.752 1.00 92.44 395 ILE A CA 1
ATOM 3136 C C . ILE A 1 395 ? 1.381 0.028 -13.155 1.00 92.44 395 ILE A C 1
ATOM 3138 O O . ILE A 1 395 ? 1.058 0.112 -14.338 1.00 92.44 395 ILE A O 1
ATOM 3142 N N . LYS A 1 396 ? 0.755 0.728 -12.200 1.00 89.69 396 LYS A N 1
ATOM 3143 C CA . LYS A 1 396 ? -0.365 1.644 -12.452 1.00 89.69 396 LYS A CA 1
ATOM 3144 C C . LYS A 1 396 ? 0.043 2.809 -13.366 1.00 89.69 396 LYS A C 1
ATOM 3146 O O . LYS A 1 396 ? -0.642 3.050 -14.360 1.00 89.69 396 LYS A O 1
ATOM 3151 N N . LYS A 1 397 ? 1.170 3.484 -13.092 1.00 90.19 397 LYS A N 1
ATOM 3152 C CA . LYS A 1 397 ? 1.739 4.561 -13.930 1.00 90.19 397 LYS A CA 1
ATOM 3153 C C . LYS A 1 397 ? 2.041 4.039 -15.347 1.00 90.19 397 LYS A C 1
ATOM 3155 O O . LYS A 1 397 ? 1.644 4.665 -16.332 1.00 90.19 397 LYS A O 1
ATOM 3160 N N . VAL A 1 398 ? 2.635 2.845 -15.461 1.00 92.12 398 VAL A N 1
ATOM 3161 C CA . VAL A 1 398 ? 2.918 2.188 -16.753 1.00 92.12 398 VAL A CA 1
ATOM 3162 C C . VAL A 1 398 ? 1.639 1.884 -17.536 1.00 92.12 398 VAL A C 1
ATOM 3164 O O . VAL A 1 398 ? 1.534 2.265 -18.698 1.00 92.12 398 VAL A O 1
ATOM 3167 N N . VAL A 1 399 ? 0.650 1.235 -16.920 1.00 92.00 399 VAL A N 1
ATOM 3168 C CA . VAL A 1 399 ? -0.611 0.848 -17.573 1.00 92.00 399 VAL A CA 1
ATOM 3169 C C . VAL A 1 399 ? -1.458 2.066 -17.941 1.00 92.00 399 VAL A C 1
ATOM 3171 O O . VAL A 1 399 ? -2.087 2.069 -18.997 1.00 92.00 399 VAL A O 1
ATOM 3174 N N . LYS A 1 400 ? -1.445 3.128 -17.125 1.00 89.81 400 LYS A N 1
ATOM 3175 C CA . LYS A 1 400 ? -2.128 4.392 -17.440 1.00 89.81 400 LYS A CA 1
ATOM 3176 C C . LYS A 1 400 ? -1.567 5.021 -18.718 1.00 89.81 400 LYS A C 1
ATOM 3178 O O . LYS A 1 400 ? -2.340 5.488 -19.552 1.00 89.81 400 LYS A O 1
ATOM 3183 N N . LYS A 1 401 ? -0.240 5.004 -18.897 1.00 90.31 401 LYS A N 1
ATOM 3184 C CA . LYS A 1 401 ? 0.422 5.513 -20.110 1.00 90.31 401 LYS A CA 1
ATOM 3185 C C . LYS A 1 401 ? 0.303 4.549 -21.298 1.00 90.31 401 LYS A C 1
ATOM 3187 O O . LYS A 1 401 ? 0.121 4.988 -22.431 1.00 90.31 401 LYS A O 1
ATOM 3192 N N . TYR A 1 402 ? 0.369 3.244 -21.043 1.00 89.50 402 TYR A N 1
ATOM 3193 C CA . TYR A 1 402 ? 0.384 2.183 -22.053 1.00 89.50 402 TYR A CA 1
ATOM 3194 C C . TYR A 1 402 ? -0.712 1.130 -21.796 1.00 89.50 402 TYR A C 1
ATOM 3196 O O . TYR A 1 402 ? -0.416 -0.034 -21.513 1.00 89.50 402 TYR A O 1
ATOM 3204 N N . PRO A 1 403 ? -2.002 1.486 -21.952 1.00 90.19 403 PRO A N 1
ATOM 3205 C CA . PRO A 1 403 ? -3.118 0.598 -21.605 1.00 90.19 403 PRO A CA 1
ATOM 3206 C C . PRO A 1 403 ? -3.209 -0.659 -22.484 1.00 90.19 403 PRO A C 1
ATOM 3208 O O . PRO A 1 403 ? -3.875 -1.626 -22.123 1.00 90.19 403 PRO A O 1
ATOM 3211 N N . HIS A 1 404 ? -2.539 -0.662 -23.640 1.00 87.12 404 HIS A N 1
ATOM 3212 C CA . HIS A 1 404 ? -2.487 -1.794 -24.566 1.00 87.12 404 HIS A CA 1
ATOM 3213 C C . HIS A 1 404 ? -1.592 -2.948 -24.086 1.00 87.12 404 HIS A C 1
ATOM 3215 O O . HIS A 1 404 ? -1.636 -4.018 -24.686 1.00 87.12 404 HIS A O 1
ATOM 3221 N N . LEU A 1 405 ? -0.796 -2.755 -23.025 1.00 87.19 405 LEU A N 1
ATOM 3222 C CA . LEU A 1 405 ? -0.016 -3.834 -22.408 1.00 87.19 405 LEU A CA 1
ATOM 3223 C C . LEU A 1 405 ? -0.908 -4.871 -21.710 1.00 87.19 405 LEU A C 1
ATOM 3225 O O . LEU A 1 405 ? -0.505 -6.021 -21.556 1.00 87.19 405 LEU A O 1
ATOM 3229 N N . LEU A 1 406 ? -2.120 -4.479 -21.301 1.00 90.25 406 LEU A N 1
ATOM 3230 C CA . LEU A 1 406 ? -3.077 -5.387 -20.678 1.00 90.25 406 LEU A CA 1
ATOM 3231 C C . LEU A 1 406 ? -3.736 -6.295 -21.718 1.00 90.25 406 LEU A C 1
ATOM 3233 O O . LEU A 1 406 ? -4.278 -5.833 -22.726 1.00 90.25 406 LEU A O 1
ATOM 3237 N N . ARG A 1 407 ? -3.772 -7.595 -21.425 1.00 90.00 407 ARG A N 1
ATOM 3238 C CA . ARG A 1 407 ? -4.381 -8.609 -22.292 1.00 90.00 407 ARG A CA 1
ATOM 3239 C C . ARG A 1 407 ? -5.821 -8.873 -21.869 1.00 90.00 407 ARG A C 1
ATOM 3241 O O . ARG A 1 407 ? -6.132 -8.831 -20.685 1.00 90.00 407 ARG A O 1
ATOM 3248 N N . GLN A 1 408 ? -6.689 -9.164 -22.838 1.00 94.88 408 GLN A N 1
ATOM 3249 C CA . GLN A 1 408 ? -8.000 -9.768 -22.574 1.00 94.88 408 GLN A CA 1
ATOM 3250 C C . GLN A 1 408 ? -7.782 -11.212 -22.113 1.00 94.88 408 GLN A C 1
ATOM 3252 O O . GLN A 1 408 ? -7.178 -12.004 -22.839 1.00 94.88 408 GLN A O 1
ATOM 3257 N N . LEU A 1 409 ? -8.244 -11.521 -20.908 1.00 93.69 409 LEU A N 1
ATOM 3258 C CA . LEU A 1 409 ? -8.138 -12.818 -20.250 1.00 93.69 409 LEU A CA 1
ATOM 3259 C C . LEU A 1 409 ? -9.529 -13.241 -19.764 1.00 93.69 409 LEU A C 1
ATOM 3261 O O . LEU A 1 409 ? -10.408 -12.399 -19.590 1.00 93.69 409 LEU A O 1
ATOM 3265 N N . ASP A 1 410 ? -9.726 -14.536 -19.548 1.00 94.12 410 ASP A N 1
ATOM 3266 C CA . ASP A 1 410 ? -10.965 -15.104 -19.011 1.00 94.12 410 ASP A CA 1
ATOM 3267 C C . ASP A 1 410 ? -10.610 -16.157 -17.958 1.00 94.12 410 ASP A C 1
ATOM 3269 O O . ASP A 1 410 ? -9.688 -16.953 -18.168 1.00 94.12 410 ASP A O 1
ATOM 3273 N N . GLY A 1 411 ? -11.279 -16.113 -16.808 1.00 94.44 411 GLY A N 1
ATOM 3274 C CA . GLY A 1 411 ? -11.007 -17.003 -15.680 1.00 94.44 411 GLY A CA 1
ATOM 3275 C C . GLY A 1 411 ? -11.112 -16.331 -14.302 1.00 94.44 411 GLY A C 1
ATOM 3276 O O . GLY A 1 411 ? -11.518 -15.165 -14.196 1.00 94.44 411 GLY A O 1
ATOM 3277 N N . PRO A 1 412 ? -10.679 -17.028 -13.233 1.00 96.44 412 PRO A N 1
ATOM 3278 C CA . PRO A 1 412 ? -10.547 -16.447 -11.906 1.00 96.44 412 PRO A CA 1
ATOM 3279 C C . PRO A 1 412 ? -9.607 -15.237 -11.898 1.00 96.44 412 PRO A C 1
ATOM 3281 O O . PRO A 1 412 ? -8.469 -15.314 -12.364 1.00 96.44 412 PRO A O 1
ATOM 3284 N N . ASN A 1 413 ? -10.070 -14.123 -11.337 1.00 96.12 413 ASN A N 1
ATOM 3285 C CA . ASN A 1 413 ? -9.308 -12.885 -11.199 1.00 96.12 413 ASN A CA 1
ATOM 3286 C C . ASN A 1 413 ? -9.682 -12.136 -9.915 1.00 96.12 413 ASN A C 1
ATOM 3288 O O . ASN A 1 413 ? -10.723 -12.395 -9.313 1.00 96.12 413 ASN A O 1
ATOM 3292 N N . VAL A 1 414 ? -8.821 -11.208 -9.488 1.00 96.69 414 VAL A N 1
ATOM 3293 C CA . VAL A 1 414 ? -9.108 -10.321 -8.355 1.00 96.69 414 VAL A CA 1
ATOM 3294 C C . VAL A 1 414 ? -9.783 -9.059 -8.878 1.00 96.69 414 VAL A C 1
ATOM 3296 O O . VAL A 1 414 ? -9.150 -8.222 -9.519 1.00 96.69 414 VAL A O 1
ATOM 3299 N N . GLN A 1 415 ? -11.069 -8.909 -8.579 1.00 95.06 415 GLN A N 1
ATOM 3300 C CA . GLN A 1 415 ? -11.818 -7.698 -8.874 1.00 95.06 415 GLN A CA 1
ATOM 3301 C C . GLN A 1 415 ? -11.625 -6.676 -7.755 1.00 95.06 415 GLN A C 1
ATOM 3303 O O . GLN A 1 415 ? -11.789 -6.991 -6.575 1.00 95.06 415 GLN A O 1
ATOM 3308 N N . ARG A 1 416 ? -11.325 -5.435 -8.144 1.00 93.44 416 ARG A N 1
ATOM 3309 C CA . ARG A 1 416 ? -11.311 -4.266 -7.261 1.00 93.44 416 ARG A CA 1
ATOM 3310 C C . ARG A 1 416 ? -12.653 -3.541 -7.342 1.00 93.44 416 ARG A C 1
ATOM 3312 O O . ARG A 1 416 ? -13.105 -3.191 -8.430 1.00 93.44 416 ARG A O 1
ATOM 3319 N N . THR A 1 417 ? -13.258 -3.271 -6.193 1.00 93.69 417 THR A N 1
ATOM 3320 C CA . THR A 1 417 ? -14.484 -2.465 -6.054 1.00 93.69 417 THR A CA 1
ATOM 3321 C C . THR A 1 417 ? -14.297 -1.380 -5.000 1.00 93.69 417 THR A C 1
ATOM 3323 O O . THR A 1 417 ? -13.353 -1.447 -4.218 1.00 93.69 417 THR A O 1
ATOM 3326 N N . VAL A 1 418 ? -15.191 -0.394 -4.955 1.00 93.19 418 VAL A N 1
ATOM 3327 C CA . VAL A 1 418 ? -15.217 0.636 -3.906 1.00 93.19 418 VAL A CA 1
ATOM 3328 C C . VAL A 1 418 ? -16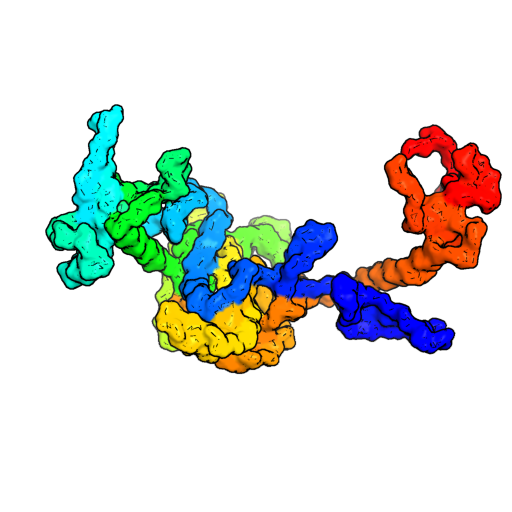.445 0.419 -3.028 1.00 93.19 418 VAL A C 1
ATOM 3330 O O . VAL A 1 418 ? -17.546 0.242 -3.551 1.00 93.19 418 VAL A O 1
ATOM 3333 N N . ASP A 1 419 ? -16.262 0.403 -1.708 1.00 91.56 419 ASP A N 1
ATOM 3334 C CA . ASP A 1 419 ? -17.364 0.256 -0.753 1.00 91.56 419 ASP A CA 1
ATOM 3335 C C . ASP A 1 419 ? -18.127 1.572 -0.494 1.00 91.56 419 ASP A C 1
ATOM 3337 O O . ASP A 1 419 ? -17.832 2.631 -1.050 1.00 91.56 419 ASP A O 1
ATOM 3341 N N . SER A 1 420 ? -19.139 1.533 0.377 1.00 88.69 420 SER A N 1
ATOM 3342 C CA . SER A 1 420 ? -19.930 2.719 0.744 1.00 88.69 420 SER A CA 1
ATOM 3343 C C . SER A 1 420 ? -19.125 3.817 1.450 1.00 88.69 420 SER A C 1
ATOM 3345 O O . SER A 1 420 ? -19.600 4.946 1.567 1.00 88.69 420 SER A O 1
ATOM 3347 N N . ASN A 1 421 ? -17.924 3.502 1.934 1.00 88.06 421 ASN A N 1
ATOM 3348 C CA . ASN A 1 421 ? -17.039 4.432 2.620 1.00 88.06 421 ASN A CA 1
ATOM 3349 C C . ASN A 1 421 ? -15.978 5.033 1.690 1.00 88.06 421 ASN A C 1
ATOM 3351 O O . ASN A 1 421 ? -15.189 5.859 2.151 1.00 88.06 421 ASN A O 1
ATOM 3355 N N . GLY A 1 422 ? -15.969 4.652 0.409 1.00 91.44 422 GLY A N 1
ATOM 3356 C CA . GLY A 1 422 ? -14.983 5.117 -0.559 1.00 91.44 422 GLY A CA 1
ATOM 3357 C C . GLY A 1 422 ? -13.656 4.373 -0.461 1.00 91.44 422 GLY A C 1
ATOM 3358 O O . GLY A 1 422 ? -12.635 4.941 -0.824 1.00 91.44 422 GLY A O 1
ATOM 3359 N N . VAL A 1 423 ? -13.637 3.144 0.063 1.00 93.69 423 VAL A N 1
ATOM 3360 C CA . VAL A 1 423 ? -12.416 2.348 0.282 1.00 93.69 423 VAL A CA 1
ATOM 3361 C C . VAL A 1 423 ? -12.356 1.188 -0.709 1.00 93.69 423 VAL A C 1
ATOM 3363 O O . VAL A 1 423 ? -13.382 0.573 -1.013 1.00 93.69 423 VAL A O 1
ATOM 3366 N N . PHE A 1 424 ? -11.160 0.876 -1.224 1.00 94.44 424 PHE A N 1
ATOM 3367 C CA . PHE A 1 424 ? -10.997 -0.266 -2.124 1.00 94.44 424 PHE A CA 1
ATOM 3368 C C . PHE A 1 424 ? -11.158 -1.596 -1.391 1.00 94.44 424 PHE A C 1
ATOM 3370 O O . PHE A 1 424 ? -10.525 -1.837 -0.362 1.00 94.44 424 PHE A O 1
ATOM 3377 N N . GLN A 1 425 ? -11.968 -2.464 -1.989 1.00 94.69 425 GLN A N 1
ATOM 3378 C CA . GLN A 1 425 ? -12.213 -3.844 -1.596 1.00 94.69 425 GLN A CA 1
ATOM 3379 C C . GLN A 1 425 ? -11.812 -4.776 -2.737 1.00 94.69 425 GLN A C 1
ATOM 3381 O O . GLN A 1 425 ? -11.951 -4.420 -3.912 1.00 94.69 425 GLN A O 1
ATOM 3386 N N . TYR A 1 426 ? -11.356 -5.974 -2.386 1.00 95.88 426 TYR A N 1
ATOM 3387 C CA . TYR A 1 426 ? -10.859 -6.963 -3.335 1.00 95.88 426 TYR A CA 1
ATOM 3388 C C . TYR A 1 426 ? -11.579 -8.292 -3.143 1.00 95.88 426 TYR A C 1
ATOM 3390 O O . TYR A 1 426 ? -11.751 -8.749 -2.014 1.00 95.88 426 TYR A O 1
ATOM 3398 N N . GLN A 1 427 ? -11.977 -8.922 -4.245 1.00 95.88 427 GLN A N 1
ATOM 3399 C CA . GLN A 1 427 ? -12.657 -10.214 -4.223 1.00 95.88 427 GLN A CA 1
ATOM 3400 C C . GLN A 1 427 ? -12.250 -11.069 -5.421 1.00 95.88 427 GLN A C 1
ATOM 3402 O O . GLN A 1 427 ? -12.085 -10.556 -6.527 1.00 95.88 427 GLN A O 1
ATOM 3407 N N . VAL A 1 428 ? -12.131 -12.382 -5.214 1.00 96.81 428 VAL A N 1
ATOM 3408 C CA . VAL A 1 428 ? -11.957 -13.332 -6.317 1.00 96.81 428 VAL A CA 1
ATOM 3409 C C . VAL A 1 428 ? -13.286 -13.544 -7.037 1.00 96.81 428 VAL A C 1
ATOM 3411 O O . VAL A 1 428 ? -14.271 -13.969 -6.429 1.00 96.81 428 VAL A O 1
ATOM 3414 N N . VAL A 1 429 ? -13.300 -13.290 -8.341 1.00 96.19 429 VAL A N 1
ATOM 3415 C CA . VAL A 1 429 ? -14.456 -13.493 -9.221 1.00 96.19 429 VAL A CA 1
ATOM 3416 C C . VAL A 1 429 ? -14.062 -14.319 -10.443 1.00 96.19 429 VAL A C 1
ATOM 3418 O O . VAL A 1 429 ? -12.888 -14.408 -10.789 1.00 96.19 429 VAL A O 1
ATOM 3421 N N . GLU A 1 430 ? -15.046 -14.924 -11.100 1.00 95.62 430 GLU A N 1
ATOM 3422 C CA . GLU A 1 430 ? -14.885 -15.675 -12.351 1.00 95.62 430 GLU A CA 1
ATOM 3423 C C . GLU A 1 430 ? -15.381 -14.816 -13.526 1.00 95.62 430 GLU A C 1
ATOM 3425 O O . GLU A 1 430 ? -16.451 -14.207 -13.427 1.00 95.62 430 GLU A O 1
ATOM 3430 N N . GLY A 1 431 ? -14.635 -14.776 -14.635 1.00 95.75 431 GLY A N 1
ATOM 3431 C CA . GLY A 1 431 ? -15.084 -14.169 -15.893 1.00 95.75 431 GLY A CA 1
ATOM 3432 C C . GLY A 1 431 ? -14.018 -13.355 -16.638 1.00 95.75 431 GLY A C 1
ATOM 3433 O O . GLY A 1 431 ? -12.839 -13.391 -16.281 1.00 95.75 431 GLY A O 1
ATOM 3434 N N . PRO A 1 432 ? -14.421 -12.591 -17.673 1.00 96.38 432 PRO A N 1
ATOM 3435 C CA . PRO A 1 432 ? -13.492 -11.852 -18.516 1.00 96.38 432 PRO A CA 1
ATOM 3436 C C . PRO A 1 432 ? -12.921 -10.622 -17.804 1.00 96.38 432 PRO A C 1
ATOM 3438 O O . PRO A 1 432 ? -13.650 -9.853 -17.173 1.00 96.38 432 PRO A O 1
ATOM 3441 N N . PHE A 1 433 ? -11.621 -10.384 -17.968 1.00 95.12 433 PHE A N 1
ATOM 3442 C CA . PHE A 1 433 ? -10.912 -9.245 -17.388 1.00 95.12 433 PHE A CA 1
ATOM 3443 C C . PHE A 1 433 ? -9.746 -8.782 -18.271 1.00 95.12 433 PHE A C 1
ATOM 3445 O O . PHE A 1 433 ? -9.356 -9.439 -19.238 1.00 95.12 433 PHE A O 1
ATOM 3452 N N . LYS A 1 434 ? -9.188 -7.609 -17.951 1.00 93.81 434 LYS A N 1
ATOM 3453 C CA . LYS A 1 434 ? -7.942 -7.114 -18.545 1.00 93.81 434 LYS A CA 1
ATOM 3454 C C . LYS A 1 434 ? -6.858 -7.083 -17.484 1.00 93.81 434 LYS A C 1
ATOM 3456 O O . LYS A 1 434 ? -7.035 -6.418 -16.470 1.00 93.81 434 LYS A O 1
ATOM 3461 N N . GLY A 1 435 ? -5.751 -7.772 -17.721 1.00 93.88 435 GLY A N 1
ATOM 3462 C CA . GLY A 1 435 ? -4.706 -7.900 -16.713 1.00 93.88 435 GLY A CA 1
ATOM 3463 C C . GLY A 1 435 ? -3.413 -8.478 -17.257 1.00 93.88 435 GLY A C 1
ATOM 3464 O O . GLY A 1 435 ? -3.272 -8.712 -18.462 1.00 93.88 435 GLY A O 1
ATOM 3465 N N . PHE A 1 436 ? -2.491 -8.711 -16.330 1.00 92.25 436 PHE A N 1
ATOM 3466 C CA . PHE A 1 436 ? -1.274 -9.472 -16.558 1.00 92.25 436 PHE A CA 1
ATOM 3467 C C . PHE A 1 436 ? -1.426 -10.892 -16.010 1.00 92.25 436 PHE A C 1
ATOM 3469 O O . PHE A 1 436 ? -2.122 -11.133 -15.021 1.00 92.25 436 PHE A O 1
ATOM 3476 N N . THR A 1 437 ? -0.720 -11.827 -16.624 1.00 89.81 437 THR A N 1
ATOM 3477 C CA . THR A 1 437 ? -0.386 -13.141 -16.075 1.00 89.81 437 THR A CA 1
ATOM 3478 C C . THR A 1 437 ? 0.988 -13.074 -15.391 1.00 89.81 437 THR A C 1
ATOM 3480 O O . THR A 1 437 ? 1.788 -12.196 -15.725 1.00 89.81 437 THR A O 1
ATOM 3483 N N . PRO A 1 438 ? 1.320 -13.991 -14.464 1.00 87.38 438 PRO A N 1
ATOM 3484 C CA . PRO A 1 438 ? 2.602 -13.944 -13.750 1.00 87.38 438 PRO A CA 1
ATOM 3485 C C . PRO A 1 438 ? 3.828 -14.074 -14.667 1.00 87.38 438 PRO A C 1
ATOM 3487 O O . PRO A 1 438 ? 4.904 -13.597 -14.322 1.00 87.38 438 PRO A O 1
ATOM 3490 N N . SER A 1 439 ? 3.669 -14.703 -15.836 1.00 82.50 439 SER A N 1
ATOM 3491 C CA . SER A 1 439 ? 4.725 -14.895 -16.834 1.00 82.50 439 SER A CA 1
ATOM 3492 C C . SER A 1 439 ? 4.885 -13.730 -17.814 1.00 82.50 439 SER A C 1
ATOM 3494 O O . SER A 1 439 ? 5.819 -13.747 -18.620 1.00 82.50 439 SER A O 1
ATOM 3496 N N . ASP A 1 440 ? 3.994 -12.735 -17.784 1.00 85.00 440 ASP A N 1
ATOM 3497 C CA . ASP A 1 440 ? 4.147 -11.543 -18.615 1.00 85.00 440 ASP A CA 1
ATOM 3498 C C . ASP A 1 440 ? 5.356 -10.710 -18.147 1.00 85.00 440 ASP A C 1
ATOM 3500 O O . ASP A 1 440 ? 5.859 -10.848 -17.029 1.00 85.00 440 ASP A O 1
ATOM 3504 N N . ARG A 1 441 ? 5.857 -9.839 -19.027 1.00 85.38 441 ARG A N 1
ATOM 3505 C CA . ARG A 1 441 ? 7.012 -8.970 -18.760 1.00 85.38 441 ARG A CA 1
ATOM 3506 C C . ARG A 1 441 ? 6.761 -7.579 -19.328 1.00 85.38 441 ARG A C 1
ATOM 3508 O O . ARG A 1 441 ? 6.096 -7.441 -20.353 1.00 85.38 441 ARG A O 1
ATOM 3515 N N . ILE A 1 442 ? 7.334 -6.562 -18.695 1.00 82.69 442 ILE A N 1
ATOM 3516 C CA . ILE A 1 442 ? 7.300 -5.174 -19.164 1.00 82.69 442 ILE A CA 1
ATOM 3517 C C . ILE A 1 442 ? 8.715 -4.777 -19.590 1.00 82.69 442 ILE A C 1
ATOM 3519 O O . ILE A 1 442 ? 9.671 -4.963 -18.840 1.00 82.69 442 ILE A O 1
ATOM 3523 N N . GLY A 1 443 ? 8.871 -4.240 -20.802 1.00 79.44 443 GLY A N 1
ATOM 3524 C CA . GLY A 1 443 ? 10.170 -3.754 -21.276 1.00 79.44 443 GLY A CA 1
ATOM 3525 C C . GLY A 1 443 ? 10.685 -2.602 -20.411 1.00 79.44 443 GLY A C 1
ATOM 3526 O O . GLY A 1 443 ? 9.935 -1.668 -20.121 1.00 79.44 443 GLY A O 1
ATOM 3527 N N . LEU A 1 444 ? 11.964 -2.627 -20.027 1.00 80.19 444 LEU A N 1
ATOM 3528 C CA . LEU A 1 444 ? 12.564 -1.557 -19.220 1.00 80.19 444 LEU A CA 1
ATOM 3529 C C . LEU A 1 444 ? 12.411 -0.163 -19.863 1.00 80.19 444 LEU A C 1
ATOM 3531 O O . LEU A 1 444 ? 12.044 0.763 -19.140 1.00 80.19 444 LEU A O 1
ATOM 3535 N N . PRO A 1 445 ? 12.578 0.028 -21.192 1.00 80.56 445 PRO A N 1
ATOM 3536 C CA . PRO A 1 445 ? 12.332 1.331 -21.811 1.00 80.56 445 PRO A CA 1
ATOM 3537 C C . PRO A 1 445 ? 10.899 1.830 -21.613 1.00 80.56 445 PRO A C 1
ATOM 3539 O O . PRO A 1 445 ? 10.685 3.028 -21.468 1.00 80.56 445 PRO A O 1
ATOM 3542 N N . THR A 1 446 ? 9.914 0.929 -21.568 1.00 84.00 446 THR A N 1
ATOM 3543 C CA . THR A 1 446 ? 8.511 1.273 -21.305 1.00 84.00 446 THR A CA 1
ATOM 3544 C C . THR A 1 446 ? 8.323 1.765 -19.875 1.00 84.00 446 THR A C 1
ATOM 3546 O O . THR A 1 446 ? 7.599 2.734 -19.651 1.00 84.00 446 THR A O 1
ATOM 3549 N N . VAL A 1 447 ? 9.009 1.135 -18.918 1.00 86.88 447 VAL A N 1
ATOM 3550 C CA . VAL A 1 447 ? 9.020 1.569 -17.518 1.00 86.88 447 VAL A CA 1
ATOM 3551 C C . VAL A 1 447 ? 9.691 2.933 -17.375 1.00 86.88 447 VAL A C 1
ATOM 3553 O O . VAL A 1 447 ? 9.083 3.849 -16.829 1.00 86.88 447 VAL A O 1
ATOM 3556 N N . LEU A 1 448 ? 10.890 3.110 -17.937 1.00 86.31 448 LEU A N 1
ATOM 3557 C CA . LEU A 1 448 ? 11.610 4.387 -17.915 1.00 86.31 448 LEU A CA 1
ATOM 3558 C C . LEU A 1 448 ? 10.798 5.500 -18.573 1.00 86.31 448 LEU A C 1
ATOM 3560 O O . LEU A 1 448 ? 10.653 6.573 -18.001 1.00 86.31 448 LEU A O 1
ATOM 3564 N N . ALA A 1 449 ? 10.181 5.224 -19.721 1.00 85.88 449 ALA A N 1
ATOM 3565 C CA . ALA A 1 449 ? 9.315 6.180 -20.391 1.00 85.88 449 ALA A CA 1
ATOM 3566 C C . ALA A 1 449 ? 8.078 6.545 -19.561 1.00 85.88 449 ALA A C 1
ATOM 3568 O O . ALA A 1 449 ? 7.530 7.628 -19.748 1.00 85.88 449 ALA A O 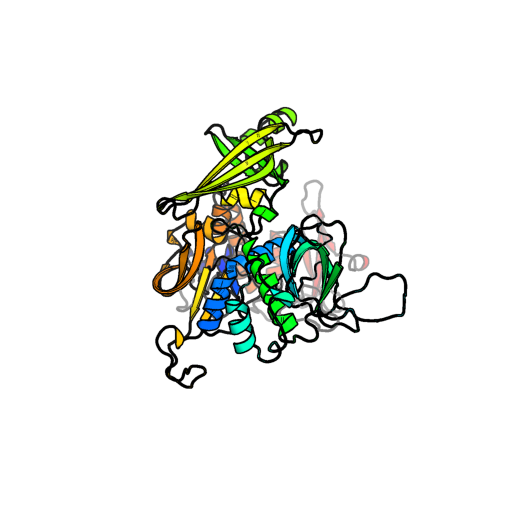1
ATOM 3569 N N . ALA A 1 450 ? 7.581 5.657 -18.698 1.00 87.25 450 ALA A N 1
ATOM 3570 C CA . ALA A 1 450 ? 6.446 5.949 -17.825 1.00 87.25 450 ALA A CA 1
ATOM 3571 C C . ALA A 1 450 ? 6.834 6.756 -16.580 1.00 87.25 450 ALA A C 1
ATOM 3573 O O . ALA A 1 450 ? 5.994 7.498 -16.079 1.00 87.25 450 ALA A O 1
ATOM 3574 N N . LEU A 1 451 ? 8.071 6.614 -16.097 1.00 84.62 451 LEU A N 1
ATOM 3575 C CA . LEU A 1 451 ? 8.535 7.228 -14.852 1.00 84.62 451 LEU A CA 1
ATOM 3576 C C . LEU A 1 451 ? 9.342 8.509 -15.043 1.00 84.62 451 LEU A C 1
ATOM 3578 O O . LEU A 1 451 ? 9.265 9.390 -14.200 1.00 84.62 451 LEU A O 1
ATOM 3582 N N . VAL A 1 452 ? 10.138 8.602 -16.107 1.00 83.12 452 VAL A N 1
ATOM 3583 C CA . VAL A 1 452 ? 11.099 9.690 -16.306 1.00 83.12 452 VAL A CA 1
ATOM 3584 C C . VAL A 1 452 ? 10.514 10.706 -17.292 1.00 83.12 452 VAL A C 1
ATOM 3586 O O . VAL A 1 452 ? 10.349 10.382 -18.477 1.00 83.12 452 VAL A O 1
ATOM 3589 N N . PRO A 1 453 ? 10.202 11.938 -16.847 1.00 75.00 453 PRO A N 1
ATOM 3590 C CA . PRO A 1 453 ? 9.761 13.002 -17.740 1.00 75.00 453 PRO A CA 1
ATOM 3591 C C . PRO A 1 453 ? 10.793 13.267 -18.846 1.00 75.00 453 PRO A C 1
ATOM 3593 O O . PRO A 1 453 ? 11.992 13.335 -18.590 1.00 75.00 453 PRO A O 1
ATOM 3596 N N . GLY A 1 454 ? 10.331 13.405 -20.092 1.00 75.94 454 GLY A N 1
ATOM 3597 C CA . GLY A 1 454 ? 11.205 13.684 -21.241 1.00 75.94 454 GLY A CA 1
ATOM 3598 C C . GLY A 1 454 ? 12.078 12.511 -21.708 1.00 75.94 454 GLY A C 1
ATOM 3599 O O . GLY A 1 454 ? 12.992 12.715 -22.502 1.00 75.94 454 GLY A O 1
ATOM 3600 N N . PHE A 1 455 ? 11.833 11.284 -21.237 1.00 83.69 455 PHE A N 1
ATOM 3601 C CA . PHE A 1 455 ? 12.521 10.110 -21.770 1.00 83.69 455 PHE A CA 1
ATOM 3602 C C . PHE A 1 455 ? 12.020 9.769 -23.183 1.00 83.69 455 PHE A C 1
ATOM 3604 O O . PHE A 1 455 ? 10.932 9.215 -23.354 1.00 83.69 455 PHE A O 1
ATOM 3611 N N . ASP A 1 456 ? 12.853 10.054 -24.185 1.00 75.12 456 ASP A N 1
ATOM 3612 C CA . ASP A 1 456 ? 12.565 9.823 -25.611 1.00 75.12 456 ASP A CA 1
ATOM 3613 C C . ASP A 1 456 ? 13.090 8.474 -26.139 1.00 75.12 456 ASP A C 1
ATOM 3615 O O . ASP A 1 456 ? 12.990 8.165 -27.328 1.00 75.12 456 ASP A O 1
ATOM 3619 N N . GLY A 1 457 ? 13.641 7.644 -25.252 1.00 74.75 457 GLY A N 1
ATOM 3620 C CA . GLY A 1 457 ? 14.234 6.355 -25.589 1.00 74.75 457 GLY A CA 1
ATOM 3621 C C . GLY A 1 457 ? 15.744 6.327 -25.388 1.00 74.75 457 GLY A C 1
ATOM 3622 O O . GLY A 1 457 ? 16.347 7.214 -24.786 1.00 74.75 457 GLY A O 1
ATOM 3623 N N . LEU A 1 458 ? 16.363 5.258 -25.880 1.00 73.69 458 LEU A N 1
ATOM 3624 C CA . LEU A 1 458 ? 17.804 5.061 -25.772 1.00 73.69 458 LEU A CA 1
ATOM 3625 C C . LEU A 1 458 ? 18.510 5.624 -27.014 1.00 73.69 458 LEU A C 1
ATOM 3627 O O . LEU A 1 458 ? 18.033 5.417 -28.134 1.00 73.69 458 LEU A O 1
ATOM 3631 N N . PRO A 1 459 ? 19.645 6.326 -26.849 1.00 73.31 459 PRO A N 1
ATOM 3632 C CA . PRO A 1 459 ? 20.324 6.977 -27.960 1.00 73.31 459 PRO A CA 1
ATOM 3633 C C . PRO A 1 459 ? 20.897 5.955 -28.947 1.00 73.31 459 PRO A C 1
ATOM 3635 O O . PRO A 1 459 ? 21.339 4.868 -28.570 1.00 73.31 459 PRO A O 1
ATOM 3638 N N . ILE A 1 460 ? 20.982 6.343 -30.223 1.00 72.19 460 ILE A N 1
ATOM 3639 C CA . ILE A 1 460 ? 21.555 5.497 -31.282 1.00 72.19 460 ILE A CA 1
ATOM 3640 C C . ILE A 1 460 ? 22.996 5.066 -30.981 1.00 72.19 460 ILE A C 1
ATOM 3642 O O . ILE A 1 460 ? 23.417 3.990 -31.396 1.00 72.19 460 ILE A O 1
ATOM 3646 N N . ASP A 1 461 ? 23.753 5.869 -30.237 1.00 67.62 461 ASP A N 1
ATOM 3647 C CA . ASP A 1 461 ? 25.128 5.536 -29.866 1.00 67.62 461 ASP A CA 1
ATOM 3648 C C . ASP A 1 461 ? 25.200 4.349 -28.901 1.00 67.62 461 ASP A C 1
ATOM 3650 O O . ASP A 1 461 ? 26.125 3.543 -29.001 1.00 67.62 461 ASP A O 1
ATOM 3654 N N . PHE A 1 462 ? 24.185 4.161 -28.053 1.00 67.31 462 PHE A N 1
ATOM 3655 C CA . PHE A 1 462 ? 24.061 2.951 -27.243 1.00 67.31 462 PHE A CA 1
ATOM 3656 C C . PHE A 1 462 ? 23.821 1.722 -28.129 1.00 67.31 462 PHE A C 1
ATOM 3658 O O . PHE A 1 462 ? 24.481 0.699 -27.963 1.00 67.31 462 PHE A O 1
ATOM 3665 N N . LEU A 1 463 ? 22.956 1.838 -29.144 1.00 67.56 463 LEU A N 1
ATOM 3666 C CA . LEU A 1 463 ? 22.734 0.759 -30.112 1.00 67.56 463 LEU A CA 1
ATOM 3667 C C . LEU A 1 463 ? 24.010 0.431 -30.906 1.00 67.56 463 LEU A C 1
ATOM 3669 O O . LEU A 1 463 ? 24.313 -0.741 -31.115 1.00 67.56 463 LEU A O 1
ATOM 3673 N N . LYS A 1 464 ? 24.787 1.445 -31.314 1.00 64.06 464 LYS A N 1
ATOM 3674 C CA . LYS A 1 464 ? 26.090 1.247 -31.974 1.00 64.06 464 LYS A CA 1
ATOM 3675 C C . LYS A 1 464 ? 27.072 0.520 -31.060 1.00 64.06 464 LYS A C 1
ATOM 3677 O O . LYS A 1 464 ? 27.747 -0.397 -31.525 1.00 64.06 464 LYS A O 1
ATOM 3682 N N . TYR A 1 465 ? 27.150 0.912 -29.788 1.00 64.69 465 TYR A N 1
ATOM 3683 C CA . TYR A 1 465 ? 27.998 0.252 -28.797 1.00 64.69 465 TYR A CA 1
ATOM 3684 C C . TYR A 1 465 ? 27.638 -1.230 -28.666 1.00 64.69 465 TYR A C 1
ATOM 3686 O O . TYR A 1 465 ? 28.503 -2.082 -28.848 1.00 64.69 465 TYR A O 1
ATOM 3694 N N . VAL A 1 466 ? 26.358 -1.536 -28.443 1.00 61.41 466 VAL A N 1
ATOM 3695 C CA . VAL A 1 466 ? 25.864 -2.909 -28.287 1.00 61.41 466 VAL A CA 1
ATOM 3696 C C . VAL A 1 466 ? 26.105 -3.737 -29.549 1.00 61.41 466 VAL A C 1
ATOM 3698 O O . VAL A 1 466 ? 26.679 -4.819 -29.477 1.00 61.41 466 VAL A O 1
ATOM 3701 N N . ALA A 1 467 ? 25.739 -3.219 -30.724 1.00 58.78 467 ALA A N 1
ATOM 3702 C CA . ALA A 1 467 ? 25.963 -3.919 -31.987 1.00 58.78 467 ALA A CA 1
ATOM 3703 C C . ALA A 1 467 ? 27.455 -4.209 -32.222 1.00 58.78 467 ALA A C 1
ATOM 3705 O O . ALA A 1 467 ? 27.811 -5.282 -32.702 1.00 58.78 467 ALA A O 1
ATOM 3706 N N . THR A 1 468 ? 28.334 -3.275 -31.845 1.00 60.34 468 THR A N 1
ATOM 3707 C CA . THR A 1 468 ? 29.789 -3.463 -31.922 1.00 60.34 468 THR A CA 1
ATOM 3708 C C . THR A 1 468 ? 30.282 -4.500 -30.908 1.00 60.34 468 THR A C 1
ATOM 3710 O O . THR A 1 468 ? 31.167 -5.287 -31.237 1.00 60.34 468 THR A O 1
ATOM 3713 N N . HIS A 1 469 ? 29.711 -4.527 -29.700 1.00 55.34 469 HIS A N 1
ATOM 3714 C CA . HIS A 1 469 ? 30.029 -5.493 -28.646 1.00 55.34 469 HIS A CA 1
ATOM 3715 C C . HIS A 1 469 ? 29.685 -6.929 -29.074 1.00 55.34 469 HIS A C 1
ATOM 3717 O O . HIS A 1 469 ? 30.553 -7.800 -29.054 1.00 55.34 469 HIS A O 1
ATOM 3723 N N . GLU A 1 470 ? 28.466 -7.154 -29.566 1.00 54.06 470 GLU A N 1
ATOM 3724 C CA . GLU A 1 470 ? 28.005 -8.471 -30.030 1.00 54.06 470 GLU A CA 1
ATOM 3725 C C . GLU A 1 470 ? 28.696 -8.932 -31.311 1.00 54.06 470 GLU A C 1
ATOM 3727 O O . GLU A 1 470 ? 29.082 -10.095 -31.441 1.00 54.06 470 GLU A O 1
ATOM 3732 N N . TYR A 1 471 ? 28.931 -8.012 -32.253 1.00 58.62 471 TYR A N 1
ATOM 3733 C CA . TYR A 1 471 ? 29.782 -8.295 -33.408 1.00 58.62 471 TYR A CA 1
ATOM 3734 C C . TYR A 1 471 ? 31.190 -8.721 -32.957 1.00 58.62 471 TYR A C 1
ATOM 3736 O O . TYR A 1 471 ? 31.778 -9.640 -33.527 1.00 58.62 471 TYR A O 1
ATOM 3744 N N . GLY A 1 472 ? 31.714 -8.096 -31.899 1.00 51.47 472 GLY A N 1
ATOM 3745 C CA . GLY A 1 472 ? 32.976 -8.461 -31.266 1.00 51.47 472 GLY A CA 1
ATOM 3746 C C . GLY A 1 472 ? 33.014 -9.912 -30.770 1.00 51.47 472 GLY A C 1
ATOM 3747 O O . GLY A 1 472 ? 33.978 -10.624 -31.079 1.00 51.47 472 GLY A O 1
ATOM 3748 N N . HIS A 1 473 ? 31.968 -10.359 -30.065 1.00 55.00 473 HIS A N 1
ATOM 3749 C CA . HIS A 1 473 ? 31.821 -11.750 -29.608 1.00 55.00 473 HIS A CA 1
ATOM 3750 C C . HIS A 1 473 ? 31.808 -12.732 -30.781 1.00 55.00 473 HIS A C 1
ATOM 3752 O O . HIS A 1 473 ? 32.682 -13.594 -30.874 1.00 55.00 473 HIS A O 1
ATOM 3758 N N . HIS A 1 474 ? 30.903 -12.527 -31.740 1.00 52.78 474 HIS A N 1
ATOM 3759 C CA . HIS A 1 474 ? 30.660 -13.486 -32.820 1.00 52.78 474 HIS A CA 1
ATOM 3760 C C . HIS A 1 474 ? 31.763 -13.558 -33.883 1.00 52.78 474 HIS A C 1
ATOM 3762 O O . HIS A 1 474 ? 32.016 -14.625 -34.443 1.00 52.78 474 HIS A O 1
ATOM 3768 N N . TYR A 1 475 ? 32.422 -12.441 -34.204 1.00 51.50 475 TYR A N 1
ATOM 3769 C CA . TYR A 1 475 ? 33.407 -12.409 -35.291 1.00 51.50 475 TYR A CA 1
ATOM 3770 C C . TYR A 1 475 ? 34.857 -12.483 -34.815 1.00 51.50 475 TYR A C 1
ATOM 3772 O O . TYR A 1 475 ? 35.696 -13.040 -35.523 1.00 51.50 475 TYR A O 1
ATOM 3780 N N . THR A 1 476 ? 35.176 -11.922 -33.646 1.00 52.25 476 THR A N 1
ATOM 3781 C CA . THR A 1 476 ? 36.569 -11.773 -33.187 1.00 52.25 476 THR A CA 1
ATOM 3782 C C . THR A 1 476 ? 36.930 -12.640 -31.991 1.00 52.25 476 THR A C 1
ATOM 3784 O O . THR A 1 476 ? 38.042 -13.163 -31.967 1.00 52.25 476 THR A O 1
ATOM 3787 N N . LEU A 1 477 ? 36.036 -12.820 -31.016 1.00 50.91 477 LEU A N 1
ATOM 3788 C CA . LEU A 1 477 ? 36.343 -13.589 -29.805 1.00 50.91 477 LEU A CA 1
ATOM 3789 C C . LEU A 1 477 ? 36.122 -15.091 -30.015 1.00 50.91 477 LEU A C 1
ATOM 3791 O O . LEU A 1 477 ? 37.029 -15.866 -29.717 1.00 50.91 477 LEU A O 1
ATOM 3795 N N . ASP A 1 478 ? 35.026 -15.493 -30.665 1.00 52.78 478 ASP A N 1
ATOM 3796 C CA . ASP A 1 478 ? 34.781 -16.902 -31.011 1.00 52.78 478 ASP A CA 1
ATOM 3797 C C . ASP A 1 478 ? 35.802 -17.434 -32.033 1.00 52.78 478 ASP A C 1
ATOM 3799 O O . ASP A 1 478 ? 36.349 -18.524 -31.864 1.00 52.78 478 ASP A O 1
ATOM 3803 N N . GLN A 1 479 ? 36.168 -16.651 -33.060 1.00 51.38 479 GLN A N 1
ATOM 3804 C CA . GLN A 1 479 ? 37.289 -17.012 -33.950 1.00 51.38 479 GLN A CA 1
ATOM 3805 C C . GLN A 1 479 ? 38.658 -16.907 -33.262 1.00 51.38 479 GLN A C 1
ATOM 3807 O O . GLN A 1 479 ? 39.601 -17.601 -33.646 1.00 51.38 479 GLN A O 1
ATOM 3812 N N . GLY A 1 480 ? 38.777 -16.043 -32.252 1.00 53.00 480 GLY A N 1
ATOM 3813 C CA . GLY A 1 480 ? 39.961 -15.915 -31.410 1.00 53.00 480 GLY A CA 1
ATOM 3814 C C . GLY A 1 480 ? 40.199 -17.148 -30.539 1.00 53.00 480 GLY A C 1
ATOM 3815 O O . GLY A 1 480 ? 41.354 -17.463 -30.269 1.00 53.00 480 GLY A O 1
ATOM 3816 N N . GLN A 1 481 ? 39.146 -17.875 -30.163 1.00 53.06 481 GLN A N 1
ATOM 3817 C CA . GLN A 1 481 ? 39.215 -19.136 -29.414 1.00 53.06 481 GLN A CA 1
ATOM 3818 C C . GLN A 1 481 ? 39.074 -20.387 -30.304 1.00 53.06 481 GLN A C 1
ATOM 3820 O O . GLN A 1 481 ? 39.403 -21.491 -29.874 1.00 53.06 481 GLN A O 1
ATOM 3825 N N . ALA A 1 482 ? 38.653 -20.242 -31.565 1.00 52.25 482 ALA A N 1
ATOM 3826 C CA . ALA A 1 482 ? 38.526 -21.353 -32.503 1.00 52.25 482 ALA A CA 1
ATOM 3827 C C . ALA A 1 482 ? 39.887 -22.008 -32.822 1.00 52.25 482 ALA A C 1
ATOM 3829 O O . ALA A 1 482 ? 40.781 -21.412 -33.432 1.00 52.25 482 ALA A O 1
ATOM 3830 N N . PHE A 1 483 ? 40.022 -23.287 -32.461 1.00 53.59 483 PHE A N 1
ATOM 3831 C CA . PHE A 1 483 ? 41.182 -24.145 -32.730 1.00 53.59 483 PHE A CA 1
ATOM 3832 C C . PHE A 1 483 ? 41.282 -24.555 -34.210 1.00 53.59 483 PHE A C 1
ATOM 3834 O O . PHE A 1 483 ? 41.141 -25.725 -34.558 1.00 53.59 483 PHE A O 1
ATOM 3841 N N . ILE A 1 484 ? 41.520 -23.599 -35.109 1.00 52.44 484 ILE A N 1
ATOM 3842 C CA . ILE A 1 484 ? 41.642 -23.896 -36.547 1.00 52.44 484 ILE A CA 1
ATOM 3843 C C . ILE A 1 484 ? 43.028 -24.497 -36.876 1.00 52.44 484 ILE A C 1
ATOM 3845 O O . ILE A 1 484 ? 43.179 -25.181 -37.885 1.00 52.44 484 ILE A O 1
ATOM 3849 N N . ASP A 1 485 ? 44.039 -24.297 -36.017 1.00 59.06 485 ASP A N 1
ATOM 3850 C CA . ASP A 1 485 ? 45.416 -24.751 -36.256 1.00 59.06 485 ASP A CA 1
ATOM 3851 C C . ASP A 1 485 ? 46.147 -25.145 -34.950 1.00 59.06 485 ASP A C 1
ATOM 3853 O O . ASP A 1 485 ? 46.177 -24.381 -33.980 1.00 59.06 485 ASP A O 1
ATOM 3857 N N . ARG A 1 486 ? 46.751 -26.344 -34.923 1.00 57.91 486 ARG A N 1
ATOM 3858 C CA . ARG A 1 486 ? 47.389 -26.986 -33.750 1.00 57.91 486 ARG A CA 1
ATOM 3859 C C . ARG A 1 486 ? 48.590 -26.194 -33.212 1.00 57.91 486 ARG A C 1
ATOM 3861 O O . ARG A 1 486 ? 48.892 -26.252 -32.013 1.00 57.91 486 ARG A O 1
ATOM 3868 N N . ASP A 1 487 ? 49.239 -25.409 -34.067 1.00 60.94 487 ASP A N 1
ATOM 3869 C CA . ASP A 1 487 ? 50.433 -24.633 -33.712 1.00 60.94 487 ASP A CA 1
ATOM 3870 C C . ASP A 1 487 ? 50.128 -23.161 -33.380 1.00 60.94 487 ASP A C 1
ATOM 3872 O O . ASP A 1 487 ? 50.998 -22.424 -32.902 1.00 60.94 487 ASP A O 1
ATOM 3876 N N . ASN A 1 488 ? 48.872 -22.731 -33.525 1.00 70.50 488 ASN A N 1
ATOM 3877 C CA . ASN A 1 488 ? 48.456 -21.345 -33.331 1.00 70.50 488 ASN A CA 1
ATOM 3878 C C . ASN A 1 488 ? 48.012 -20.917 -31.899 1.00 70.50 488 ASN A C 1
ATOM 3880 O O . ASN A 1 488 ? 48.008 -19.706 -31.656 1.00 70.50 488 ASN A O 1
ATOM 3884 N N . PRO A 1 489 ? 47.688 -21.797 -30.922 1.00 75.56 489 PRO A N 1
ATOM 3885 C CA . PRO A 1 489 ? 47.198 -21.326 -29.627 1.00 75.56 489 PRO A CA 1
ATOM 3886 C C . PRO A 1 489 ? 48.331 -20.845 -28.708 1.00 75.56 489 PRO A C 1
ATOM 3888 O O . PRO A 1 489 ? 49.377 -21.498 -28.615 1.00 75.56 489 PRO A O 1
ATOM 3891 N N . VAL A 1 490 ? 48.084 -19.740 -28.004 1.00 75.69 490 VAL A N 1
ATOM 3892 C CA . VAL A 1 490 ? 48.882 -19.164 -26.911 1.00 75.69 490 VAL A CA 1
ATOM 3893 C C . VAL A 1 490 ? 48.005 -18.953 -25.679 1.00 75.69 490 VAL A C 1
ATOM 3895 O O . VAL A 1 490 ? 46.798 -18.771 -25.795 1.00 75.69 490 VAL A O 1
ATOM 3898 N N . ILE A 1 491 ? 48.608 -18.984 -24.498 1.00 75.00 491 ILE A N 1
ATOM 3899 C CA . ILE A 1 491 ? 47.927 -18.760 -23.227 1.00 75.00 491 ILE A CA 1
ATOM 3900 C C . ILE A 1 491 ? 47.932 -17.261 -22.923 1.00 75.00 491 ILE A C 1
ATOM 3902 O O . ILE A 1 491 ? 49.001 -16.646 -22.898 1.00 75.00 491 ILE A O 1
ATOM 3906 N N . VAL A 1 492 ? 46.751 -16.688 -22.685 1.00 66.44 492 VAL A N 1
ATOM 3907 C CA . VAL A 1 492 ? 46.565 -15.269 -22.341 1.00 66.44 492 VAL A CA 1
ATOM 3908 C C . VAL A 1 492 ? 45.681 -15.170 -21.100 1.00 66.44 492 VAL A C 1
ATOM 3910 O O . VAL A 1 492 ? 44.620 -15.787 -21.043 1.00 66.44 492 VAL A O 1
ATOM 3913 N N . GLY A 1 493 ? 46.121 -14.394 -20.108 1.00 61.19 493 GLY A N 1
ATOM 3914 C CA . GLY A 1 493 ? 45.440 -14.233 -18.819 1.00 61.19 493 GLY A CA 1
ATOM 3915 C C . GLY A 1 493 ? 46.134 -14.961 -17.663 1.00 61.19 493 GLY A C 1
ATOM 3916 O O . GLY A 1 493 ? 47.030 -15.782 -17.861 1.00 61.19 493 GLY A O 1
ATOM 3917 N N . GLY A 1 494 ? 45.736 -14.624 -16.434 1.00 50.44 494 GLY A N 1
ATOM 3918 C CA . GLY A 1 494 ? 46.320 -15.190 -15.219 1.00 50.44 494 GLY A CA 1
ATOM 3919 C C . GLY A 1 494 ? 46.047 -16.689 -15.100 1.00 50.44 494 GLY A C 1
ATOM 3920 O O . GLY A 1 494 ? 44.895 -17.119 -15.052 1.00 50.44 494 GLY A O 1
ATOM 3921 N N . LEU A 1 495 ? 47.108 -17.492 -15.026 1.00 56.66 495 LEU A N 1
ATOM 3922 C CA . LEU A 1 495 ? 46.998 -18.908 -14.692 1.00 56.66 495 LEU A CA 1
ATOM 3923 C C . LEU A 1 495 ? 46.695 -19.044 -13.202 1.00 56.66 495 LEU A C 1
ATOM 3925 O O . LEU A 1 495 ? 47.457 -18.576 -12.357 1.00 56.66 495 LEU A O 1
ATOM 3929 N N . SER A 1 496 ? 45.592 -19.713 -12.867 1.00 47.62 496 SER A N 1
ATOM 3930 C CA . SER A 1 496 ? 45.314 -20.057 -11.476 1.00 47.62 496 SER A CA 1
ATOM 3931 C C . SER A 1 496 ? 46.434 -20.955 -10.952 1.00 47.62 496 SER A C 1
ATOM 3933 O O . SER A 1 496 ? 46.666 -22.038 -11.491 1.00 47.62 496 SER A O 1
ATOM 3935 N N . THR A 1 497 ? 47.085 -20.555 -9.858 1.00 50.91 497 THR A N 1
ATOM 3936 C CA . THR A 1 497 ? 48.136 -21.357 -9.204 1.00 50.91 497 THR A CA 1
ATOM 3937 C C . THR A 1 497 ? 47.623 -22.703 -8.687 1.00 50.91 497 THR A C 1
ATOM 3939 O O . THR A 1 497 ? 48.419 -23.607 -8.443 1.00 50.91 497 THR A O 1
ATOM 3942 N N . ARG A 1 498 ? 46.297 -22.859 -8.539 1.00 46.47 498 ARG A N 1
ATOM 3943 C CA . ARG A 1 498 ? 45.648 -24.082 -8.048 1.00 46.47 498 ARG A CA 1
ATOM 3944 C C . ARG A 1 498 ? 45.048 -24.950 -9.156 1.00 46.47 498 ARG A C 1
ATOM 3946 O O . ARG A 1 498 ? 45.085 -26.168 -9.031 1.00 46.47 498 ARG A O 1
ATOM 3953 N N . ASN A 1 499 ? 44.516 -24.334 -10.216 1.00 42.19 499 ASN A N 1
ATOM 3954 C CA . ASN A 1 499 ? 43.749 -25.033 -11.258 1.00 42.19 499 ASN A CA 1
ATOM 3955 C C . ASN A 1 499 ? 44.440 -25.075 -12.635 1.00 42.19 499 ASN A C 1
ATOM 3957 O O . ASN A 1 499 ? 43.942 -25.749 -13.532 1.00 42.19 499 ASN A O 1
ATOM 3961 N N . GLY A 1 500 ? 45.582 -24.403 -12.818 1.00 58.38 500 GLY A N 1
ATOM 3962 C CA . GLY A 1 500 ? 46.313 -24.395 -14.088 1.00 58.38 500 GLY A CA 1
ATOM 3963 C C . GLY A 1 500 ? 45.595 -23.634 -15.212 1.00 58.38 500 GLY A C 1
ATOM 3964 O O . GLY A 1 500 ? 44.783 -22.744 -14.958 1.00 58.38 500 GLY A O 1
ATOM 3965 N N . ALA A 1 501 ? 45.940 -23.958 -16.463 1.00 60.72 501 ALA A N 1
ATOM 3966 C CA . ALA A 1 501 ? 45.312 -23.394 -17.660 1.00 60.72 501 ALA A CA 1
ATOM 3967 C C . ALA A 1 501 ? 43.961 -24.073 -17.934 1.00 60.72 501 ALA A C 1
ATOM 3969 O O . ALA A 1 501 ? 43.866 -25.298 -17.869 1.00 60.72 501 ALA A O 1
ATOM 3970 N N . SER A 1 502 ? 42.942 -23.289 -18.284 1.00 60.09 502 SER A N 1
ATOM 3971 C CA . SER A 1 502 ? 41.626 -23.787 -18.711 1.00 60.09 502 SER A CA 1
ATOM 3972 C C . SER A 1 502 ? 41.436 -23.610 -20.219 1.00 60.09 502 SER A C 1
ATOM 3974 O O . SER A 1 502 ? 42.228 -22.919 -20.855 1.00 60.09 502 SER A O 1
ATOM 3976 N N . GLU A 1 503 ? 40.390 -24.196 -20.807 1.00 58.44 503 GLU A N 1
ATOM 3977 C CA . GLU A 1 503 ? 40.072 -24.011 -22.234 1.00 58.44 503 GLU A CA 1
ATOM 3978 C C . GLU A 1 503 ? 39.915 -22.522 -22.599 1.00 58.44 503 GLU A C 1
ATOM 3980 O O . GLU A 1 503 ? 40.476 -22.069 -23.592 1.00 58.44 503 GLU A O 1
ATOM 3985 N N . ALA A 1 504 ? 39.302 -21.733 -21.710 1.00 60.19 504 ALA A N 1
ATOM 3986 C CA . ALA A 1 504 ? 39.165 -20.279 -21.838 1.00 60.19 504 ALA A CA 1
ATOM 3987 C C . ALA A 1 504 ? 40.496 -19.501 -21.744 1.00 60.19 504 ALA A C 1
ATOM 3989 O O . ALA A 1 504 ? 40.532 -18.305 -22.019 1.00 60.19 504 ALA A O 1
ATOM 3990 N N . SER A 1 505 ? 41.594 -20.153 -21.347 1.00 63.69 505 SER A N 1
ATOM 3991 C CA . SER A 1 505 ? 42.922 -19.538 -21.258 1.00 63.69 505 SER A CA 1
ATOM 3992 C C . SER A 1 505 ? 43.671 -19.547 -22.595 1.00 63.69 505 SER A C 1
ATOM 3994 O O . SER A 1 505 ? 44.718 -18.910 -22.692 1.00 63.69 505 SER A O 1
ATOM 3996 N N . PHE A 1 506 ? 43.182 -20.266 -23.614 1.00 69.81 506 PHE A N 1
ATOM 3997 C CA . PHE A 1 506 ? 43.842 -20.396 -24.913 1.00 69.81 506 PHE A CA 1
ATOM 3998 C C . PHE A 1 506 ? 43.244 -19.451 -25.959 1.00 69.81 506 PHE A C 1
ATOM 4000 O O . PHE A 1 506 ? 42.042 -19.440 -26.201 1.00 69.81 506 PHE A O 1
ATOM 4007 N N . PHE A 1 507 ? 44.116 -18.702 -26.631 1.00 68.06 507 PHE A N 1
ATOM 4008 C CA . PHE A 1 507 ? 43.775 -17.766 -27.698 1.00 68.06 507 PHE A CA 1
ATOM 4009 C C . PHE A 1 507 ? 44.627 -18.025 -28.943 1.00 68.06 507 PHE A C 1
ATOM 4011 O O . PHE A 1 507 ? 45.794 -18.403 -28.865 1.00 68.06 507 PHE A O 1
ATOM 4018 N N . SER A 1 508 ? 44.065 -17.774 -30.118 1.00 74.75 508 SER A N 1
ATOM 4019 C CA . SER A 1 508 ? 44.765 -17.739 -31.400 1.00 74.75 508 SER A CA 1
ATOM 4020 C C . SER A 1 508 ? 45.764 -16.583 -31.410 1.00 74.75 508 SER A C 1
ATOM 4022 O O . SER A 1 508 ? 45.386 -15.413 -31.359 1.00 74.75 508 SER A O 1
ATOM 4024 N N . TYR A 1 509 ? 47.056 -16.894 -31.526 1.00 76.31 509 TYR A N 1
ATOM 4025 C CA . TYR A 1 509 ? 48.114 -15.877 -31.540 1.00 76.31 509 TYR A CA 1
ATOM 4026 C C . TYR A 1 509 ? 47.963 -14.892 -32.700 1.00 76.31 509 TYR A C 1
ATOM 4028 O O . TYR A 1 509 ? 48.182 -13.697 -32.537 1.00 76.31 509 TYR A O 1
ATOM 4036 N N . ARG A 1 510 ? 47.542 -15.384 -33.870 1.00 74.69 510 ARG A N 1
ATOM 4037 C CA . ARG A 1 510 ? 47.278 -14.532 -35.032 1.00 74.69 510 ARG A CA 1
ATOM 4038 C C . ARG A 1 510 ? 46.121 -13.562 -34.785 1.00 74.69 510 ARG A C 1
ATOM 4040 O O . ARG A 1 510 ? 46.205 -12.410 -35.194 1.00 74.69 510 ARG A O 1
ATOM 4047 N N . ALA A 1 511 ? 45.057 -14.019 -34.125 1.00 66.94 511 ALA A N 1
ATOM 4048 C CA . ALA A 1 511 ? 43.937 -13.151 -33.771 1.00 66.94 511 ALA A CA 1
ATOM 4049 C C . ALA A 1 511 ? 44.357 -12.104 -32.729 1.00 66.94 511 ALA A C 1
ATOM 4051 O O . ALA A 1 511 ? 43.990 -10.941 -32.861 1.00 66.94 511 ALA A O 1
ATOM 4052 N N . LEU A 1 512 ? 45.185 -12.498 -31.755 1.00 71.62 512 LEU A N 1
ATOM 4053 C CA . LEU A 1 512 ? 45.751 -11.597 -30.754 1.00 71.62 512 LEU A CA 1
ATOM 4054 C C . LEU A 1 512 ? 46.636 -10.509 -31.382 1.00 71.62 512 LEU A C 1
ATOM 4056 O O . LEU A 1 512 ? 46.449 -9.343 -31.062 1.00 71.62 512 LEU A O 1
ATOM 4060 N N . ILE A 1 513 ? 47.548 -10.863 -32.298 1.00 75.75 513 ILE A N 1
ATOM 4061 C CA . ILE A 1 513 ? 48.372 -9.876 -33.022 1.00 75.75 513 ILE A CA 1
ATOM 4062 C C . ILE A 1 513 ? 47.479 -8.902 -33.786 1.00 75.75 513 ILE A C 1
ATOM 4064 O O . ILE A 1 513 ? 47.574 -7.701 -33.575 1.00 75.75 513 ILE A O 1
ATOM 4068 N N . ASN A 1 514 ? 46.552 -9.412 -34.605 1.00 67.56 514 ASN A N 1
ATOM 4069 C CA . ASN A 1 514 ? 45.652 -8.557 -35.379 1.00 67.56 514 ASN A CA 1
ATOM 4070 C C . ASN A 1 514 ? 44.831 -7.614 -34.481 1.00 67.56 514 ASN A C 1
ATOM 4072 O O . ASN A 1 514 ? 44.557 -6.478 -34.859 1.00 67.56 514 ASN A O 1
ATOM 4076 N N . TYR A 1 515 ? 44.414 -8.088 -33.302 1.00 63.34 515 TYR A N 1
ATOM 4077 C CA . TYR A 1 515 ? 43.695 -7.280 -32.323 1.00 63.34 515 TYR A CA 1
ATOM 4078 C C . TYR A 1 515 ? 44.573 -6.164 -31.745 1.00 63.34 515 TYR A C 1
ATOM 4080 O O . TYR A 1 515 ? 44.114 -5.025 -31.648 1.00 63.34 515 TYR A O 1
ATOM 4088 N N . LEU A 1 516 ? 45.816 -6.481 -31.369 1.00 68.31 516 LEU A N 1
ATOM 4089 C CA . LEU A 1 516 ? 46.752 -5.527 -30.775 1.00 68.31 516 LEU A CA 1
ATOM 4090 C C . LEU A 1 516 ? 47.226 -4.488 -31.791 1.00 68.31 516 LEU A C 1
ATOM 4092 O O . LEU A 1 516 ? 47.170 -3.303 -31.469 1.00 68.31 516 LEU A O 1
ATOM 4096 N N . ASP A 1 517 ? 47.558 -4.902 -33.016 1.00 66.88 517 ASP A N 1
ATOM 4097 C CA . ASP A 1 517 ? 47.955 -4.011 -34.116 1.00 66.88 517 ASP A CA 1
ATOM 4098 C C . ASP A 1 517 ? 46.849 -3.003 -34.465 1.00 66.88 517 ASP A C 1
ATOM 4100 O O . ASP A 1 517 ? 47.117 -1.867 -34.848 1.00 66.88 517 ASP A O 1
ATOM 4104 N N . ALA A 1 518 ? 45.580 -3.406 -34.338 1.00 58.94 518 ALA A N 1
ATOM 4105 C CA . ALA A 1 518 ? 44.445 -2.553 -34.675 1.00 58.94 518 ALA A CA 1
ATOM 4106 C C . ALA A 1 518 ? 44.066 -1.549 -33.571 1.00 58.94 518 ALA A C 1
ATOM 4108 O O . ALA A 1 518 ? 43.325 -0.604 -33.845 1.00 58.94 518 ALA A O 1
ATOM 4109 N N . ARG A 1 519 ? 44.475 -1.779 -32.315 1.00 54.53 519 ARG A N 1
ATOM 4110 C CA . ARG A 1 519 ? 43.903 -1.083 -31.141 1.00 54.53 519 ARG A CA 1
ATOM 4111 C C . ARG A 1 519 ? 44.917 -0.579 -30.120 1.00 54.53 519 ARG A C 1
ATOM 4113 O O . ARG A 1 519 ? 44.520 0.081 -29.164 1.00 54.53 519 ARG A O 1
ATOM 4120 N N . SER A 1 520 ? 46.194 -0.902 -30.272 1.00 64.44 520 SER A N 1
ATOM 4121 C CA . SER A 1 520 ? 47.220 -0.584 -29.284 1.00 64.44 520 SER A CA 1
ATOM 4122 C C . SER A 1 520 ? 48.589 -0.399 -29.930 1.00 64.44 520 SER A C 1
ATOM 4124 O O . SER A 1 520 ? 48.823 -0.844 -31.045 1.00 64.44 520 SER A O 1
ATOM 4126 N N . ASN A 1 521 ? 49.516 0.189 -29.178 1.00 68.94 521 ASN A N 1
ATOM 4127 C CA . ASN A 1 521 ? 50.939 0.222 -29.518 1.00 68.94 521 ASN A CA 1
ATOM 4128 C C . ASN A 1 521 ? 51.700 -0.899 -28.786 1.00 68.94 521 ASN A C 1
ATOM 4130 O O . ASN A 1 521 ? 52.791 -0.677 -28.255 1.00 68.94 521 ASN A O 1
ATOM 4134 N N . LEU A 1 522 ? 51.084 -2.080 -28.675 1.00 70.94 522 LEU A N 1
ATOM 4135 C CA . LEU A 1 522 ? 51.643 -3.243 -27.992 1.00 70.94 522 LEU A CA 1
ATOM 4136 C C . LEU A 1 522 ? 51.948 -4.341 -29.003 1.00 70.94 522 LEU A C 1
ATOM 4138 O O . LEU A 1 522 ? 51.099 -4.717 -29.803 1.00 70.94 522 LEU A O 1
ATOM 4142 N N . GLU A 1 523 ? 53.139 -4.912 -28.898 1.00 77.69 523 GLU A N 1
ATOM 4143 C CA . GLU A 1 523 ? 53.521 -6.126 -29.608 1.00 77.69 523 GLU A CA 1
ATOM 4144 C C . GLU A 1 523 ? 53.538 -7.313 -28.640 1.00 77.69 523 GLU A C 1
ATOM 4146 O O . GLU A 1 523 ? 53.774 -7.165 -27.441 1.00 77.69 523 GLU A O 1
ATOM 4151 N N . VAL A 1 524 ? 53.343 -8.523 -29.162 1.00 80.88 524 VAL A N 1
ATOM 4152 C CA . VAL A 1 524 ? 53.483 -9.761 -28.385 1.00 80.88 524 VAL A CA 1
ATOM 4153 C C . VAL A 1 524 ? 54.413 -10.733 -29.085 1.00 80.88 524 VAL A C 1
ATOM 4155 O O . VAL A 1 524 ? 54.274 -11.003 -30.276 1.00 80.88 524 VAL A O 1
ATOM 4158 N N . VAL A 1 525 ? 55.336 -11.329 -28.333 1.00 85.75 525 VAL A N 1
ATOM 4159 C CA . VAL A 1 525 ? 56.209 -12.406 -28.821 1.00 85.75 525 VAL A CA 1
ATOM 4160 C C . VAL A 1 525 ? 55.919 -13.708 -28.093 1.00 85.75 525 VAL A C 1
ATOM 4162 O O . VAL A 1 525 ? 55.595 -13.713 -26.906 1.00 85.75 525 VAL A O 1
ATOM 4165 N N . ARG A 1 526 ? 56.054 -14.829 -28.803 1.00 85.50 526 ARG A N 1
ATOM 4166 C CA . ARG A 1 526 ? 55.907 -16.163 -28.216 1.00 85.50 526 ARG A CA 1
ATOM 4167 C C . ARG A 1 526 ? 57.147 -16.559 -27.437 1.00 85.50 526 ARG A C 1
ATOM 4169 O O . ARG A 1 526 ? 58.260 -16.487 -27.962 1.00 85.50 526 ARG A O 1
ATOM 4176 N N . VAL A 1 527 ? 56.941 -17.062 -26.226 1.00 83.12 527 VAL A N 1
ATOM 4177 C CA . VAL A 1 527 ? 58.000 -17.596 -25.369 1.00 83.12 527 VAL A CA 1
ATOM 4178 C C . VAL A 1 527 ? 57.665 -19.006 -24.874 1.00 83.12 527 VAL A C 1
ATOM 4180 O O . VAL A 1 527 ? 56.501 -19.416 -24.800 1.00 83.12 527 VAL A O 1
ATOM 4183 N N . ASN A 1 528 ? 58.697 -19.798 -24.586 1.00 83.00 528 ASN A N 1
ATOM 4184 C CA . ASN A 1 528 ? 58.544 -21.066 -23.870 1.00 83.00 528 ASN A CA 1
ATOM 4185 C C . ASN A 1 528 ? 58.428 -20.831 -22.351 1.00 83.00 528 ASN A C 1
ATOM 4187 O O . ASN A 1 528 ? 58.553 -19.705 -21.875 1.00 83.00 528 ASN A O 1
ATOM 4191 N N . ALA A 1 529 ? 58.224 -21.903 -21.580 1.00 78.50 529 ALA A N 1
ATOM 4192 C CA . ALA A 1 529 ? 58.123 -21.834 -20.117 1.00 78.50 529 ALA A CA 1
ATOM 4193 C C . ALA A 1 529 ? 59.380 -21.260 -19.426 1.00 78.50 529 ALA A C 1
ATOM 4195 O O . ALA A 1 529 ? 59.298 -20.797 -18.296 1.00 78.50 529 ALA A O 1
ATOM 4196 N N . ASN A 1 530 ? 60.527 -21.250 -20.115 1.00 80.12 530 ASN A N 1
ATOM 4197 C CA . ASN A 1 530 ? 61.784 -20.672 -19.634 1.00 80.12 530 ASN A CA 1
ATOM 4198 C C . ASN A 1 530 ? 61.980 -19.217 -20.109 1.00 80.12 530 ASN A C 1
ATOM 4200 O O . ASN A 1 530 ? 63.100 -18.710 -20.081 1.00 80.12 530 ASN A O 1
ATOM 4204 N N . ASN A 1 531 ? 60.920 -18.561 -20.595 1.00 74.50 531 ASN A N 1
ATOM 4205 C CA . ASN A 1 531 ? 60.922 -17.187 -21.112 1.00 74.50 531 ASN A CA 1
ATOM 4206 C C . ASN A 1 531 ? 61.859 -16.950 -22.323 1.00 74.50 531 ASN A C 1
ATOM 4208 O O . ASN A 1 531 ? 62.298 -15.829 -22.592 1.00 74.50 531 ASN A O 1
ATOM 4212 N N . GLN A 1 532 ? 62.176 -18.001 -23.084 1.00 83.19 532 GLN A N 1
ATOM 4213 C CA . GLN A 1 532 ? 62.964 -17.888 -24.314 1.00 83.19 532 GLN A CA 1
ATOM 4214 C C . GLN A 1 532 ? 62.036 -17.728 -25.515 1.00 83.19 532 GLN A C 1
ATOM 4216 O O . GLN A 1 532 ? 61.070 -18.483 -25.649 1.00 83.19 532 GLN A O 1
ATOM 4221 N N . ILE A 1 533 ? 62.346 -16.780 -26.404 1.00 85.12 533 ILE A N 1
ATOM 4222 C CA . ILE A 1 533 ? 61.557 -16.535 -27.618 1.00 85.12 533 ILE A CA 1
ATOM 4223 C C . ILE A 1 533 ? 61.627 -17.763 -28.528 1.00 85.12 533 ILE A C 1
ATOM 4225 O O . ILE A 1 533 ? 62.712 -18.213 -28.896 1.00 85.12 533 ILE A O 1
ATOM 4229 N N . THR A 1 534 ? 60.469 -18.298 -28.908 1.00 83.25 534 THR A N 1
ATOM 4230 C CA . THR A 1 534 ? 60.378 -19.421 -29.847 1.00 83.25 534 THR A CA 1
ATOM 4231 C C . THR A 1 534 ? 59.076 -19.365 -30.652 1.00 83.25 534 THR A C 1
ATOM 4233 O O . THR A 1 534 ? 58.018 -19.107 -30.074 1.00 83.25 534 THR A O 1
ATOM 4236 N N . PRO A 1 535 ? 59.097 -19.666 -31.967 1.00 78.56 535 PRO A N 1
ATOM 4237 C CA . PRO A 1 535 ? 57.892 -19.696 -32.803 1.00 78.56 535 PRO A CA 1
ATOM 4238 C C . PRO A 1 535 ? 56.795 -20.649 -32.299 1.00 78.56 535 PRO A C 1
ATOM 4240 O O . PRO A 1 535 ? 55.609 -20.409 -32.522 1.00 78.56 535 PRO A O 1
ATOM 4243 N N . SER A 1 536 ? 57.170 -21.714 -31.583 1.00 78.75 536 SER A N 1
ATOM 4244 C CA . SER A 1 536 ? 56.242 -22.703 -31.017 1.00 78.75 536 SER A CA 1
ATOM 4245 C C . SER A 1 536 ? 55.890 -22.447 -29.545 1.00 78.75 536 SER A C 1
ATOM 4247 O O . SER A 1 536 ? 55.288 -23.307 -28.899 1.00 78.75 536 SER A O 1
ATOM 4249 N N . GLY A 1 537 ? 56.301 -21.302 -28.989 1.00 82.81 537 GLY A N 1
ATOM 4250 C CA . GLY A 1 537 ? 56.017 -20.923 -27.608 1.00 82.81 537 GLY A CA 1
ATOM 4251 C C . GLY A 1 537 ? 54.518 -20.829 -27.343 1.00 82.81 537 GLY A C 1
ATOM 4252 O O . GLY A 1 537 ? 53.765 -20.329 -28.178 1.00 82.81 537 GLY A O 1
ATOM 4253 N N . LYS A 1 538 ? 54.087 -21.340 -26.186 1.00 79.31 538 LYS A N 1
ATOM 4254 C CA . LYS A 1 538 ? 52.681 -21.323 -25.754 1.00 79.31 538 LYS A CA 1
ATOM 4255 C C . LYS A 1 538 ? 52.368 -20.178 -24.793 1.00 79.31 538 LYS A C 1
ATOM 4257 O O . LYS A 1 538 ? 51.201 -19.960 -24.505 1.00 79.31 538 LYS A O 1
ATOM 4262 N N . PHE A 1 539 ? 53.376 -19.441 -24.341 1.00 81.25 539 PHE A N 1
ATOM 4263 C CA . PHE A 1 539 ? 53.223 -18.243 -23.520 1.00 81.25 539 PHE A CA 1
ATOM 4264 C C . PHE A 1 539 ? 53.539 -17.004 -24.355 1.00 81.25 539 PHE A C 1
ATOM 4266 O O . PHE A 1 539 ? 54.199 -17.103 -25.395 1.00 81.25 539 PHE A O 1
ATOM 4273 N N . ILE A 1 540 ? 53.085 -15.842 -23.894 1.00 82.12 540 ILE A N 1
ATOM 4274 C CA . ILE A 1 540 ? 53.363 -14.558 -24.536 1.00 82.12 540 ILE A CA 1
ATOM 4275 C C . ILE A 1 540 ? 54.192 -13.662 -23.626 1.00 82.12 540 ILE A C 1
ATOM 4277 O O . ILE A 1 540 ? 54.165 -13.796 -22.406 1.00 82.12 540 ILE A O 1
ATOM 4281 N N . ARG A 1 541 ? 54.899 -12.724 -24.247 1.00 78.31 541 ARG A N 1
ATOM 4282 C CA . ARG A 1 541 ? 55.517 -11.588 -23.574 1.00 78.31 541 ARG A CA 1
ATOM 4283 C C . ARG A 1 541 ? 55.183 -10.319 -24.336 1.00 78.31 541 ARG A C 1
ATOM 4285 O O . ARG A 1 541 ? 55.317 -10.303 -25.564 1.00 78.31 541 ARG A O 1
ATOM 4292 N N . PHE A 1 542 ? 54.761 -9.288 -23.614 1.00 79.31 542 PHE A N 1
ATOM 4293 C CA . PHE A 1 542 ? 54.443 -7.996 -24.201 1.00 79.31 542 PHE A CA 1
ATOM 4294 C C . PHE A 1 542 ? 55.715 -7.204 -24.515 1.00 79.31 542 PHE A C 1
ATOM 4296 O O . PHE A 1 542 ? 56.764 -7.340 -23.875 1.00 79.31 542 PHE A O 1
ATOM 4303 N N . ARG A 1 543 ? 55.624 -6.393 -25.561 1.00 78.44 543 ARG A N 1
ATOM 4304 C CA . ARG A 1 543 ? 56.606 -5.382 -25.925 1.00 78.44 543 ARG A CA 1
ATOM 4305 C C . ARG A 1 543 ? 55.876 -4.060 -26.086 1.00 78.44 543 ARG A C 1
ATOM 4307 O O . ARG A 1 543 ? 54.874 -3.985 -26.796 1.00 78.44 543 ARG A O 1
ATOM 4314 N N . PHE A 1 544 ? 56.390 -3.026 -25.447 1.00 78.25 544 PHE A N 1
ATOM 4315 C CA . PHE A 1 544 ? 55.780 -1.707 -25.426 1.00 78.25 544 PHE A CA 1
ATOM 4316 C C . PHE A 1 544 ? 56.407 -0.824 -26.498 1.00 78.25 544 PHE A C 1
ATOM 4318 O O . PHE A 1 544 ? 57.634 -0.763 -26.630 1.00 78.25 544 PHE A O 1
ATOM 4325 N N . GLY A 1 545 ? 55.568 -0.149 -27.281 1.00 76.12 545 GLY A N 1
ATOM 4326 C CA . GLY A 1 545 ? 56.017 0.861 -28.226 1.00 76.12 545 GLY A CA 1
ATOM 4327 C C . GLY A 1 545 ? 56.510 2.108 -27.495 1.00 76.12 545 GLY A C 1
ATOM 4328 O O . GLY A 1 545 ? 55.746 2.762 -26.789 1.00 76.12 545 GLY A O 1
ATOM 4329 N N . ILE A 1 546 ? 57.777 2.465 -27.692 1.00 78.50 546 ILE A N 1
ATOM 4330 C CA . ILE A 1 546 ? 58.321 3.764 -27.294 1.00 78.50 546 ILE A CA 1
ATOM 4331 C C . ILE A 1 546 ? 57.872 4.789 -28.330 1.00 78.50 546 ILE A C 1
ATOM 4333 O O . ILE A 1 546 ? 58.185 4.644 -29.514 1.00 78.50 546 ILE A O 1
ATOM 4337 N N . LEU A 1 547 ? 57.119 5.794 -27.890 1.00 77.94 547 LEU A N 1
ATOM 4338 C CA . LEU A 1 547 ? 56.484 6.772 -28.772 1.00 77.94 547 LEU A CA 1
ATOM 4339 C C . LEU A 1 547 ? 57.379 8.001 -28.989 1.00 77.94 547 LEU A C 1
ATOM 4341 O O . LEU A 1 547 ? 58.135 8.386 -28.097 1.00 77.94 547 LEU A O 1
ATOM 4345 N N . ASP A 1 548 ? 57.288 8.616 -30.166 1.00 78.69 548 ASP A N 1
ATOM 4346 C CA . ASP A 1 548 ? 57.799 9.966 -30.409 1.00 78.69 548 ASP A CA 1
ATOM 4347 C C . ASP A 1 548 ? 56.856 11.040 -29.832 1.00 78.69 548 ASP A C 1
ATOM 4349 O O . ASP A 1 548 ? 55.762 10.750 -29.342 1.00 78.69 548 ASP A O 1
ATOM 4353 N N . GLU A 1 549 ? 57.270 12.307 -29.910 1.00 75.94 549 GLU A N 1
ATOM 4354 C CA . GLU A 1 549 ? 56.479 13.461 -29.447 1.00 75.94 549 GLU A CA 1
ATOM 4355 C C . GLU A 1 549 ? 55.130 13.619 -30.178 1.00 75.94 549 GLU A C 1
ATOM 4357 O O . GLU A 1 549 ? 54.246 14.321 -29.691 1.00 75.94 549 GLU A O 1
ATOM 4362 N N . ASN A 1 550 ? 54.951 12.949 -31.320 1.00 72.75 550 ASN A N 1
ATOM 4363 C CA . ASN A 1 550 ? 53.727 12.952 -32.120 1.00 72.75 550 ASN A CA 1
ATOM 4364 C C . ASN A 1 550 ? 52.876 11.684 -31.908 1.00 72.75 550 ASN A C 1
ATOM 4366 O O . ASN A 1 550 ? 51.854 11.520 -32.574 1.00 72.75 550 ASN A O 1
ATOM 4370 N N . GLY A 1 551 ? 53.275 10.791 -30.995 1.00 66.94 551 GLY A N 1
ATOM 4371 C CA . GLY A 1 551 ? 52.562 9.556 -30.672 1.00 66.94 551 GLY A CA 1
ATOM 4372 C C . GLY A 1 551 ? 52.836 8.368 -31.605 1.00 66.94 551 GLY A C 1
ATOM 4373 O O . GLY A 1 551 ? 52.157 7.349 -31.477 1.00 66.94 551 GLY A O 1
ATOM 4374 N N . ASN A 1 552 ? 53.813 8.449 -32.516 1.00 76.00 552 ASN A N 1
ATOM 4375 C CA . ASN A 1 552 ? 54.192 7.333 -33.390 1.00 76.00 552 ASN A CA 1
ATOM 4376 C C . ASN A 1 552 ? 55.197 6.405 -32.703 1.00 76.00 552 ASN A C 1
ATOM 4378 O O . ASN A 1 552 ? 56.124 6.862 -32.038 1.00 76.00 552 ASN A O 1
ATOM 4382 N N . VAL A 1 553 ? 55.074 5.093 -32.916 1.00 75.12 553 VAL A N 1
ATOM 4383 C CA . VAL A 1 553 ? 56.010 4.112 -32.350 1.00 75.12 553 VAL A CA 1
ATOM 4384 C C . VAL A 1 553 ? 57.374 4.195 -33.047 1.00 75.12 553 VAL A C 1
ATOM 4386 O O . VAL A 1 553 ? 57.496 3.884 -34.229 1.00 75.12 553 VAL A O 1
ATOM 4389 N N . LEU A 1 554 ? 58.417 4.564 -32.300 1.00 77.62 554 LEU A N 1
ATOM 4390 C CA . LEU A 1 554 ? 59.809 4.600 -32.764 1.00 77.62 554 LEU A CA 1
ATOM 4391 C C . LEU A 1 554 ? 60.466 3.217 -32.734 1.00 77.62 554 LEU A C 1
ATOM 4393 O O . LEU A 1 554 ? 61.217 2.856 -33.639 1.00 77.62 554 LEU A O 1
ATOM 4397 N N . ARG A 1 555 ? 60.226 2.456 -31.661 1.00 81.50 555 ARG A N 1
ATOM 4398 C CA . ARG A 1 555 ? 60.716 1.082 -31.475 1.00 81.50 555 ARG A CA 1
ATOM 4399 C C . ARG A 1 555 ? 59.935 0.372 -30.378 1.00 81.50 555 ARG A C 1
ATOM 4401 O O . ARG A 1 555 ? 59.378 1.023 -29.503 1.00 81.50 555 ARG A O 1
ATOM 4408 N N . TYR A 1 556 ? 59.972 -0.955 -30.389 1.00 79.12 556 TYR A N 1
ATOM 4409 C CA . TYR A 1 556 ? 59.374 -1.784 -29.345 1.00 79.12 556 TYR A CA 1
ATOM 4410 C C . TYR A 1 556 ? 60.426 -2.292 -28.363 1.00 79.12 556 TYR A C 1
ATOM 4412 O O . TYR A 1 556 ? 61.367 -2.992 -28.758 1.00 79.12 556 TYR A O 1
ATOM 4420 N N . GLU A 1 557 ? 60.237 -2.004 -27.082 1.00 79.94 557 GLU A N 1
ATOM 4421 C CA . GLU A 1 557 ? 61.071 -2.518 -25.998 1.00 79.94 557 GLU A CA 1
ATOM 4422 C C . GLU A 1 557 ? 60.341 -3.642 -25.268 1.00 79.94 557 GLU A C 1
ATOM 4424 O O . GLU A 1 557 ? 59.121 -3.645 -25.137 1.00 79.94 557 GLU A O 1
ATOM 4429 N N . THR A 1 558 ? 61.087 -4.675 -24.885 1.00 75.25 558 THR A N 1
ATOM 4430 C CA . THR A 1 558 ? 60.503 -5.812 -24.171 1.00 75.25 558 THR A CA 1
ATOM 4431 C C . THR A 1 558 ? 60.304 -5.426 -22.718 1.00 75.25 558 THR A C 1
ATOM 4433 O O . THR A 1 558 ? 61.235 -4.890 -22.126 1.00 75.25 558 THR A O 1
ATOM 4436 N N . GLU A 1 559 ? 59.142 -5.757 -22.157 1.00 67.69 559 GLU A N 1
ATOM 4437 C CA . GLU A 1 559 ? 58.891 -5.638 -20.721 1.00 67.69 559 GLU A CA 1
ATOM 4438 C C . GLU A 1 559 ? 60.009 -6.329 -19.920 1.00 67.69 559 GLU A C 1
ATOM 4440 O O . GLU A 1 559 ? 60.238 -7.536 -20.107 1.00 67.69 559 GLU A O 1
ATOM 4445 N N . PRO A 1 560 ? 60.763 -5.598 -19.085 1.00 65.88 560 PRO A N 1
ATOM 4446 C CA . PRO A 1 560 ? 61.780 -6.216 -18.260 1.00 65.88 560 PRO A CA 1
ATOM 4447 C C . PRO A 1 560 ? 61.097 -7.038 -17.160 1.00 65.88 560 PRO A C 1
ATOM 4449 O O . PRO A 1 560 ? 60.031 -6.698 -16.659 1.00 65.88 560 PRO A O 1
ATOM 4452 N N . LEU A 1 561 ? 61.716 -8.158 -16.778 1.00 61.91 561 LEU A N 1
ATOM 4453 C CA . LEU A 1 561 ? 61.155 -9.088 -15.786 1.00 61.91 561 LEU A CA 1
ATOM 4454 C C . LEU A 1 561 ? 60.885 -8.437 -14.420 1.00 61.91 561 LEU A C 1
ATOM 4456 O O . LEU A 1 561 ? 60.083 -8.957 -13.658 1.00 61.91 561 LEU A O 1
ATOM 4460 N N . GLU A 1 562 ? 61.566 -7.336 -14.115 1.00 66.25 562 GLU A N 1
ATOM 4461 C CA . GLU A 1 562 ? 61.396 -6.551 -12.888 1.00 66.25 562 GLU A CA 1
ATOM 4462 C C . GLU A 1 562 ? 60.102 -5.719 -12.851 1.00 66.25 562 GLU A C 1
ATOM 4464 O O . GLU A 1 562 ? 59.657 -5.348 -11.764 1.00 66.25 562 GLU A O 1
ATOM 4469 N N . ASP A 1 563 ? 59.471 -5.502 -14.010 1.00 54.97 563 ASP A N 1
ATOM 4470 C CA . ASP A 1 563 ? 58.193 -4.795 -14.145 1.00 54.97 563 ASP A CA 1
ATOM 4471 C C . ASP A 1 563 ? 56.984 -5.755 -14.129 1.00 54.97 563 ASP A C 1
ATOM 4473 O O . ASP A 1 563 ? 55.848 -5.320 -13.941 1.00 54.97 563 ASP A O 1
ATOM 4477 N N . ILE A 1 564 ? 57.219 -7.069 -14.262 1.00 53.25 564 ILE A N 1
ATOM 4478 C CA . ILE A 1 564 ? 56.189 -8.119 -14.225 1.00 53.25 564 ILE A CA 1
ATOM 4479 C C . ILE A 1 564 ? 56.005 -8.578 -12.769 1.00 53.25 564 ILE A C 1
ATOM 4481 O O . ILE A 1 564 ? 56.744 -9.442 -12.292 1.00 53.25 564 ILE A O 1
ATOM 4485 N N . TRP A 1 565 ? 55.026 -7.994 -12.072 1.00 40.56 565 TRP A N 1
ATOM 4486 C CA . TRP A 1 565 ? 54.626 -8.365 -10.704 1.00 40.56 565 TRP A CA 1
ATOM 4487 C C . TRP A 1 565 ? 53.422 -9.305 -10.673 1.00 40.56 565 TRP A C 1
ATOM 4489 O O . TRP A 1 565 ? 52.396 -8.980 -11.314 1.00 40.56 565 TRP A O 1
#

Radius of gyration: 34.54 Å; Cα contacts (8 Å, |Δi|>4): 994; chains: 1; bounding box: 91×67×97 Å

Foldseek 3Di:
DPDEDEDEDFDDDDPDTPQWDFDPVDVPDTYTYGHVLVVLDWQFCDDPDADPVRDGRHQWDWPDPDFAFQVVVQVVLQCLLLVLVVVQVLPDPDDPLDNAAQVSRSPLQLQAQFKWWKQFDDFDPPPPDPPDATETELIQTAHPPDDPVNLVVLCVVPVVCVPDDSVSTAMKGFHDWHWACADPVAPGIKIWTWIDHVPDPDTYIYIATDSPDDSSSVNNVVRSVVSSQVSWDDAAFRTRVVVLAFQKWKWAQDPVRDIFTAQDLVVVCVQDVVLVPDDDPVVNCVRIWMKGFHDWDWDFDPFKIKIKTKIWTQDPVRDTDDIDIDMFIAGVVCPGDGPCPLRNCVNSVSQTTWAWAAKDKDPFDQCDADPVGHTDDDSSRMTMITITGPHHCQVVLLCVVVVVLWDWDFFWDWDWDADSSNYIGIHIDGTIDTHDYSRDIGRPLSSCPSPPPPSPDDDVVVVVVVVVVVCCVPPQVCQQLDPPDPQFWAFDDDADPPPGDDSSRITGNVSVQVVCVVPHQKDKFAAAPVRHGDSSHRYIWIWGFDADPVGDGPDTHTDDPVNVD

Organism: Mycoplasmoides gallisepticum (NCBI:txid2096)

Solvent-accessible surface area (backbone atoms only — not comparable to full-atom values): 32227 Å² total; per-residue (Å²): 129,80,51,80,45,84,44,92,52,73,56,71,63,85,94,43,75,47,60,54,53,82,59,66,88,50,97,85,51,56,44,50,41,40,22,66,60,61,73,60,41,60,49,24,37,40,51,87,61,51,48,100,83,70,49,60,55,44,49,29,42,70,76,54,98,59,68,36,48,44,70,59,49,52,52,50,41,68,38,35,58,59,55,20,30,49,59,47,50,79,72,50,85,86,65,82,72,50,100,52,42,49,81,94,39,60,63,57,63,69,46,43,72,41,62,28,22,38,31,72,56,73,58,59,83,76,75,87,50,91,84,59,80,67,42,27,56,56,38,36,39,40,56,62,83,69,47,69,67,57,50,55,52,49,26,69,77,37,65,90,48,63,86,66,56,73,88,55,43,43,64,30,25,28,72,42,56,44,68,43,70,55,46,102,91,32,90,40,32,28,41,40,35,34,29,20,41,83,95,49,89,64,72,46,39,36,38,48,53,59,75,70,70,41,72,48,37,48,47,21,48,53,38,51,46,48,57,43,56,74,67,49,50,55,44,44,64,46,41,39,49,75,77,47,52,63,36,53,28,28,43,33,62,49,99,85,68,49,73,44,52,21,58,43,69,68,54,52,34,73,76,31,69,73,51,55,68,49,92,46,69,67,62,38,52,73,54,41,42,40,32,25,33,68,49,78,47,79,49,74,57,101,69,40,28,34,44,35,38,36,32,36,25,53,41,100,82,79,42,80,56,62,74,51,72,50,77,41,59,28,27,77,91,54,73,59,53,35,83,58,47,69,44,43,42,45,13,54,68,49,67,50,45,74,42,84,59,30,56,49,68,52,74,73,35,87,81,34,56,49,101,85,67,48,76,35,59,71,74,64,14,21,40,36,42,49,26,28,50,64,52,60,64,49,66,57,47,31,38,72,76,41,60,80,77,46,39,87,47,74,42,72,39,76,46,78,46,71,49,95,73,37,29,62,44,51,44,83,45,78,46,78,46,74,43,54,53,54,85,39,63,47,47,38,66,55,50,46,47,51,71,39,86,90,52,88,73,83,59,69,65,58,54,52,51,50,54,52,51,53,49,40,46,69,65,52,49,50,56,18,52,48,83,85,48,96,78,41,52,24,49,56,79,88,65,44,93,86,73,49,78,53,80,89,27,42,31,27,46,69,48,50,50,57,50,28,68,73,73,47,68,47,48,76,44,37,13,38,101,84,72,45,82,34,93,80,22,46,37,67,44,59,22,46,44,44,59,47,101,86,67,48,71,76,48,73,45,67,69,55,74,89,76,66,127

Nearest PDB structures (foldseek):
  9dua-assembly1_A  TM=2.648E-01  e=1.559E-01  Klebsiella pneumoniae
  9dt6-assembly2_C  TM=2.302E-01  e=1.192E-01  Klebsiella pneumoniae
  1viq-assembly4_B  TM=2.172E-01  e=1.400E-01  Escherichia coli
  9dt6-assembly4_G  TM=2.158E-01  e=1.400E-01  Klebsiella pneumoniae
  9b1z-assembly1_B  TM=2.382E-01  e=2.152E-01  Klebsiella pneumoniae

InterPro domains:
  IPR061230 PDxFFG domain [NF012210] (2-118)

=== Feature glossary ===
Reading guide. The protein is described through the following features:

Foldseek 3Di. A 3Di character summarizes, for each residue, the relative orientation of the Cα frame of its nearest spatial neighbor. Because it encodes fold topology rather than chemistry, 3Di alignments detect remote structural similarity that sequence alignment misses.

Contact-map, Ramachandran, and PAE plots. Plot images: a contact map (which residues are close in 3D, as an N×N binary image), a Ramachandran scatter (backbone torsion angles, revealing secondary-structure composition at a glance), and — for AlphaFold structures — a PAE heatmap (pairwise prediction confidence).

Radius of gyration, Cα contacts, bounding box. Radius of gyration (Rg) is the root-mean-square distance of Cα atoms from their centroid — a single number for overall size and compactness. A globular domain of N residues has Rg ≈ 2.2·N^0.38 Å; an extended or disordered chain has a much larger Rg. The Cα contact count is the number of residue pairs whose Cα atoms are within 8 Å and are more than four positions apart in sequence — a standard proxy for tertiary packing density. The bounding box is the smallest axis-aligned box enclosing all Cα atoms.

Secondary structure (8-state, DSSP). Eight-state secondary structure (DSSP): H is the canonical α-helix, G the tighter 3₁₀-helix, I the wider π-helix; E/B are β-structure, T and S are turns and bends, and '-' is everything else. DSSP derives these from the pattern of main-chain N–H···O=C hydrogen bonds, not from the sequence.

B-factor. B-factor (Debye–Waller factor) reflects atomic displacement in the crystal lattice. It is an experimental observable (units Å²), not a prediction; low values mean the atom is pinned down, high values mean it moves or is heterogeneous across the crystal.

pLDDT. pLDDT is the predicted lDDT-Cα score: AlphaFold's confidence that the local environment of each residue (all inter-atomic distances within 15 Å) is correctly placed. It is a per-residue number between 0 and 100, with higher meaning more reliable.

Nearest PDB structures. Nearest PDB neighbors are the top structural matches found by Foldseek when searching this structure against the entire Protein Data Bank. Each hit reports a TM-score (0 to 1; >0.5 almost always implies the same fold) and an E-value. These are *structural* homologs — they may share no detectable sequence similarity.

Solvent-accessible surface area. Accessible surface area quantifies burial. A residue with SASA near zero is packed into the hydrophobic core; one with SASA >100 Å² sits on the surface. Computed here via the Shrake–Rupley numerical algorithm with a 1.4 Å probe.

Rendered structure images. Structure images are PyMOL renders from six orthogonal camera directions. Cartoon representation draws helices as coils and strands as arrows; sticks shows the backbone as bonds; surface shows the solvent-excluded envelope. Rainbow coloring maps sequence position to hue (blue→red, N→C); chain coloring assigns a distinct color per polypeptide.

Backbone torsions (φ/ψ). φ (phi) and ψ (psi) are the two rotatable backbone dihedrals per residue: φ is the C(i-1)–N–Cα–C torsion, ψ is the N–Cα–C–N(i+1) torsion, both in degrees on (−180°, 180°]. α-helical residues cluster near (−60°, −45°); β-strand residues near (−120°, +130°). A Ramachandran plot is simply a scatter of (φ, ψ) for every residue.

Predicted aligned error. Predicted Aligned Error (PAE) is an AlphaFold confidence matrix: entry (i, j) is the expected error in the position of residue j, in ångströms, when the prediction is superimposed on the true structure at residue i. Low PAE within a block of residues means that block is internally rigid and well-predicted; high PAE between two blocks means their relative placement is uncertain even if each block individually is confident.

mmCIF coordinates. Structure coordinates are given as an mmCIF _atom_site loop: one row per atom with element, residue name, chain id, sequence number, and x/y/z position in Å. Only the four main-chain atoms per residue are included here; side chains are omitted to keep the record compact.

InterPro / GO / CATH / organism. Database cross-references. InterPro integrates a dozen domain/family signature databases into unified entries with residue-range hits. GO terms attach function/process/location labels with evidence codes. CATH codes position the fold in a four-level structural taxonomy. Organism is the NCBI-taxonomy species name.

Secondary structure (3-state, P-SEA). SS3 is a coarse helix/strand/coil call (letters a/b/c) made by the P-SEA algorithm from inter-Cα distances and dihedrals. It is less detailed than DSSP but needs only Cα positions.

Sequence. Sequence gives the chain of amino acids in standard one-letter code (A=alanine, C=cysteine, …, Y=tyrosine), read N→C. It is the only feature that is directly encoded by the gene; all structural features are derived from the folded form of this sequence.